Protein AF-0000000079811590 (afdb_homodimer)

InterPro domains:
  IPR021548 Protein of unknown function DUF2895 [PF11444] (10-210)
  IPR021548 Protein of unknown function DUF2895 [TIGR03746] (8-211)

Nearest PDB structures (foldseek):
  7urz-assembly1_B  TM=5.899E-01  e=1.014E+00  Homo sapiens
  5ig4-assembly1_F  TM=5.865E-01  e=1.149E+00  Nematostella vectensis
  6of8-assembly1_B-2  TM=5.276E-01  e=1.149E+00  Homo sapiens
  5ig4-assembly1_E  TM=6.063E-01  e=2.150E+00  Nematostella vectensis
  5ig5-assembly1_E  TM=5.240E-01  e=5.856E+00  Nematostella vectensis

Solvent-accessible surface area (backbone atoms only — not comparable to full-atom values): 28990 Å² total; per-residue (Å²): 136,65,75,64,60,57,50,50,53,50,49,51,49,49,48,49,49,49,51,49,49,49,49,50,50,48,49,48,48,51,48,49,50,50,48,48,50,60,62,62,37,72,82,59,49,55,41,35,25,23,37,55,51,37,94,84,36,47,63,55,68,57,91,82,43,38,42,68,11,59,61,53,53,47,39,49,53,52,52,53,54,38,52,40,53,37,11,83,71,27,24,65,55,30,36,59,51,26,48,60,72,47,44,72,42,32,35,71,70,30,47,50,52,51,51,49,49,51,50,53,32,51,76,71,62,70,16,68,51,18,28,30,42,56,43,70,36,66,68,50,60,96,50,77,88,33,51,36,79,50,70,92,59,27,30,36,31,57,43,37,26,37,40,36,30,22,50,80,84,40,76,75,43,78,44,42,33,35,38,41,36,21,37,32,69,38,81,83,48,45,87,78,24,44,78,33,41,20,35,42,46,38,70,92,54,67,70,40,78,52,56,67,71,61,48,53,36,22,53,70,66,76,40,72,75,71,66,77,71,79,76,65,70,72,73,67,77,74,69,79,67,71,73,68,57,79,77,61,65,76,73,73,68,73,76,74,73,73,71,72,68,84,115,137,64,76,64,59,58,53,50,53,51,49,51,50,48,49,49,49,48,51,49,49,49,48,51,50,49,49,49,47,50,49,49,50,51,50,47,49,61,65,62,37,70,79,50,53,64,40,34,29,33,25,74,55,44,96,90,35,47,59,55,66,56,93,84,40,40,38,65,8,57,62,53,52,47,41,49,53,53,52,52,54,38,51,39,52,36,10,85,70,26,25,64,56,30,36,60,50,26,47,62,72,48,44,73,42,32,36,72,69,28,49,51,53,52,50,49,50,52,51,55,34,52,76,69,62,70,15,67,52,17,27,30,42,55,44,71,38,64,69,50,63,96,49,75,86,35,51,36,80,51,71,94,58,27,32,35,30,58,43,36,28,35,40,38,30,21,50,79,83,40,76,76,43,77,45,43,34,35,38,43,37,21,36,32,70,38,82,82,49,37,86,78,24,32,71,33,41,21,35,42,44,38,69,92,54,67,70,41,78,50,56,65,70,62,50,53,36,19,54,69,65,74,40,73,71,72,69,75,70,77,75,65,69,73,73,66,76,74,69,79,69,72,73,67,61,78,76,62,64,74,72,74,70,72,76,73,72,76,72,74,70,84,118

Secondary structure (DSSP, 8-state):
--HHHHHHHHHHHHHHHHHHHHHHHHHHHHHHHHHHHHHSS-SS------S---TT-----BTTB----HHHHHHHHHHHHHHHT-BSS-HHHHHHHHHHHTGGGB-HHHHHHHHHHHHHHHHHT-STTEEEEEEEPTT----GGGEEE-SSSEEEEEEEEEEEEEETTEEEEEEEEEEEEEEEE--S-TTT-TT-EEE-TTTT---EEPPHHHHHHHHTTSS-----S----------------TT----------------/--HHHHHHHHHHHHHHHHHHHHHHHHHHHHHHHHHHHHHHS-SS------S---TT-----BTTB----HHHHHHHHHHHHHHHT-BSS-HHHHHHHHHHHTGGGB-HHHHHHHHHHHHHHHHHT-STTEEEEEEEPTT----GGGEEE-SSSEEEEEEEEEEEEEETTEEEEEEEEEEEEEEEE--S-TTT-TT-EEE-TTTT---EEPPHHHHHHHHTTSS-----S----------------TT----------------

Organism: NCBI:txid164759

pLDDT: mean 73.1, std 25.93, range [23.17, 98.5]

Foldseek 3Di:
DDPVVVVVVVVVVVVVVVVVVVVVVVVVVVVVVVVVVVVVPPPDQQALAAPVQPDPRPLPCDPRHHDHHLVLVQVLCQVLVQQLFFFPFWQLPRNVVSLVLCVLQADPQQSVVSVVVSVVCVVVVNTGQKGKGKDAQALPGDDPVQWADDPDFKTWGWTFMWIWMAHNNHTDDTFTKIFGWMKGQAPPDCVSDVSSMHTHGRVPDDMDTDDPVLSVCSNVVNDNPPPPDPPPPPPPPPPPPPVPVVPPPPPPPPPPPPPPPPD/DDPVVVVVVVVVVVVVVVVVVVVVVVVVVVVVVVVVVVVVPPPDQPALAAPVQPDPRPQDCDPSHHHHHLVLVQVLCQVLVQQLFFFPFWQLPRNVVSLVLCVLQADPQQSVVSVVVSVVCVVVVNTGQKGKGKDAQALPGDDPVQWADDPDFKTWGWTFMWMWMAHNNHTDDTFTKIFGWMKGQAPPDCVSDVSSMHTHGRVLDDMDTDDPVLSVCSNVVNDNNPPPDPPPPPPPPPPPPPVPVVPPPPPPPPPPPPPPPPD

Radius of gyration: 35.58 Å; Cα contacts (8 Å, |Δi|>4): 774; chains: 2; bounding box: 165×113×70 Å

Sequence (526 aa):
MSSKQQLDALAAERSHNATLRKMILLVALLGGVGMYFAHSLPKSIDLHVATDMKAGDTVHFQDGQAVVPDVNVYGFAYYIWQQINRWQADGATDYGAQIFRFQAYVTPSCRAQLEADMDSRYQAGELRARTRQMTEIPGLGYAANRVLPDGQAAWTVLLDMQLMEAFRGQPVKDAFIRYPIRVVRYDVDRERNPWRLAIDCYGSHRPERLDVRDVQDASSGKTEASLPSIVTPPALPRTTGDAVDPHATPTATPLQHSAASAQMSSKQQLDALAAERSHNATLRKMILLVALLGGVGMYFAHSLPKSIDLHVATDMKAGDTVHFQDGQAVVPDVNVYGFAYYIWQQINRWQADGATDYGAQIFRFQAYVTPSCRAQLEADMDSRYQAGELRARTRQMTEIPGLGYAANRVLPDGQAAWTVLLDMQLMEAFRGQPVKDAFIRYPIRVVRYDVDRERNPWRLAIDCYGSHRPERLDVRDVQDASSGKTEASLPSIVTPPALPRTTGDAVDPHATPTATPLQHSAASAQ

Structure (mmCIF, N/CA/C/O backbone):
data_AF-0000000079811590-model_v1
#
loop_
_entity.id
_entity.type
_entity.pdbx_description
1 polymer 'Integrating conjugative element protein (TIGR03746 family)'
#
loop_
_atom_site.group_PDB
_atom_site.id
_atom_site.type_symbol
_atom_site.label_atom_id
_atom_site.label_alt_id
_atom_site.label_comp_id
_atom_site.label_asym_id
_atom_site.label_entity_id
_atom_site.label_seq_id
_atom_site.pdbx_PDB_ins_code
_atom_site.Cartn_x
_atom_site.Cartn_y
_atom_site.Cartn_z
_atom_site.occupancy
_atom_site.B_iso_or_equiv
_atom_site.auth_seq_id
_atom_site.auth_comp_id
_atom_site.auth_asym_id
_atom_site.auth_atom_id
_atom_site.pdbx_PDB_model_num
ATOM 1 N N . MET A 1 1 ? -1.76 81.812 45.375 1 42.66 1 MET A N 1
ATOM 2 C CA . MET A 1 1 ? -1.753 80.75 44.375 1 42.66 1 MET A CA 1
ATOM 3 C C . MET A 1 1 ? -3.164 80.25 44.125 1 42.66 1 MET A C 1
ATOM 5 O O . MET A 1 1 ? -3.795 79.688 45 1 42.66 1 MET A O 1
ATOM 9 N N . SER A 1 2 ? -3.984 80.812 43.125 1 56.47 2 SER A N 1
ATOM 10 C CA . SER A 1 2 ? -5.438 80.938 43.125 1 56.47 2 SER A CA 1
ATOM 11 C C . SER A 1 2 ? -6.133 79.625 42.844 1 56.47 2 SER A C 1
ATOM 13 O O . SER A 1 2 ? -5.547 78.75 42.219 1 56.47 2 SER A O 1
ATOM 15 N N . SER A 1 3 ? -7.281 79.375 43.469 1 66.81 3 SER A N 1
ATOM 16 C CA . SER A 1 3 ? -8.242 78.25 43.438 1 66.81 3 SER A CA 1
ATOM 17 C C . SER A 1 3 ? -8.57 77.812 42 1 66.81 3 SER A C 1
ATOM 19 O O . SER A 1 3 ? -8.75 76.625 41.75 1 66.81 3 SER A O 1
ATOM 21 N N . LYS A 1 4 ? -8.398 78.625 41.031 1 66.62 4 LYS A N 1
ATOM 22 C CA . LYS A 1 4 ? -8.766 78.375 39.656 1 66.62 4 LYS A CA 1
ATOM 23 C C . LYS A 1 4 ? -7.68 77.562 38.938 1 66.62 4 LYS A C 1
ATOM 25 O O . LYS A 1 4 ? -7.984 76.75 38.094 1 66.62 4 LYS A O 1
ATOM 30 N N . GLN A 1 5 ? -6.492 77.75 39.344 1 61.31 5 GLN A N 1
ATOM 31 C CA . GLN A 1 5 ? -5.371 77.062 38.719 1 61.31 5 GLN A CA 1
ATOM 32 C C . GLN A 1 5 ? -5.359 75.625 39.094 1 61.31 5 GLN A C 1
ATOM 34 O O . GLN A 1 5 ? -5.031 74.75 38.281 1 61.31 5 GLN A O 1
ATOM 39 N N . GLN A 1 6 ? -5.879 75.375 40.344 1 62.72 6 GLN A N 1
ATOM 40 C CA . GLN A 1 6 ? -5.953 74 40.844 1 62.72 6 GLN A CA 1
ATOM 41 C C . GLN A 1 6 ? -7.062 73.25 40.125 1 62.72 6 GLN A C 1
ATOM 43 O O . GLN A 1 6 ? -6.91 72.062 39.844 1 62.72 6 GLN A O 1
ATOM 48 N N . LEU A 1 7 ? -8.07 74 39.75 1 64.88 7 LEU A N 1
ATOM 49 C CA . LEU A 1 7 ? -9.211 73.438 39.094 1 64.88 7 LEU A CA 1
ATOM 50 C C . LEU A 1 7 ? -8.875 73.062 37.656 1 64.88 7 LEU A C 1
ATOM 52 O O . LEU A 1 7 ? -9.281 72 37.156 1 64.88 7 LEU A O 1
ATOM 56 N N . ASP A 1 8 ? -8.086 73.812 37.031 1 63.12 8 ASP A N 1
ATOM 57 C CA . ASP A 1 8 ? -7.707 73.562 35.656 1 63.12 8 ASP A CA 1
ATOM 58 C C . ASP A 1 8 ? -6.711 72.375 35.562 1 63.12 8 ASP A C 1
ATOM 60 O O . ASP A 1 8 ? -6.781 71.562 34.625 1 63.12 8 ASP A O 1
ATOM 64 N N . ALA A 1 9 ? -5.852 72.375 36.562 1 62.03 9 ALA A N 1
ATOM 65 C CA . ALA A 1 9 ? -4.875 71.312 36.625 1 62.03 9 ALA A CA 1
ATOM 66 C C . ALA A 1 9 ? -5.559 69.938 36.812 1 62.03 9 ALA A C 1
ATOM 68 O O . ALA A 1 9 ? -5.164 68.938 36.219 1 62.03 9 ALA A O 1
ATOM 69 N N . LEU A 1 10 ? -6.613 70.062 37.5 1 66.38 10 LEU A N 1
ATOM 70 C CA . LEU A 1 10 ? -7.391 68.812 37.781 1 66.38 10 LEU A CA 1
ATOM 71 C C . LEU A 1 10 ? -8.172 68.375 36.562 1 66.38 10 LEU A C 1
ATOM 73 O O . LEU A 1 10 ? -8.289 67.188 36.281 1 66.38 10 LEU A O 1
ATOM 77 N N . ALA A 1 11 ? -8.547 69.312 35.781 1 65.56 11 ALA A N 1
ATOM 78 C CA . ALA A 1 11 ? -9.297 69.062 34.594 1 65.56 11 ALA A CA 1
ATOM 79 C C . ALA A 1 11 ? -8.398 68.438 33.5 1 65.56 11 ALA A C 1
ATOM 81 O O . ALA A 1 11 ? -8.812 67.5 32.781 1 65.56 11 ALA A O 1
ATOM 82 N N . ALA A 1 12 ? -7.215 68.938 33.531 1 63.31 12 ALA A N 1
ATOM 83 C CA . ALA A 1 12 ? -6.238 68.375 32.562 1 63.31 12 ALA A CA 1
ATOM 84 C C . ALA A 1 12 ? -5.828 67 32.906 1 63.31 12 ALA A C 1
ATOM 86 O O . ALA A 1 12 ? -5.664 66.125 32.031 1 63.31 12 ALA A O 1
ATOM 87 N N . GLU A 1 13 ? -5.738 66.75 34.156 1 65.19 13 GLU A N 1
ATOM 88 C CA . GLU A 1 13 ? -5.406 65.438 34.625 1 65.19 13 GLU A CA 1
ATOM 89 C C . GLU A 1 13 ? -6.535 64.438 34.344 1 65.19 13 GLU A C 1
ATOM 91 O O . GLU A 1 13 ? -6.285 63.312 33.969 1 65.19 13 GLU A O 1
ATOM 96 N N . ARG A 1 14 ? -7.68 65 34.438 1 67.06 14 ARG A N 1
ATOM 97 C CA . ARG A 1 14 ? -8.852 64.188 34.188 1 67.06 14 ARG A CA 1
ATOM 98 C C . ARG A 1 14 ? -8.977 63.844 32.719 1 67.06 14 ARG A C 1
ATOM 100 O O . ARG A 1 14 ? -9.328 62.719 32.375 1 67.06 14 ARG A O 1
ATOM 107 N N . SER A 1 15 ? -8.555 64.812 31.969 1 68.56 15 SER A N 1
ATOM 108 C CA . SER A 1 15 ? -8.625 64.562 30.531 1 68.56 15 SER A CA 1
ATOM 109 C C . SER A 1 15 ? -7.555 63.562 30.078 1 68.56 15 SER A C 1
ATOM 111 O O . SER A 1 15 ? -7.816 62.719 29.25 1 68.56 15 SER A O 1
ATOM 113 N N . HIS A 1 16 ? -6.461 63.75 30.688 1 63.5 16 HIS A N 1
ATOM 114 C CA . HIS A 1 16 ? -5.375 62.812 30.422 1 63.5 16 HIS A CA 1
ATOM 115 C C . HIS A 1 16 ? -5.75 61.406 30.859 1 63.5 16 HIS A C 1
ATOM 117 O O . HIS A 1 16 ? -5.496 60.438 30.125 1 63.5 16 HIS A O 1
ATOM 123 N N . ASN A 1 17 ? -6.34 61.344 31.953 1 67.94 17 ASN A N 1
ATOM 124 C CA . ASN A 1 17 ? -6.77 60.062 32.469 1 67.94 17 ASN A CA 1
ATOM 125 C C . ASN A 1 17 ? -7.844 59.438 31.578 1 67.94 17 ASN A C 1
ATOM 127 O O . ASN A 1 17 ? -7.852 58.219 31.359 1 67.94 17 ASN A O 1
ATOM 131 N N . ALA A 1 18 ? -8.609 60.312 31.062 1 71.94 18 ALA A N 1
ATOM 132 C CA . ALA A 1 18 ? -9.656 59.844 30.172 1 71.94 18 ALA A CA 1
ATOM 133 C C . ALA A 1 18 ? -9.07 59.312 28.859 1 71.94 18 ALA A C 1
ATOM 135 O O . ALA A 1 18 ? -9.523 58.281 28.344 1 71.94 18 ALA A O 1
ATOM 136 N N . THR A 1 19 ? -8.062 59.969 28.422 1 68.56 19 THR A N 1
ATOM 137 C CA . THR A 1 19 ? -7.398 59.531 27.203 1 68.56 19 THR A CA 1
ATOM 138 C C . THR A 1 19 ? -6.652 58.219 27.438 1 68.56 19 THR A C 1
ATOM 140 O O . THR A 1 19 ? -6.691 57.312 26.609 1 68.56 19 THR A O 1
ATOM 143 N N . LEU A 1 20 ? -6.102 58.156 28.641 1 68.19 20 LEU A N 1
ATOM 144 C CA . LEU A 1 20 ? -5.395 56.938 29.016 1 68.19 20 LEU A CA 1
ATOM 145 C C . LEU A 1 20 ? -6.359 55.75 29.141 1 68.19 20 LEU A C 1
ATOM 147 O O . LEU A 1 20 ? -6.059 54.656 28.688 1 68.19 20 LEU A O 1
ATOM 151 N N . ARG A 1 21 ? -7.496 56.094 29.656 1 71.75 21 ARG A N 1
ATOM 152 C CA . ARG A 1 21 ? -8.516 55.062 29.812 1 71.75 21 ARG A CA 1
ATOM 153 C C . ARG A 1 21 ? -9.039 54.594 28.453 1 71.75 21 ARG A C 1
ATOM 155 O O . ARG A 1 21 ? -9.266 53.406 28.234 1 71.75 21 ARG A O 1
ATOM 162 N N . LYS A 1 22 ? -9.156 55.5 27.594 1 70.88 22 LYS A N 1
ATOM 163 C CA . LYS A 1 22 ? -9.625 55.156 26.266 1 70.88 22 LYS A CA 1
ATOM 164 C C . LYS A 1 22 ? -8.586 54.344 25.5 1 70.88 22 LYS A C 1
ATOM 166 O O . LYS A 1 22 ? -8.938 53.406 24.797 1 70.88 22 LYS A O 1
ATOM 171 N N . MET A 1 23 ? -7.371 54.719 25.719 1 69.06 23 MET A N 1
ATOM 172 C CA . MET A 1 23 ? -6.289 53.969 25.078 1 69.06 23 MET A CA 1
ATOM 173 C C . MET A 1 23 ? -6.191 52.562 25.625 1 69.06 23 MET A C 1
ATOM 175 O O . MET A 1 23 ? -5.984 51.594 24.875 1 69.06 23 MET A O 1
ATOM 179 N N . ILE A 1 24 ? -6.285 52.469 26.906 1 68.06 24 ILE A N 1
ATOM 180 C CA . ILE A 1 24 ? -6.262 51.156 27.547 1 68.06 24 ILE A CA 1
ATOM 181 C C . ILE A 1 24 ? -7.434 5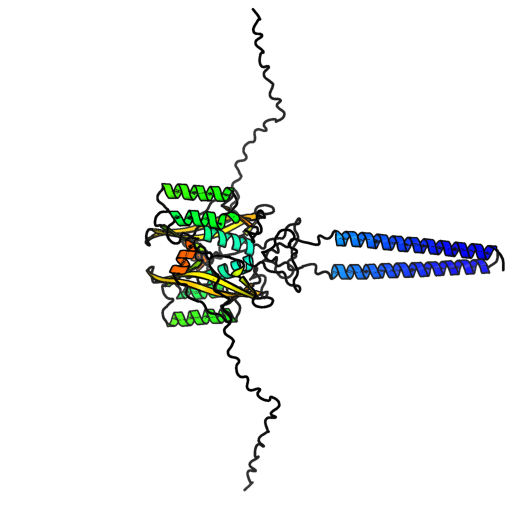0.312 27.047 1 68.06 24 ILE A C 1
ATOM 183 O O . ILE A 1 24 ? -7.277 49.125 26.781 1 68.06 24 ILE A O 1
ATOM 187 N N . LEU A 1 25 ? -8.586 50.938 26.922 1 70.5 25 LEU A N 1
ATOM 188 C CA . LEU A 1 25 ? -9.766 50.25 26.438 1 70.5 25 LEU A CA 1
ATOM 189 C C . LEU A 1 25 ? -9.57 49.781 25 1 70.5 25 LEU A C 1
ATOM 191 O O . LEU A 1 25 ? -9.969 48.688 24.641 1 70.5 25 LEU A O 1
ATOM 195 N N . LEU A 1 26 ? -8.953 50.594 24.234 1 71.31 26 LEU A N 1
ATOM 196 C CA . LEU A 1 26 ? -8.68 50.25 22.844 1 71.31 26 LEU A CA 1
ATOM 197 C C . LEU A 1 26 ? -7.715 49.094 22.75 1 71.31 26 LEU A C 1
ATOM 199 O O . LEU A 1 26 ? -7.918 48.156 21.938 1 71.31 26 LEU A O 1
ATOM 203 N N . VAL A 1 27 ? -6.707 49.156 23.547 1 70.19 27 VAL A N 1
ATOM 204 C CA . VAL A 1 27 ? -5.727 48.062 23.578 1 70.19 27 VAL A CA 1
ATOM 205 C C . VAL A 1 27 ? -6.383 46.781 24.062 1 70.19 27 VAL A C 1
ATOM 207 O O . VAL A 1 27 ? -6.137 45.688 23.516 1 70.19 27 VAL A O 1
ATOM 210 N N . ALA A 1 28 ? -7.191 46.969 25.078 1 69.44 28 ALA A N 1
ATOM 211 C CA . ALA A 1 28 ? -7.941 45.812 25.594 1 69.44 28 ALA A CA 1
ATOM 212 C C . ALA A 1 28 ? -8.867 45.25 24.531 1 69.44 28 ALA A C 1
ATOM 214 O O . ALA A 1 28 ? -8.984 44.031 24.391 1 69.44 28 ALA A O 1
ATOM 215 N N . LEU A 1 29 ? -9.438 46.094 23.781 1 71.5 29 LEU A N 1
ATOM 216 C CA . LEU A 1 29 ? -10.32 45.656 22.703 1 71.5 29 LEU A CA 1
ATOM 217 C C . LEU A 1 29 ? -9.531 44.938 21.609 1 71.5 29 LEU A C 1
ATOM 219 O O . LEU A 1 29 ? -9.961 43.906 21.109 1 71.5 29 LEU A O 1
ATOM 223 N N . LEU A 1 30 ? -8.453 45.531 21.266 1 71.62 30 LEU A N 1
ATOM 224 C CA . LEU A 1 30 ? -7.586 44.906 20.266 1 71.62 30 LEU A CA 1
ATOM 225 C C . LEU A 1 30 ? -7.078 43.531 20.75 1 71.62 30 LEU A C 1
ATOM 227 O O . LEU A 1 30 ? -7.027 42.594 19.984 1 71.62 30 LEU A O 1
ATOM 231 N N . GLY A 1 31 ? -6.652 43.562 21.984 1 67.5 31 GLY A N 1
ATOM 232 C CA . GLY A 1 31 ? -6.262 42.281 22.609 1 67.5 31 GLY A CA 1
ATOM 233 C C . GLY A 1 31 ? -7.379 41.25 22.625 1 67.5 31 GLY A C 1
ATOM 234 O O . GLY A 1 31 ? -7.152 40.094 22.344 1 67.5 31 GLY A O 1
ATOM 235 N N . GLY A 1 32 ? -8.484 41.781 23 1 66.19 32 GLY A N 1
ATOM 236 C CA . GLY A 1 32 ? -9.641 40.906 22.984 1 66.19 32 GLY A CA 1
ATOM 237 C C . GLY A 1 32 ? -9.945 40.344 21.609 1 66.19 32 GLY A C 1
ATOM 238 O O . GLY A 1 32 ? -10.219 39.156 21.453 1 66.19 32 GLY A O 1
ATOM 239 N N . VAL A 1 33 ? -9.875 41.125 20.609 1 67.81 33 VAL A N 1
ATOM 240 C CA . VAL A 1 33 ? -10.102 40.688 19.234 1 67.81 33 VAL A CA 1
ATOM 241 C C . VAL A 1 33 ? -9.023 39.719 18.828 1 67.81 33 VAL A C 1
ATOM 243 O O . VAL A 1 33 ? -9.312 38.688 18.203 1 67.81 33 VAL A O 1
ATOM 246 N N . GLY A 1 34 ? -7.82 39.969 19.078 1 61.34 34 GLY A N 1
ATOM 247 C CA . GLY A 1 34 ? -6.734 39.031 18.828 1 61.34 34 GLY A CA 1
ATOM 248 C C . GLY A 1 34 ? -6.918 37.688 19.5 1 61.34 34 GLY A C 1
ATOM 249 O O . GLY A 1 34 ? -6.695 36.656 18.891 1 61.34 34 GLY A O 1
ATOM 250 N N . MET A 1 35 ? -7.277 37.781 20.734 1 60.03 35 MET A N 1
ATOM 251 C CA . MET A 1 35 ? -7.555 36.562 21.484 1 60.03 35 MET A CA 1
ATOM 252 C C . MET A 1 35 ? -8.727 35.781 20.875 1 60.03 35 MET A C 1
ATOM 254 O O . MET A 1 35 ? -8.719 34.562 20.828 1 60.03 35 MET A O 1
ATOM 258 N N . TYR A 1 36 ? -9.625 36.406 20.469 1 57.47 36 TYR A N 1
ATOM 259 C CA . TYR A 1 36 ? -10.773 35.812 19.812 1 57.47 36 TYR A CA 1
ATOM 260 C C . TYR A 1 36 ? -10.359 35.094 18.516 1 57.47 36 TYR A C 1
ATOM 262 O O . TYR A 1 36 ? -10.773 33.969 18.25 1 57.47 36 TYR A O 1
ATOM 270 N N . PHE A 1 37 ? -9.586 35.719 17.766 1 53.94 37 PHE A N 1
ATOM 271 C CA . PHE A 1 37 ? -9.102 35.156 16.516 1 53.94 37 PHE A CA 1
ATOM 272 C C . PHE A 1 37 ? -8.195 33.938 16.781 1 53.94 37 PHE A C 1
ATOM 274 O O . PHE A 1 37 ? -8.266 32.938 16.094 1 53.94 37 PHE A O 1
ATOM 281 N N . ALA A 1 38 ? -7.352 34.125 17.719 1 52.09 38 ALA A N 1
ATOM 282 C CA . ALA A 1 38 ? -6.48 33.031 18.109 1 52.09 38 ALA A CA 1
ATOM 283 C C . ALA A 1 38 ? -7.293 31.828 18.594 1 52.09 38 ALA A C 1
ATOM 285 O O . ALA A 1 38 ? -6.914 30.672 18.375 1 52.09 38 ALA A O 1
ATOM 286 N N . HIS A 1 39 ? -8.234 32.219 19.375 1 49.81 39 HIS A N 1
ATOM 287 C CA . HIS A 1 39 ? -9.133 31.188 19.859 1 49.81 39 HIS A CA 1
ATOM 288 C C . HIS A 1 39 ? -9.953 30.594 18.719 1 49.81 39 HIS A C 1
ATOM 290 O O . HIS A 1 39 ? -10.32 29.422 18.766 1 49.81 39 HIS A O 1
ATOM 296 N N . SER A 1 40 ? -10.328 31.484 17.859 1 43.34 40 SER A N 1
ATOM 297 C CA . SER A 1 40 ? -11.117 31 16.734 1 43.34 40 SER A CA 1
ATOM 298 C C . SER A 1 40 ? -10.25 30.25 15.734 1 43.34 40 SER A C 1
ATOM 300 O O . SER A 1 40 ? -10.742 29.766 14.711 1 43.34 40 SER A O 1
ATOM 302 N N . LEU A 1 41 ? -9.062 30.406 15.922 1 42.41 41 LEU A N 1
ATOM 303 C CA . LEU A 1 41 ? -8.18 29.562 15.125 1 42.41 41 LEU A CA 1
ATOM 304 C C . LEU A 1 41 ? -8.367 28.094 15.477 1 42.41 41 LEU A C 1
ATOM 306 O O . LEU A 1 41 ? -8.406 27.734 16.656 1 42.41 41 LEU A O 1
ATOM 310 N N . PRO A 1 42 ? -9 27.375 14.656 1 38.66 42 PRO A N 1
ATOM 311 C CA . PRO A 1 42 ? -9.258 25.969 15 1 38.66 42 PRO A CA 1
ATOM 312 C C . PRO A 1 42 ? -8.055 25.297 15.656 1 38.66 42 PRO A C 1
ATOM 314 O O . PRO A 1 42 ? -6.922 25.453 15.188 1 38.66 42 PRO A O 1
ATOM 317 N N . LYS A 1 43 ? -8.125 25.141 16.922 1 39.94 43 LYS A N 1
ATOM 318 C CA . LYS A 1 43 ? -7.098 24.469 17.719 1 39.94 43 LYS A CA 1
ATOM 319 C C . LYS A 1 43 ? -6.797 23.078 17.172 1 39.94 43 LYS A C 1
ATOM 321 O O . LYS A 1 43 ? -5.688 22.562 17.344 1 39.94 43 LYS A O 1
ATOM 326 N N . SER A 1 44 ? -7.859 22.266 16.969 1 34.41 44 SER A N 1
ATOM 327 C CA . SER A 1 44 ? -7.66 20.906 16.469 1 34.41 44 SER A CA 1
ATOM 328 C C . SER A 1 44 ? -7.82 20.859 14.953 1 34.41 44 SER A C 1
ATOM 330 O O . SER A 1 44 ? -8.859 21.266 14.414 1 34.41 44 SER A O 1
ATOM 332 N N . ILE A 1 45 ? -6.832 21.25 14.32 1 36 45 ILE A N 1
ATOM 333 C CA . ILE A 1 45 ? -6.902 21.094 12.867 1 36 45 ILE A CA 1
ATOM 334 C C . ILE A 1 45 ? -6.762 19.609 12.516 1 36 45 ILE A C 1
ATOM 336 O O . ILE A 1 45 ? -5.832 18.938 12.977 1 36 45 ILE A O 1
ATOM 340 N N . ASP A 1 46 ? -7.797 18.922 12.305 1 31.3 46 ASP A N 1
ATOM 341 C CA . ASP A 1 46 ? -7.707 17.578 11.734 1 31.3 46 ASP A CA 1
ATOM 342 C C . ASP A 1 46 ? -6.863 17.578 10.461 1 31.3 46 ASP A C 1
ATOM 344 O O . ASP A 1 46 ? -7.254 18.172 9.453 1 31.3 46 ASP A O 1
ATOM 348 N N . LEU A 1 47 ? -5.539 17.359 10.672 1 34.41 47 LEU A N 1
ATOM 349 C CA . LEU A 1 47 ? -4.508 17.453 9.641 1 34.41 47 LEU A CA 1
ATOM 350 C C . LEU A 1 47 ? -4.469 16.188 8.797 1 34.41 47 LEU A C 1
ATOM 352 O O . LEU A 1 47 ? -4.16 15.109 9.305 1 34.41 47 LEU A O 1
ATOM 356 N N . HIS A 1 48 ? -5.367 15.867 8.047 1 31.64 48 HIS A N 1
ATOM 357 C CA . HIS A 1 48 ? -5.043 14.781 7.125 1 31.64 48 HIS A CA 1
ATOM 358 C C . HIS A 1 48 ? -3.994 15.219 6.109 1 31.64 48 HIS A C 1
ATOM 360 O O . HIS A 1 48 ? -4.234 16.141 5.312 1 31.64 48 HIS A O 1
ATOM 366 N N . VAL A 1 49 ? -2.719 15.234 6.5 1 32.53 49 VAL A N 1
ATOM 367 C CA . VAL A 1 49 ? -1.55 15.664 5.738 1 32.53 49 VAL A CA 1
ATOM 368 C C . VAL A 1 49 ? -1.381 14.773 4.508 1 32.53 49 VAL A C 1
ATOM 370 O O . VAL A 1 49 ? -1.282 13.555 4.625 1 32.53 49 VAL A O 1
ATOM 373 N N . ALA A 1 50 ? -1.854 15.031 3.348 1 31.66 50 ALA A N 1
ATOM 374 C CA . ALA A 1 50 ? -1.479 14.281 2.152 1 31.66 50 ALA A CA 1
ATOM 375 C C . ALA A 1 50 ? 0.031 14.312 1.938 1 31.66 50 ALA A C 1
ATOM 377 O O . ALA A 1 50 ? 0.69 15.305 2.256 1 31.66 50 ALA A O 1
ATOM 378 N N . THR A 1 51 ? 0.759 13.148 1.838 1 29.86 51 THR A N 1
ATOM 379 C CA . THR A 1 51 ? 2.172 12.805 1.72 1 29.86 51 THR A CA 1
ATOM 380 C C . THR A 1 51 ? 2.848 13.664 0.652 1 29.86 51 THR A C 1
ATOM 382 O O . THR A 1 51 ? 4.074 13.781 0.627 1 29.86 51 THR A O 1
ATOM 385 N N . ASP A 1 52 ? 2.393 13.758 -0.536 1 30.7 52 ASP A N 1
ATOM 386 C CA . ASP A 1 52 ? 3.305 14.297 -1.544 1 30.7 52 ASP A CA 1
ATOM 387 C C . ASP A 1 52 ? 3.662 15.75 -1.246 1 30.7 52 ASP A C 1
ATOM 389 O O . ASP A 1 52 ? 3.375 16.641 -2.047 1 30.7 52 ASP A O 1
ATOM 393 N N . MET A 1 53 ? 3.91 16.016 0.044 1 34.53 53 MET A N 1
ATOM 394 C CA . MET A 1 53 ? 4.148 17.422 0.347 1 34.53 53 MET A CA 1
ATOM 395 C C . MET A 1 53 ? 5.609 17.797 0.111 1 34.53 53 MET A C 1
ATOM 397 O O . MET A 1 53 ? 6.512 17.078 0.548 1 34.53 53 MET A O 1
ATOM 401 N N . LYS A 1 54 ? 6.047 18.219 -1.101 1 36.5 54 LYS A N 1
ATOM 402 C CA . LYS A 1 54 ? 7.422 18.656 -1.295 1 36.5 54 LYS A CA 1
ATOM 403 C C . LYS A 1 54 ? 7.762 19.828 -0.37 1 36.5 54 LYS A C 1
ATOM 405 O O . LYS A 1 54 ? 6.871 20.406 0.252 1 36.5 54 LYS A O 1
ATOM 410 N N . ALA A 1 55 ? 9.031 20.312 -0.344 1 33.53 55 ALA A N 1
ATOM 411 C CA . ALA A 1 55 ? 9.586 21.516 0.251 1 33.53 55 ALA A CA 1
ATOM 412 C C . ALA A 1 55 ? 8.789 22.75 -0.162 1 33.53 55 ALA A C 1
ATOM 414 O O . ALA A 1 55 ? 8.609 23.016 -1.354 1 33.53 55 ALA A O 1
ATOM 415 N N . GLY A 1 56 ? 7.965 23.625 0.762 1 32.94 56 GLY A N 1
ATOM 416 C CA . GLY A 1 56 ? 6.988 24.641 0.393 1 32.94 56 GLY A CA 1
ATOM 417 C C . GLY A 1 56 ? 5.566 24.109 0.353 1 32.94 56 GLY A C 1
ATOM 418 O O . GLY A 1 56 ? 4.652 24.812 -0.082 1 32.94 56 GLY A O 1
ATOM 419 N N . ASP A 1 57 ? 5.445 22.797 0.386 1 36.09 57 ASP A N 1
ATOM 420 C CA . ASP A 1 57 ? 4.07 22.344 0.201 1 36.09 57 ASP A CA 1
ATOM 421 C C . ASP A 1 57 ? 3.201 22.719 1.399 1 36.09 57 ASP A C 1
ATOM 423 O O . ASP A 1 57 ? 3.615 22.562 2.549 1 36.09 57 ASP A O 1
ATOM 427 N N . THR A 1 58 ? 2.506 23.766 1.392 1 33.59 58 THR A N 1
ATOM 428 C CA . THR A 1 58 ? 1.45 24.312 2.234 1 33.59 58 THR A CA 1
ATOM 429 C C . THR A 1 58 ? 0.325 23.297 2.424 1 33.59 58 THR A C 1
ATOM 431 O O . THR A 1 58 ? -0.084 22.641 1.47 1 33.59 58 THR A O 1
ATOM 434 N N . VAL A 1 59 ? 0.566 22.5 3.434 1 40.88 59 VAL A N 1
ATOM 435 C CA . VAL A 1 59 ? -0.706 21.828 3.658 1 40.88 59 VAL A CA 1
ATOM 436 C C . VAL A 1 59 ? -1.851 22.828 3.576 1 40.88 59 VAL A C 1
ATOM 438 O O . VAL A 1 59 ? -1.881 23.812 4.324 1 40.88 59 VAL A O 1
ATOM 441 N N . HIS A 1 60 ? -2.168 23.109 2.438 1 37.81 60 HIS A N 1
ATOM 442 C CA . HIS A 1 60 ? -3.299 24 2.203 1 37.81 60 HIS A CA 1
ATOM 443 C C . HIS A 1 60 ? -4.602 23.391 2.703 1 37.81 60 HIS A C 1
ATOM 445 O O . HIS A 1 60 ? -4.852 22.203 2.48 1 37.81 60 HIS A O 1
ATOM 451 N N . PHE A 1 61 ? -4.922 23.625 3.947 1 40.41 61 PHE A N 1
ATOM 452 C CA . PHE A 1 61 ? -6.305 23.453 4.379 1 40.41 61 PHE A CA 1
ATOM 453 C C . PHE A 1 61 ? -7.27 23.844 3.266 1 40.41 61 PHE A C 1
ATOM 455 O O . PHE A 1 61 ? -7.156 24.922 2.688 1 40.41 61 PHE A O 1
ATOM 462 N N . GLN A 1 62 ? -7.5 22.969 2.357 1 34.09 62 GLN A N 1
ATOM 463 C CA . GLN A 1 62 ? -8.547 23.422 1.442 1 34.09 62 GLN A CA 1
ATOM 464 C C . GLN A 1 62 ? -9.93 23.125 2.004 1 34.09 62 GLN A C 1
ATOM 466 O O . GLN A 1 62 ? -10.258 21.969 2.285 1 34.09 62 GLN A O 1
ATOM 471 N N . ASP A 1 63 ? -10.625 23.938 2.314 1 39.06 63 ASP A N 1
ATOM 472 C CA . ASP A 1 63 ? -12.031 23.969 2.713 1 39.06 63 ASP A CA 1
ATOM 473 C C . ASP A 1 63 ? -12.25 23.172 3.994 1 39.06 63 ASP A C 1
ATOM 475 O O . ASP A 1 63 ? -13.211 22.406 4.094 1 39.06 63 ASP A O 1
ATOM 479 N N . GLY A 1 64 ? -11.219 23.062 5.059 1 43.06 64 GLY A N 1
ATOM 480 C CA . GLY A 1 64 ? -11.5 22.438 6.348 1 43.06 64 GLY A CA 1
ATOM 481 C C . GLY A 1 64 ? -11.086 20.984 6.418 1 43.06 64 GLY A C 1
ATOM 482 O O . GLY A 1 64 ? -11.297 20.328 7.438 1 43.06 64 GLY A O 1
ATOM 483 N N . GLN A 1 65 ? -10.727 20.328 5.285 1 48.53 65 GLN A N 1
ATOM 484 C CA . GLN A 1 65 ? -10.43 18.891 5.332 1 48.53 65 GLN A CA 1
ATOM 485 C C . GLN A 1 65 ? -8.953 18.625 5.066 1 48.53 65 GLN A C 1
ATOM 487 O O . GLN A 1 65 ? -8.32 19.344 4.289 1 48.53 65 GLN A O 1
ATOM 492 N N . ALA A 1 66 ? -8.297 17.859 5.98 1 53.59 66 ALA A N 1
ATOM 493 C CA . ALA A 1 66 ? -6.906 17.453 5.789 1 53.59 66 ALA A CA 1
ATOM 494 C C . ALA A 1 66 ? -6.695 16.844 4.41 1 53.59 66 ALA A C 1
ATOM 496 O O . ALA A 1 66 ? -7.52 16.047 3.947 1 53.59 66 ALA A O 1
ATOM 497 N N . VAL A 1 67 ? -5.793 17.422 3.705 1 63.06 67 VAL A N 1
ATOM 498 C CA . VAL A 1 67 ? -5.504 16.906 2.373 1 63.06 67 VAL A CA 1
ATOM 499 C C . VAL A 1 67 ? -4.773 15.562 2.484 1 63.06 67 VAL A C 1
ATOM 501 O O . VAL A 1 67 ? -3.822 15.43 3.26 1 63.06 67 VAL A O 1
ATOM 504 N N . VAL A 1 68 ? -5.375 14.484 2.055 1 75.69 68 VAL A N 1
ATOM 505 C CA . VAL A 1 68 ? -4.715 13.188 1.94 1 75.69 68 VAL A CA 1
ATOM 506 C C . VAL A 1 68 ? -3.76 13.195 0.749 1 75.69 68 VAL A C 1
ATOM 508 O O . VAL A 1 68 ? -4.18 13.43 -0.388 1 75.69 68 VAL A O 1
ATOM 511 N N . PRO A 1 69 ? -2.445 13.016 1.032 1 84.06 69 PRO A N 1
ATOM 512 C CA . PRO A 1 69 ? -1.517 12.953 -0.099 1 84.06 69 PRO A CA 1
ATOM 513 C C . PRO A 1 69 ? -1.895 11.875 -1.113 1 84.06 69 PRO A C 1
ATOM 515 O O . PRO A 1 69 ? -2.361 10.797 -0.731 1 84.06 69 PRO A O 1
ATOM 518 N N . ASP A 1 70 ? -1.588 12.094 -2.385 1 89 70 ASP A N 1
ATOM 519 C CA . ASP A 1 70 ? -1.939 11.18 -3.469 1 89 70 ASP A CA 1
ATOM 520 C C . ASP A 1 70 ? -1.305 9.805 -3.256 1 89 70 ASP A C 1
ATOM 522 O O . ASP A 1 70 ? -1.912 8.781 -3.574 1 89 70 ASP A O 1
ATOM 526 N N . VAL A 1 71 ? -0.091 9.789 -2.678 1 91.5 71 VAL A N 1
ATOM 527 C CA . VAL A 1 71 ? 0.612 8.523 -2.492 1 91.5 71 VAL A CA 1
ATOM 528 C C . VAL A 1 71 ? -0.145 7.652 -1.49 1 91.5 71 VAL A C 1
ATOM 530 O O . VAL A 1 71 ? -0.174 6.426 -1.62 1 91.5 71 VAL A O 1
ATOM 533 N N . ASN A 1 72 ? -0.764 8.305 -0.503 1 91.25 72 ASN A N 1
ATOM 534 C CA . ASN A 1 72 ? -1.504 7.555 0.505 1 91.25 72 ASN A CA 1
ATOM 535 C C . ASN A 1 72 ? -2.83 7.035 -0.044 1 91.25 72 ASN A C 1
ATOM 537 O O . ASN A 1 72 ? -3.256 5.93 0.29 1 91.25 72 ASN A O 1
ATOM 541 N N . VAL A 1 73 ? -3.439 7.867 -0.901 1 93.44 73 VAL A N 1
ATOM 542 C CA . VAL A 1 73 ? -4.66 7.418 -1.562 1 93.44 73 VAL A CA 1
ATOM 543 C C . VAL A 1 73 ? -4.352 6.227 -2.463 1 93.44 73 VAL A C 1
ATOM 545 O O . VAL A 1 73 ? -5.066 5.219 -2.439 1 93.44 73 VAL A O 1
ATOM 548 N N . TYR A 1 74 ? -3.312 6.363 -3.254 1 96.94 74 TYR A N 1
ATOM 549 C CA . TYR A 1 74 ? -2.893 5.297 -4.156 1 96.94 74 TYR A CA 1
ATOM 550 C C . TYR A 1 74 ? -2.561 4.027 -3.383 1 96.94 74 TYR A C 1
ATOM 552 O O . TYR A 1 74 ? -3.021 2.939 -3.736 1 96.94 74 TYR A O 1
ATOM 560 N N . GLY A 1 75 ? -1.748 4.184 -2.305 1 96.44 75 GLY A N 1
ATOM 561 C CA . GLY A 1 75 ? -1.37 3.037 -1.492 1 96.44 75 GLY A CA 1
ATOM 562 C C . GLY A 1 75 ? -2.557 2.34 -0.855 1 96.44 75 GLY A C 1
ATOM 563 O O . GLY A 1 75 ? -2.605 1.108 -0.803 1 96.44 75 GLY A O 1
ATOM 564 N N . PHE A 1 76 ? -3.49 3.143 -0.404 1 96.81 76 PHE A N 1
ATOM 565 C CA . PHE A 1 76 ? -4.715 2.604 0.174 1 96.81 76 PHE A CA 1
ATOM 566 C C . PHE A 1 76 ? -5.484 1.785 -0.855 1 96.81 76 PHE A C 1
ATOM 568 O O . PHE A 1 76 ? -5.879 0.649 -0.584 1 96.81 76 PHE A O 1
ATOM 575 N N . ALA A 1 77 ? -5.719 2.324 -2.033 1 98.5 77 ALA A N 1
ATOM 576 C CA . ALA A 1 77 ? -6.461 1.643 -3.088 1 98.5 77 ALA A CA 1
ATOM 577 C C . ALA A 1 77 ? -5.781 0.333 -3.479 1 98.5 77 ALA A C 1
ATOM 579 O O . ALA A 1 77 ? -6.441 -0.703 -3.602 1 98.5 77 ALA A O 1
ATOM 580 N N . TYR A 1 78 ? -4.516 0.394 -3.697 1 98.31 78 TYR A N 1
ATOM 581 C CA . TYR A 1 78 ? -3.748 -0.78 -4.09 1 98.31 78 TYR A CA 1
ATOM 582 C C . TYR A 1 78 ? -3.838 -1.872 -3.031 1 98.31 78 TYR A C 1
ATOM 584 O O . TYR A 1 78 ? -4.113 -3.031 -3.35 1 98.31 78 TYR A O 1
ATOM 592 N N . TYR A 1 79 ? -3.604 -1.475 -1.76 1 97.75 79 TYR A N 1
ATOM 593 C CA . TYR A 1 79 ? -3.559 -2.428 -0.656 1 97.75 79 TYR A CA 1
ATOM 594 C C . TYR A 1 79 ? -4.902 -3.121 -0.479 1 97.75 79 TYR A C 1
ATOM 596 O O . TYR A 1 79 ? -4.98 -4.352 -0.495 1 97.75 79 TYR A O 1
ATOM 604 N N . ILE A 1 80 ? -5.93 -2.373 -0.375 1 98.12 80 ILE A N 1
ATOM 605 C CA . ILE A 1 80 ? -7.246 -2.924 -0.064 1 98.12 80 ILE A CA 1
ATOM 606 C C . ILE A 1 80 ? -7.754 -3.74 -1.249 1 98.12 80 ILE A C 1
ATOM 608 O O . ILE A 1 80 ? -8.281 -4.844 -1.071 1 98.12 80 ILE A O 1
ATOM 612 N N . TRP A 1 81 ? -7.594 -3.191 -2.455 1 98.44 81 TRP A N 1
ATOM 613 C CA . TRP A 1 81 ? -8.086 -3.898 -3.633 1 98.44 81 TRP A CA 1
ATOM 614 C C . TRP A 1 81 ? -7.363 -5.23 -3.811 1 98.44 81 TRP A C 1
ATOM 616 O O . TRP A 1 81 ? -7.984 -6.238 -4.156 1 98.44 81 TRP A O 1
ATOM 626 N N . GLN A 1 82 ? -6.086 -5.219 -3.648 1 97.75 82 GLN A N 1
ATOM 627 C CA . GLN A 1 82 ? -5.32 -6.457 -3.74 1 97.75 82 GLN A CA 1
ATOM 628 C C . GLN A 1 82 ? -5.801 -7.477 -2.713 1 97.75 82 GLN A C 1
ATOM 630 O O . GLN A 1 82 ? -6 -8.648 -3.043 1 97.75 82 GLN A O 1
ATOM 635 N N . GLN A 1 83 ? -6.043 -7.059 -1.469 1 96.94 83 GLN A N 1
ATOM 636 C CA . GLN A 1 83 ? -6.414 -7.965 -0.387 1 96.94 83 GLN A CA 1
ATOM 637 C C . GLN A 1 83 ? -7.797 -8.57 -0.626 1 96.94 83 GLN A C 1
ATOM 639 O O . GLN A 1 83 ? -7.996 -9.773 -0.438 1 96.94 83 GLN A O 1
ATOM 644 N N . ILE A 1 84 ? -8.672 -7.758 -1.051 1 97.69 84 ILE A N 1
ATOM 645 C CA . ILE A 1 84 ? -10.031 -8.242 -1.273 1 97.69 84 ILE A CA 1
ATOM 646 C C . ILE A 1 84 ? -10.031 -9.305 -2.373 1 97.69 84 ILE A C 1
ATOM 648 O O . ILE A 1 84 ? -10.789 -10.266 -2.312 1 97.69 84 ILE A O 1
ATOM 652 N N . ASN A 1 85 ? -9.156 -9.18 -3.32 1 97.19 85 ASN A N 1
ATOM 653 C CA . ASN A 1 85 ? -9.133 -10.062 -4.484 1 97.19 85 ASN A CA 1
ATOM 654 C C . ASN A 1 85 ? -8.117 -11.195 -4.309 1 97.19 85 ASN A C 1
ATOM 656 O O . ASN A 1 85 ? -7.762 -11.867 -5.277 1 97.19 85 ASN A O 1
ATOM 660 N N . ARG A 1 86 ? -7.668 -11.391 -3.119 1 96.94 86 ARG A N 1
ATOM 661 C CA . ARG A 1 86 ? -6.742 -12.484 -2.85 1 96.94 86 ARG A CA 1
ATOM 662 C C . ARG A 1 86 ? -7.496 -13.734 -2.406 1 96.94 86 ARG A C 1
ATOM 664 O O . ARG A 1 86 ? -8.102 -13.758 -1.334 1 96.94 86 ARG A O 1
ATOM 671 N N . TRP A 1 87 ? -7.508 -14.719 -3.326 1 96.75 87 TRP A N 1
ATOM 672 C CA . TRP A 1 87 ? -7.984 -16.062 -2.986 1 96.75 87 TRP A CA 1
ATOM 673 C C . TRP A 1 87 ? -6.812 -17.016 -2.787 1 96.75 87 TRP A C 1
ATOM 675 O O . TRP A 1 87 ? -6.309 -17.594 -3.752 1 96.75 87 TRP A O 1
ATOM 685 N N . GLN A 1 88 ? -6.473 -17.281 -1.586 1 92.75 88 GLN A N 1
ATOM 686 C CA . GLN A 1 88 ? -5.25 -18.016 -1.282 1 92.75 88 GLN A CA 1
ATOM 687 C C . GLN A 1 88 ? -5.43 -19.516 -1.529 1 92.75 88 GLN A C 1
ATOM 689 O O . GLN A 1 88 ? -4.555 -20.172 -2.098 1 92.75 88 GLN A O 1
ATOM 694 N N . ALA A 1 89 ? -6.562 -20.094 -1.118 1 92.62 89 ALA A N 1
ATOM 695 C CA . ALA A 1 89 ? -6.742 -21.547 -1.187 1 92.62 89 ALA A CA 1
ATOM 696 C C . ALA A 1 89 ? -7.949 -21.906 -2.045 1 92.62 89 ALA A C 1
ATOM 698 O O . ALA A 1 89 ? -7.871 -22.797 -2.893 1 92.62 89 ALA A O 1
ATOM 699 N N . ASP A 1 90 ? -9.055 -21.219 -1.809 1 95.94 90 ASP A N 1
ATOM 700 C CA . ASP A 1 90 ? -10.312 -21.516 -2.488 1 95.94 90 ASP A CA 1
ATOM 701 C C . ASP A 1 90 ? -11.18 -20.266 -2.617 1 95.94 90 ASP A C 1
ATOM 703 O O . ASP A 1 90 ? -11.656 -19.734 -1.615 1 95.94 90 ASP A O 1
ATOM 707 N N . GLY A 1 91 ? -11.453 -19.891 -3.832 1 97.62 91 GLY A N 1
ATOM 708 C CA . GLY A 1 91 ? -12.25 -18.688 -4.082 1 97.62 91 GLY A CA 1
ATOM 709 C C . GLY A 1 91 ? -13.641 -18.766 -3.477 1 97.62 91 GLY A C 1
ATOM 710 O O . GLY A 1 91 ? -14.195 -17.734 -3.08 1 97.62 91 GLY A O 1
ATOM 711 N N . ALA A 1 92 ? -14.211 -19.906 -3.391 1 97.19 92 ALA A N 1
ATOM 712 C CA . ALA A 1 92 ? -15.57 -20.078 -2.879 1 97.19 92 ALA A CA 1
ATOM 713 C C . ALA A 1 92 ? -15.656 -19.688 -1.407 1 97.19 92 ALA A C 1
ATOM 715 O O . ALA A 1 92 ? -16.688 -19.203 -0.947 1 97.19 92 ALA A O 1
ATOM 716 N N . THR A 1 93 ? -14.578 -19.844 -0.72 1 95.56 93 THR A N 1
ATOM 717 C CA . THR A 1 93 ? -14.57 -19.5 0.699 1 95.56 93 THR A CA 1
ATOM 718 C C . THR A 1 93 ? -13.797 -18.203 0.939 1 95.56 93 THR A C 1
ATOM 720 O O . THR A 1 93 ? -14.25 -17.344 1.7 1 95.56 93 THR A O 1
ATOM 723 N N . ASP A 1 94 ? -12.703 -18.062 0.25 1 96.31 94 ASP A N 1
ATOM 724 C CA . ASP A 1 94 ? -11.789 -16.953 0.517 1 96.31 94 ASP A CA 1
ATOM 725 C C . ASP A 1 94 ? -12.398 -15.625 0.086 1 96.31 94 ASP A C 1
ATOM 727 O O . ASP A 1 94 ? -12.18 -14.602 0.735 1 96.31 94 ASP A O 1
ATOM 731 N N . TYR A 1 95 ? -13.109 -15.633 -1.055 1 97.75 95 TYR A N 1
ATOM 732 C CA . TYR A 1 95 ? -13.648 -14.383 -1.575 1 97.75 95 TYR A CA 1
ATOM 733 C C . TYR A 1 95 ? -14.562 -13.711 -0.557 1 97.75 95 TYR A C 1
ATOM 735 O O . TYR A 1 95 ? -14.375 -12.547 -0.211 1 97.75 95 TYR A O 1
ATOM 743 N N . GLY A 1 96 ? -15.523 -14.461 -0.083 1 97 96 GLY A N 1
ATOM 744 C CA . GLY A 1 96 ? -16.422 -13.938 0.928 1 97 96 GLY A CA 1
ATOM 745 C C . GLY A 1 96 ? -15.719 -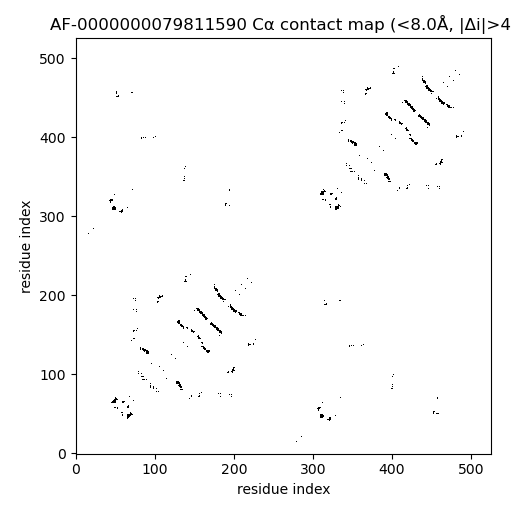13.531 2.209 1 97 96 GLY A C 1
ATOM 746 O O . GLY A 1 96 ? -16.047 -12.5 2.805 1 97 96 GLY A O 1
ATOM 747 N N . ALA A 1 97 ? -14.766 -14.312 2.646 1 95.56 97 ALA A N 1
ATOM 748 C CA . ALA A 1 97 ? -14.008 -14.008 3.859 1 95.56 97 ALA A CA 1
ATOM 749 C C . ALA A 1 97 ? -13.266 -12.688 3.727 1 95.56 97 ALA A C 1
ATOM 751 O O . ALA A 1 97 ? -13.219 -11.891 4.672 1 95.56 97 ALA A O 1
ATOM 752 N N . GLN A 1 98 ? -12.688 -12.484 2.549 1 96.88 98 GLN A N 1
ATOM 753 C CA . GLN A 1 98 ? -11.938 -11.25 2.322 1 96.88 98 GLN A CA 1
ATOM 754 C C . GLN A 1 98 ? -12.875 -10.047 2.27 1 96.88 98 GLN A C 1
ATOM 756 O O . GLN A 1 98 ? -12.555 -8.984 2.809 1 96.88 98 GLN A O 1
ATOM 761 N N . ILE A 1 99 ? -14.047 -10.211 1.571 1 97.19 99 ILE A N 1
ATOM 762 C CA . ILE A 1 99 ? -15.023 -9.125 1.513 1 97.19 99 ILE A CA 1
ATOM 763 C C . ILE A 1 99 ? -15.445 -8.742 2.928 1 97.19 99 ILE A C 1
ATOM 765 O O . ILE A 1 99 ? -15.531 -7.555 3.254 1 97.19 99 ILE A O 1
ATOM 769 N N . PHE A 1 100 ? -15.656 -9.695 3.746 1 95.56 100 PHE A N 1
ATOM 770 C CA . PHE A 1 100 ? -16.078 -9.445 5.121 1 95.56 100 PHE A CA 1
ATOM 771 C C . PHE A 1 100 ? -14.953 -8.797 5.918 1 95.56 100 PHE A C 1
ATOM 773 O O . PHE A 1 100 ? -15.18 -7.828 6.645 1 95.56 100 PHE A O 1
ATOM 780 N N . ARG A 1 101 ? -13.758 -9.32 5.793 1 94 101 ARG A N 1
ATOM 781 C CA . ARG A 1 101 ? -12.602 -8.836 6.547 1 94 101 ARG A CA 1
ATOM 782 C C . ARG A 1 101 ? -12.328 -7.367 6.242 1 94 101 ARG A C 1
ATOM 784 O O . ARG A 1 101 ? -11.93 -6.609 7.129 1 94 101 ARG A O 1
ATOM 791 N N . PHE A 1 102 ? -12.555 -6.973 4.992 1 96.44 102 PHE A N 1
ATOM 792 C CA . PHE A 1 102 ? -12.188 -5.621 4.586 1 96.44 102 PHE A CA 1
ATOM 793 C C . PHE A 1 102 ? -13.438 -4.766 4.379 1 96.44 102 PHE A C 1
ATOM 795 O O . PHE A 1 102 ? -13.383 -3.738 3.697 1 96.44 102 PHE A O 1
ATOM 802 N N . GLN A 1 103 ? -14.516 -5.121 5 1 95.56 103 GLN A N 1
ATOM 803 C CA . GLN A 1 103 ? -15.797 -4.457 4.777 1 95.56 103 GLN A CA 1
ATOM 804 C C . GLN A 1 103 ? -15.766 -3.023 5.301 1 95.56 103 GLN A C 1
ATOM 806 O O . GLN A 1 103 ? -16.5 -2.166 4.809 1 95.56 103 GLN A O 1
ATOM 811 N N . ALA A 1 104 ? -14.961 -2.666 6.297 1 95 104 ALA A N 1
ATOM 812 C CA . ALA A 1 104 ? -14.875 -1.32 6.859 1 95 104 ALA A CA 1
ATOM 813 C C . ALA A 1 104 ? -14.188 -0.363 5.887 1 95 104 ALA A C 1
ATO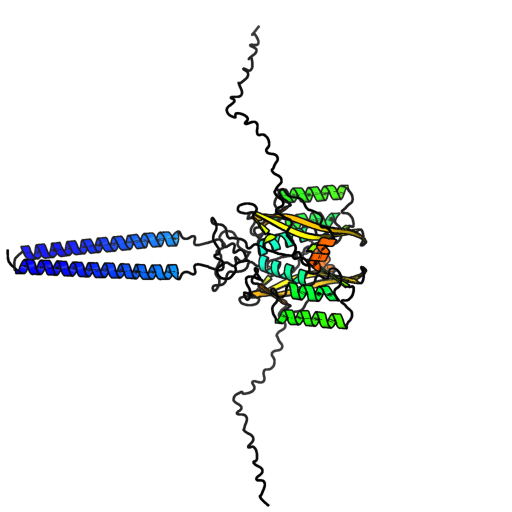M 815 O O . ALA A 1 104 ? -14.25 0.856 6.059 1 95 104 ALA A O 1
ATOM 816 N N . TYR A 1 105 ? -13.5 -0.943 4.836 1 97.31 105 TYR A N 1
ATOM 817 C CA . TYR A 1 105 ? -12.695 -0.141 3.922 1 97.31 105 TYR A CA 1
ATOM 818 C C . TYR A 1 105 ? -13.383 0.001 2.568 1 97.31 105 TYR A C 1
ATOM 820 O O . TYR A 1 105 ? -12.766 0.453 1.598 1 97.31 105 TYR A O 1
ATOM 828 N N . VAL A 1 106 ? -14.648 -0.484 2.463 1 97.75 106 VAL A N 1
ATOM 829 C CA . VAL A 1 106 ? -15.43 -0.337 1.239 1 97.75 106 VAL A CA 1
ATOM 830 C C . VAL A 1 106 ? -16.781 0.281 1.562 1 97.75 106 VAL A C 1
ATOM 832 O O . VAL A 1 106 ? -17.312 0.093 2.66 1 97.75 106 VAL A O 1
ATOM 835 N N . THR A 1 107 ? -17.344 1.077 0.659 1 97 107 THR A N 1
ATOM 836 C CA . THR A 1 107 ? -18.672 1.63 0.842 1 97 107 THR A CA 1
ATOM 837 C C . THR A 1 107 ? -19.734 0.532 0.756 1 97 107 THR A C 1
ATOM 839 O O . THR A 1 107 ? -19.484 -0.535 0.192 1 97 107 THR A O 1
ATOM 842 N N . PRO A 1 108 ? -20.875 0.796 1.279 1 96.94 108 PRO A N 1
ATOM 843 C CA . PRO A 1 108 ? -21.953 -0.187 1.16 1 96.94 108 PRO A CA 1
ATOM 844 C C . PRO A 1 108 ? -22.281 -0.533 -0.291 1 96.94 108 PRO A C 1
ATOM 846 O O . PRO A 1 108 ? -22.562 -1.691 -0.604 1 96.94 108 PRO A O 1
ATOM 849 N N . SER A 1 109 ? -22.266 0.432 -1.134 1 96.75 109 SER A N 1
ATOM 850 C CA . SER A 1 109 ? -22.516 0.184 -2.549 1 96.75 109 SER A CA 1
ATOM 851 C C . SER A 1 109 ? -21.469 -0.738 -3.145 1 96.75 109 SER A C 1
ATOM 853 O O . SER A 1 109 ? -21.781 -1.652 -3.906 1 96.75 109 SER A O 1
ATOM 855 N N . CYS A 1 110 ? -20.266 -0.522 -2.807 1 98.12 110 CYS A N 1
ATOM 856 C CA . CYS A 1 110 ? -19.188 -1.362 -3.305 1 98.12 110 CYS A CA 1
ATOM 857 C C . CYS A 1 110 ? -19.281 -2.773 -2.738 1 98.12 110 CYS A C 1
ATOM 859 O O . CYS A 1 110 ? -19.047 -3.752 -3.451 1 98.12 110 CYS A O 1
ATOM 861 N N . ARG A 1 111 ? -19.562 -2.85 -1.476 1 97.88 111 ARG A N 1
ATOM 862 C CA . ARG A 1 111 ? -19.75 -4.164 -0.865 1 97.88 111 ARG A CA 1
ATOM 863 C C . ARG A 1 111 ? -20.812 -4.969 -1.595 1 97.88 111 ARG A C 1
ATOM 865 O O . ARG A 1 111 ? -20.625 -6.156 -1.863 1 97.88 111 ARG A O 1
ATOM 872 N N . ALA A 1 112 ? -21.875 -4.297 -1.9 1 97.5 112 ALA A N 1
ATOM 873 C CA . ALA A 1 112 ? -22.953 -4.957 -2.627 1 97.5 112 ALA A CA 1
ATOM 874 C C . ALA A 1 112 ? -22.484 -5.426 -4 1 97.5 112 ALA A C 1
ATOM 876 O O . ALA A 1 112 ? -22.859 -6.512 -4.453 1 97.5 112 ALA A O 1
ATOM 877 N N . GLN A 1 113 ? -21.734 -4.621 -4.688 1 97.44 113 GLN A N 1
ATOM 878 C CA . GLN A 1 113 ? -21.203 -4.992 -5.992 1 97.44 113 GLN A CA 1
ATOM 879 C C . GLN A 1 113 ? -20.281 -6.207 -5.887 1 97.44 113 GLN A C 1
ATOM 881 O O . GLN A 1 113 ? -20.328 -7.102 -6.734 1 97.44 113 GLN A O 1
ATOM 886 N N . LEU A 1 114 ? -19.438 -6.223 -4.863 1 98.25 114 LEU A N 1
ATOM 887 C CA . LEU A 1 114 ? -18.516 -7.328 -4.652 1 98.25 114 LEU A CA 1
ATOM 888 C C . LEU A 1 114 ? -19.266 -8.617 -4.336 1 98.25 114 LEU A C 1
ATOM 890 O O . LEU A 1 114 ? -18.922 -9.688 -4.84 1 98.25 114 LEU A O 1
ATOM 894 N N . GLU A 1 115 ? -20.281 -8.453 -3.518 1 98 115 GLU A N 1
ATOM 895 C CA . GLU A 1 115 ? -21.094 -9.617 -3.18 1 98 115 GLU A CA 1
ATOM 896 C C . GLU A 1 115 ? -21.844 -10.141 -4.398 1 98 115 GLU A C 1
ATOM 898 O O . GLU A 1 115 ? -21.984 -11.352 -4.582 1 98 115 GLU A O 1
ATOM 903 N N . ALA A 1 116 ? -22.328 -9.281 -5.16 1 97.56 116 ALA A N 1
ATOM 904 C CA . ALA A 1 116 ? -22.984 -9.68 -6.398 1 97.56 116 ALA A CA 1
ATOM 905 C C . ALA A 1 116 ? -22.016 -10.398 -7.328 1 97.56 116 ALA A C 1
ATOM 907 O O . ALA A 1 116 ? -22.391 -11.375 -7.984 1 97.56 116 ALA A O 1
ATOM 908 N N . ASP A 1 117 ? -20.875 -9.867 -7.453 1 97.19 117 ASP A N 1
ATOM 909 C CA . ASP A 1 117 ? -19.844 -10.523 -8.258 1 97.19 117 ASP A CA 1
ATOM 910 C C . ASP A 1 117 ? -19.547 -11.922 -7.723 1 97.19 117 ASP A C 1
ATOM 912 O O . ASP A 1 117 ? -19.422 -12.875 -8.492 1 97.19 117 ASP A O 1
ATOM 916 N N . MET A 1 118 ? -19.359 -12.047 -6.418 1 97.75 118 MET A N 1
ATOM 917 C CA . MET A 1 118 ? -19.094 -13.328 -5.766 1 97.75 118 MET A CA 1
ATOM 918 C C . MET A 1 118 ? -20.188 -14.336 -6.102 1 97.75 118 MET A C 1
ATOM 920 O O . MET A 1 118 ? -19.906 -15.477 -6.461 1 97.75 118 MET A O 1
ATOM 924 N N . ASP A 1 119 ? -21.438 -13.859 -6.016 1 97.31 119 ASP A N 1
ATOM 925 C CA . ASP A 1 119 ? -22.578 -14.734 -6.289 1 97.31 119 ASP A CA 1
ATOM 926 C C . ASP A 1 119 ? -22.594 -15.172 -7.754 1 97.31 119 ASP A C 1
ATOM 928 O O . ASP A 1 119 ? -22.828 -16.344 -8.055 1 97.31 119 ASP A O 1
ATOM 932 N N . SER A 1 120 ? -22.422 -14.297 -8.602 1 97.44 120 SER A N 1
ATOM 933 C CA . SER A 1 120 ? -22.406 -14.602 -10.023 1 97.44 120 SER A CA 1
ATOM 934 C C . SER A 1 120 ? -21.312 -15.609 -10.367 1 97.44 120 SER A C 1
ATOM 936 O O . SER A 1 120 ? -21.562 -16.562 -11.109 1 97.44 120 SER A O 1
ATOM 938 N N . ARG A 1 121 ? -20.156 -15.453 -9.82 1 97.38 121 ARG A N 1
ATOM 939 C CA . ARG A 1 121 ? -19.031 -16.344 -10.078 1 97.38 121 ARG A CA 1
ATOM 940 C C . ARG A 1 121 ? -19.266 -17.719 -9.461 1 97.38 121 ARG A C 1
ATOM 942 O O . ARG A 1 121 ? -18.875 -18.734 -10.031 1 97.38 121 ARG A O 1
ATOM 949 N N . TYR A 1 122 ? -19.828 -17.672 -8.289 1 96.5 122 TYR A N 1
ATOM 950 C CA . TYR A 1 122 ? -20.156 -18.938 -7.645 1 96.5 122 TYR A CA 1
ATOM 951 C C . TYR A 1 122 ? -21.094 -19.766 -8.508 1 96.5 122 TYR A C 1
ATOM 953 O O . TYR A 1 122 ? -20.859 -20.953 -8.719 1 96.5 122 TYR A O 1
ATOM 961 N N . GLN A 1 123 ? -22.125 -19.156 -9.078 1 96.75 123 GLN A N 1
ATOM 962 C CA . GLN A 1 123 ? -23.109 -19.828 -9.914 1 96.75 123 GLN A CA 1
ATOM 963 C C . GLN A 1 123 ? -22.469 -20.312 -11.219 1 96.75 123 GLN A C 1
ATOM 965 O O . GLN A 1 123 ? -22.859 -21.359 -11.742 1 96.75 123 GLN A O 1
ATOM 970 N N . ALA A 1 124 ? -21.516 -19.609 -11.688 1 96.38 124 ALA A N 1
ATOM 971 C CA . ALA A 1 124 ? -20.844 -19.953 -12.938 1 96.38 124 ALA A CA 1
ATOM 972 C C . ALA A 1 124 ? -19.75 -21 -12.695 1 96.38 124 ALA A C 1
ATOM 974 O O . ALA A 1 124 ? -19.125 -21.469 -13.641 1 96.38 124 ALA A O 1
ATOM 975 N N . GLY A 1 125 ? -19.438 -21.328 -11.453 1 94.94 125 GLY A N 1
ATOM 976 C CA . GLY A 1 125 ? -18.422 -22.312 -11.125 1 94.94 125 GLY A CA 1
ATOM 977 C C . GLY A 1 125 ? -17.016 -21.766 -11.266 1 94.94 125 GLY A C 1
ATOM 978 O O . GLY A 1 125 ? -16.078 -22.531 -11.523 1 94.94 125 GLY A O 1
ATOM 979 N N . GLU A 1 126 ? -16.875 -20.438 -11.039 1 96.25 126 GLU A N 1
ATOM 980 C CA . GLU A 1 126 ? -15.586 -19.797 -11.281 1 96.25 126 GLU A CA 1
ATOM 981 C C . GLU A 1 126 ? -14.859 -19.484 -9.977 1 96.25 126 GLU A C 1
ATOM 983 O O . GLU A 1 126 ? -13.938 -18.672 -9.945 1 96.25 126 GLU A O 1
ATOM 988 N N . LEU A 1 127 ? -15.273 -20.125 -8.812 1 97.75 127 LEU A N 1
ATOM 989 C CA . LEU A 1 127 ? -14.641 -19.828 -7.535 1 97.75 127 LEU A CA 1
ATOM 990 C C . LEU A 1 127 ? -14.047 -21.078 -6.918 1 97.75 127 LEU A C 1
ATOM 992 O O . LEU A 1 127 ? -12.906 -21.062 -6.438 1 97.75 127 LEU A O 1
ATOM 996 N N . ARG A 1 128 ? -14.75 -22.219 -7.031 1 96.56 128 ARG A N 1
ATOM 997 C CA . ARG A 1 128 ? -14.359 -23.438 -6.332 1 96.56 128 ARG A CA 1
ATOM 998 C C . ARG A 1 128 ? -12.992 -23.922 -6.809 1 96.56 128 ARG A C 1
ATOM 1000 O O . ARG A 1 128 ? -12.75 -24.031 -8.016 1 96.56 128 ARG A O 1
ATOM 1007 N N . ALA A 1 129 ? -12.141 -24.188 -5.867 1 96.5 129 ALA A N 1
ATOM 1008 C CA . ALA A 1 129 ? -10.805 -24.734 -6.086 1 96.5 129 ALA A CA 1
ATOM 1009 C C . ALA A 1 129 ? -9.945 -23.781 -6.914 1 96.5 129 ALA A C 1
ATOM 1011 O O . ALA A 1 129 ? -8.969 -24.203 -7.539 1 96.5 129 ALA A O 1
ATOM 1012 N N . ARG A 1 130 ? -10.367 -22.531 -6.906 1 97.25 130 ARG A N 1
ATOM 1013 C CA . ARG A 1 130 ? -9.617 -21.531 -7.652 1 97.25 130 ARG A CA 1
ATOM 1014 C C . ARG A 1 130 ? -8.844 -20.609 -6.711 1 97.25 130 ARG A C 1
ATOM 1016 O O . ARG A 1 130 ? -9.328 -20.281 -5.621 1 97.25 130 ARG A O 1
ATOM 1023 N N . THR A 1 131 ? -7.672 -20.297 -7.062 1 96.06 131 THR A N 1
ATOM 1024 C CA . THR A 1 131 ? -6.867 -19.312 -6.348 1 96.06 131 THR A CA 1
ATOM 1025 C C . THR A 1 131 ? -6.656 -18.062 -7.199 1 96.06 131 THR A C 1
ATOM 1027 O O . THR A 1 131 ? -6.699 -18.141 -8.43 1 96.06 131 THR A O 1
ATOM 1030 N N . ARG A 1 132 ? -6.523 -16.953 -6.582 1 97.06 132 ARG A N 1
ATOM 1031 C CA . ARG A 1 132 ? -6.375 -15.688 -7.293 1 97.06 132 ARG A CA 1
ATOM 1032 C C . ARG A 1 132 ? -5.34 -14.797 -6.621 1 97.06 132 ARG A C 1
ATOM 1034 O O . ARG A 1 132 ? -5.266 -14.742 -5.391 1 97.06 132 ARG A O 1
ATOM 1041 N N . GLN A 1 133 ? -4.594 -14.164 -7.375 1 94.94 133 GLN A N 1
ATOM 1042 C CA . GLN A 1 133 ? -3.666 -13.141 -6.902 1 94.94 133 GLN A CA 1
ATOM 1043 C C . GLN A 1 133 ? -3.549 -12 -7.91 1 94.94 133 GLN A C 1
ATOM 1045 O O . GLN A 1 133 ? -3.766 -12.195 -9.109 1 94.94 133 GLN A O 1
ATOM 1050 N N . MET A 1 134 ? -3.332 -10.812 -7.418 1 96 134 MET A N 1
ATOM 1051 C CA . MET A 1 134 ? -3.098 -9.664 -8.289 1 96 134 MET A CA 1
ATOM 1052 C C . MET A 1 134 ? -1.888 -8.859 -7.816 1 96 134 MET A C 1
ATOM 1054 O O . MET A 1 134 ? -1.625 -8.773 -6.617 1 96 134 MET A O 1
ATOM 1058 N N . THR A 1 135 ? -1.164 -8.344 -8.68 1 94.25 135 THR A N 1
ATOM 1059 C CA . THR A 1 135 ? -0.008 -7.508 -8.375 1 94.25 135 THR A CA 1
ATOM 1060 C C . THR A 1 135 ? 0.158 -6.41 -9.422 1 94.25 135 THR A C 1
ATOM 1062 O O . THR A 1 135 ? -0.348 -6.531 -10.539 1 94.25 135 THR A O 1
ATOM 1065 N N . GLU A 1 136 ? 0.713 -5.355 -9.008 1 95.75 136 GLU A N 1
ATOM 1066 C CA . GLU A 1 136 ? 0.956 -4.246 -9.914 1 95.75 136 GLU A CA 1
ATOM 1067 C C . GLU A 1 136 ? 1.971 -4.625 -10.992 1 95.75 136 GLU A C 1
ATOM 1069 O O . GLU A 1 136 ? 2.914 -5.371 -10.727 1 95.75 136 GLU A O 1
ATOM 1074 N N . ILE A 1 137 ? 1.761 -4.184 -12.211 1 94.56 137 ILE A N 1
ATOM 1075 C CA . ILE A 1 137 ? 2.693 -4.395 -13.312 1 94.56 137 ILE A CA 1
ATOM 1076 C C . ILE A 1 137 ? 3.941 -3.539 -13.109 1 94.56 137 ILE A C 1
ATOM 1078 O O . ILE A 1 137 ? 3.844 -2.32 -12.938 1 94.56 137 ILE A O 1
ATOM 1082 N N . PRO A 1 138 ? 5.102 -4.168 -13.094 1 92.12 138 PRO A N 1
ATOM 1083 C CA . PRO A 1 138 ? 6.32 -3.373 -12.914 1 92.12 138 PRO A CA 1
ATOM 1084 C C . PRO A 1 138 ? 6.441 -2.252 -13.945 1 92.12 138 PRO A C 1
ATOM 1086 O O . PRO A 1 138 ? 6.191 -2.469 -15.133 1 92.12 138 PRO A O 1
ATOM 1089 N N . GLY A 1 139 ? 6.781 -1.059 -13.516 1 90.12 139 GLY A N 1
ATOM 1090 C CA . GLY A 1 139 ? 6.918 0.098 -14.391 1 90.12 139 GLY A CA 1
ATOM 1091 C C . GLY A 1 139 ? 5.637 0.906 -14.508 1 90.12 139 GLY A C 1
ATOM 1092 O O . GLY A 1 139 ? 5.66 2.045 -14.984 1 90.12 139 GLY A O 1
ATOM 1093 N N . LEU A 1 140 ? 4.582 0.307 -14.102 1 93.94 140 LEU A N 1
ATOM 1094 C CA . LEU A 1 140 ? 3.297 0.992 -14.172 1 93.94 140 LEU A CA 1
ATOM 1095 C C . LEU A 1 140 ? 2.719 1.219 -12.781 1 93.94 140 LEU A C 1
ATOM 1097 O O . LEU A 1 140 ? 1.515 1.05 -12.57 1 93.94 140 LEU A O 1
ATOM 1101 N N . GLY A 1 141 ? 3.641 1.517 -11.867 1 93.25 141 GLY A N 1
ATOM 1102 C CA . GLY A 1 141 ? 3.252 1.802 -10.5 1 93.25 141 GLY A CA 1
ATOM 1103 C C . GLY A 1 141 ? 2.818 3.24 -10.289 1 93.25 141 GLY A C 1
ATOM 1104 O O . GLY A 1 141 ? 2.295 3.877 -11.203 1 93.25 141 GLY A O 1
ATOM 1105 N N . TYR A 1 142 ? 2.955 3.715 -9.102 1 94.38 142 TYR A N 1
ATOM 1106 C CA . TYR A 1 142 ? 2.467 5.039 -8.727 1 94.38 142 TYR A CA 1
ATOM 1107 C C . TYR A 1 142 ? 3.086 6.113 -9.609 1 94.38 142 TYR A C 1
ATOM 1109 O O . TYR A 1 142 ? 4.293 6.105 -9.859 1 94.38 142 TYR A O 1
ATOM 1117 N N . ALA A 1 143 ? 2.297 7.016 -10 1 90.94 143 ALA A N 1
ATOM 1118 C CA . ALA A 1 143 ? 2.584 8.328 -10.57 1 90.94 143 ALA A CA 1
ATOM 1119 C C . ALA A 1 143 ? 1.479 9.328 -10.227 1 90.94 143 ALA A C 1
ATOM 1121 O O . ALA A 1 143 ? 0.321 8.945 -10.047 1 90.94 143 ALA A O 1
ATOM 1122 N N . ALA A 1 144 ? 1.855 10.492 -10.062 1 83.75 144 ALA A N 1
ATOM 1123 C CA . ALA A 1 144 ? 0.896 11.508 -9.641 1 83.75 144 ALA A CA 1
ATOM 1124 C C . ALA A 1 144 ? -0.315 11.539 -10.57 1 83.75 144 ALA A C 1
ATOM 1126 O O . ALA A 1 144 ? -1.438 11.789 -10.125 1 83.75 144 ALA A O 1
ATOM 1127 N N . ASN A 1 145 ? -0.11 11.25 -11.797 1 89.5 145 ASN A N 1
ATOM 1128 C CA . ASN A 1 145 ? -1.197 11.336 -12.766 1 89.5 145 ASN A CA 1
ATOM 1129 C C . ASN A 1 145 ? -2.098 10.102 -12.703 1 89.5 145 ASN A C 1
ATOM 1131 O O . ASN A 1 145 ? -3.047 9.984 -13.484 1 89.5 145 ASN A O 1
ATOM 1135 N N . ARG A 1 146 ? -1.784 9.227 -11.805 1 95.31 146 ARG A N 1
ATOM 1136 C CA . ARG A 1 146 ? -2.609 8.031 -11.664 1 95.31 146 ARG A CA 1
ATOM 1137 C C . ARG A 1 146 ? -3.635 8.211 -10.547 1 95.31 146 ARG A C 1
ATOM 1139 O O . ARG A 1 146 ? -4.434 7.309 -10.281 1 95.31 146 ARG A O 1
ATOM 1146 N N . VAL A 1 147 ? -3.564 9.281 -9.867 1 94.75 147 VAL A N 1
ATOM 1147 C CA . VAL A 1 147 ? -4.559 9.672 -8.875 1 94.75 147 VAL A CA 1
ATOM 1148 C C . VAL A 1 147 ? -5.316 10.906 -9.359 1 94.75 147 VAL A C 1
ATOM 1150 O O . VAL A 1 147 ? -4.797 12.023 -9.297 1 94.75 147 VAL A O 1
ATOM 1153 N N . LEU A 1 148 ? -6.539 10.703 -9.82 1 91.75 148 LEU A N 1
ATOM 1154 C CA . LEU A 1 148 ? -7.332 11.766 -10.43 1 91.75 148 LEU A CA 1
ATOM 1155 C C . LEU A 1 148 ? -8.383 12.281 -9.453 1 91.75 148 LEU A C 1
ATOM 1157 O O . LEU A 1 148 ? -9.148 11.5 -8.883 1 91.75 148 LEU A O 1
ATOM 1161 N N . PRO A 1 149 ? -8.367 13.539 -9.258 1 87.06 149 PRO A N 1
ATOM 1162 C CA . PRO A 1 149 ? -9.43 14.078 -8.406 1 87.06 149 PRO A CA 1
ATOM 1163 C C . PRO A 1 149 ? -10.828 13.812 -8.969 1 87.06 149 PRO A C 1
ATOM 1165 O O . PRO A 1 149 ? -11.023 13.859 -10.188 1 87.06 149 PRO A O 1
ATOM 1168 N N . ASP A 1 150 ? -11.688 13.312 -8.18 1 86.25 150 ASP A N 1
ATOM 1169 C CA . ASP A 1 150 ? -13.07 13 -8.539 1 86.25 150 ASP A CA 1
ATOM 1170 C C . ASP A 1 150 ? -14.055 13.75 -7.637 1 86.25 150 ASP A C 1
ATOM 1172 O O . ASP A 1 150 ? -14.758 13.133 -6.84 1 86.25 150 ASP A O 1
ATOM 1176 N N . GLY A 1 151 ? -14.117 15 -7.652 1 75.88 151 GLY A N 1
ATOM 1177 C CA . GLY A 1 151 ? -14.914 15.828 -6.766 1 75.88 151 GLY A CA 1
ATOM 1178 C C . GLY A 1 151 ? -14.141 16.328 -5.562 1 75.88 151 GLY A C 1
ATOM 1179 O O . GLY A 1 151 ? -12.914 16.391 -5.59 1 75.88 151 GLY A O 1
ATOM 1180 N N . GLN A 1 152 ? -14.766 16.734 -4.504 1 69.06 152 GLN A N 1
ATOM 1181 C CA . GLN A 1 152 ? -14.125 17.422 -3.381 1 69.06 152 GLN A CA 1
ATOM 1182 C C . GLN A 1 152 ? -13.445 16.422 -2.449 1 69.06 152 GLN A C 1
ATOM 1184 O O . GLN A 1 152 ? -12.406 16.719 -1.856 1 69.06 152 GLN A O 1
ATOM 1189 N N . ALA A 1 153 ? -13.93 15.266 -2.381 1 78.31 153 ALA A N 1
ATOM 1190 C CA . ALA A 1 153 ? -13.344 14.352 -1.404 1 78.31 153 ALA A CA 1
ATOM 1191 C C . ALA A 1 153 ? -13.258 12.93 -1.96 1 78.31 153 ALA A C 1
ATOM 1193 O O . ALA A 1 153 ? -13.516 11.961 -1.243 1 78.31 153 ALA A O 1
ATOM 1194 N N . ALA A 1 154 ? -13.031 12.938 -3.248 1 89.88 154 ALA A N 1
ATOM 1195 C CA . ALA A 1 154 ? -12.945 11.625 -3.869 1 89.88 154 ALA A CA 1
ATOM 1196 C C . ALA A 1 154 ? -11.867 11.594 -4.953 1 89.88 154 ALA A C 1
ATOM 1198 O O . ALA A 1 154 ? -11.453 12.648 -5.449 1 89.88 154 ALA A O 1
ATOM 1199 N N . TRP A 1 155 ? -11.383 10.469 -5.211 1 94.88 155 TRP A N 1
ATOM 1200 C CA . TRP A 1 155 ? -10.344 10.242 -6.207 1 94.88 155 TRP A CA 1
ATOM 1201 C C . TRP A 1 155 ? -10.672 9.031 -7.074 1 94.88 155 TRP A C 1
ATOM 1203 O O . TRP A 1 155 ? -11.391 8.125 -6.641 1 94.88 155 TRP A O 1
ATOM 1213 N N . THR A 1 156 ? -10.258 9.039 -8.25 1 96 156 THR A N 1
ATOM 1214 C CA . THR A 1 156 ? -10.156 7.832 -9.062 1 96 156 THR A CA 1
ATOM 1215 C C . THR A 1 156 ? -8.703 7.422 -9.242 1 96 156 THR A C 1
ATOM 1217 O O . THR A 1 156 ? -7.898 8.188 -9.781 1 96 156 THR A O 1
ATOM 1220 N N . VAL A 1 157 ? -8.344 6.289 -8.711 1 97.75 157 VAL A N 1
ATOM 1221 C CA . VAL A 1 157 ? -6.984 5.762 -8.781 1 97.75 157 VAL A CA 1
ATOM 1222 C C . VAL A 1 157 ? -6.887 4.734 -9.906 1 97.75 157 VAL A C 1
ATOM 1224 O O . VAL A 1 157 ? -7.684 3.795 -9.969 1 97.75 157 VAL A O 1
ATOM 1227 N N . LEU A 1 158 ? -5.98 4.891 -10.805 1 97.19 158 LEU A N 1
ATOM 1228 C CA . LEU A 1 158 ? -5.746 3.93 -11.875 1 97.19 158 LEU A CA 1
ATOM 1229 C C . LEU A 1 158 ? -4.688 2.912 -11.469 1 97.19 158 LEU A C 1
ATOM 1231 O O . LEU A 1 158 ? -3.51 3.254 -11.344 1 97.19 158 LEU A O 1
ATOM 1235 N N . LEU A 1 159 ? -5.117 1.69 -11.258 1 97.94 159 LEU A N 1
ATOM 1236 C CA . LEU A 1 159 ? -4.215 0.596 -10.914 1 97.94 159 LEU A CA 1
ATOM 1237 C C . LEU A 1 159 ? -4.008 -0.332 -12.109 1 97.94 159 LEU A C 1
ATOM 1239 O O . LEU A 1 159 ? -4.957 -0.958 -12.586 1 97.94 159 LEU A O 1
ATOM 1243 N N . ASP A 1 160 ? -2.855 -0.4 -12.625 1 97.25 160 ASP A N 1
ATOM 1244 C CA . ASP A 1 160 ? -2.512 -1.365 -13.664 1 97.25 160 ASP A CA 1
ATOM 1245 C C . ASP A 1 160 ? -1.947 -2.648 -13.062 1 97.25 160 ASP A C 1
ATOM 1247 O O . ASP A 1 160 ? -0.808 -2.67 -12.594 1 97.25 160 ASP A O 1
ATOM 1251 N N . MET A 1 161 ? -2.764 -3.697 -13.148 1 97.12 161 MET A N 1
ATOM 1252 C CA . MET A 1 161 ? -2.459 -4.891 -12.367 1 97.12 161 MET A CA 1
ATOM 1253 C C . MET A 1 161 ? -2.416 -6.129 -13.258 1 97.12 161 MET A C 1
ATOM 1255 O O . MET A 1 161 ? -3.09 -6.18 -14.289 1 97.12 161 MET A O 1
ATOM 1259 N N . GLN A 1 162 ? -1.605 -7.055 -12.898 1 95.62 162 GLN A N 1
ATOM 1260 C CA . GLN A 1 162 ? -1.658 -8.414 -13.43 1 95.62 162 GLN A CA 1
ATOM 1261 C C . GLN A 1 162 ? -2.533 -9.312 -12.562 1 95.62 162 GLN A C 1
ATOM 1263 O O . GLN A 1 162 ? -2.301 -9.43 -11.359 1 95.62 162 GLN A O 1
ATOM 1268 N N . LEU A 1 163 ? -3.553 -9.836 -13.117 1 96.75 163 LEU A N 1
ATOM 1269 C CA . LEU A 1 163 ? -4.473 -10.734 -12.438 1 96.75 163 LEU A CA 1
ATOM 1270 C C . LEU A 1 163 ? -4.199 -12.188 -12.82 1 96.75 163 LEU A C 1
ATOM 1272 O O . LEU A 1 163 ? -4.25 -12.547 -14 1 96.75 163 LEU A O 1
ATOM 1276 N N . MET A 1 164 ? -3.904 -12.992 -11.828 1 95.12 164 MET A N 1
ATOM 1277 C CA . MET A 1 164 ? -3.613 -14.406 -12.055 1 95.12 164 MET A CA 1
ATOM 1278 C C . MET A 1 164 ? -4.57 -15.289 -11.266 1 95.12 164 MET A C 1
ATOM 1280 O O . MET A 1 164 ? -4.75 -15.102 -10.062 1 95.12 164 MET A O 1
ATOM 1284 N N . GLU A 1 165 ? -5.148 -16.25 -11.938 1 96.56 165 GLU A N 1
ATOM 1285 C CA . GLU A 1 165 ? -6.023 -17.25 -11.32 1 96.56 165 GLU A CA 1
ATOM 1286 C C . GLU A 1 165 ? -5.59 -18.672 -11.695 1 96.56 165 GLU A C 1
ATOM 1288 O O . GLU A 1 165 ? -5.145 -18.906 -12.812 1 96.56 165 GLU A O 1
ATOM 1293 N N . ALA A 1 166 ? -5.711 -19.594 -10.797 1 95.19 166 ALA A N 1
ATOM 1294 C CA . ALA A 1 166 ? -5.383 -21 -11.031 1 95.19 166 ALA A CA 1
ATOM 1295 C C . ALA A 1 166 ? -6.484 -21.906 -10.5 1 95.19 166 ALA A C 1
ATOM 1297 O O . ALA A 1 166 ? -7.098 -21.625 -9.469 1 95.19 166 ALA A O 1
ATOM 1298 N N . PHE A 1 167 ? -6.746 -22.938 -11.195 1 96 167 PHE A N 1
ATOM 1299 C CA . PHE A 1 167 ? -7.648 -24.016 -10.789 1 96 167 PHE A CA 1
ATOM 1300 C C . PHE A 1 167 ? -6.863 -25.266 -10.414 1 96 167 PHE A C 1
ATOM 1302 O O . PHE A 1 167 ? -6.207 -25.875 -11.266 1 96 167 PHE A O 1
ATOM 1309 N N . ARG A 1 168 ? -6.883 -25.594 -9.211 1 92.75 168 ARG A N 1
ATOM 1310 C CA . ARG A 1 168 ? -6.137 -26.75 -8.711 1 92.75 168 ARG A CA 1
ATOM 1311 C C . ARG A 1 168 ? -4.668 -26.656 -9.117 1 92.75 168 ARG A C 1
ATOM 1313 O O . ARG A 1 168 ? -4.102 -27.625 -9.625 1 92.75 168 ARG A O 1
ATOM 1320 N N . GLY A 1 169 ? -4.168 -25.406 -9 1 87.69 169 GLY A N 1
ATOM 1321 C CA . GLY A 1 169 ? -2.748 -25.203 -9.242 1 87.69 169 GLY A CA 1
ATOM 1322 C C . GLY A 1 169 ? -2.418 -24.922 -10.695 1 87.69 169 GLY A C 1
ATOM 1323 O O . GLY A 1 169 ? -1.305 -24.5 -11.008 1 87.69 169 GLY A O 1
ATOM 1324 N N . GLN A 1 170 ? -3.402 -25.141 -11.609 1 91.56 170 GLN A N 1
ATOM 1325 C CA . GLN A 1 170 ? -3.18 -24.859 -13.031 1 91.56 170 GLN A CA 1
ATOM 1326 C C . GLN A 1 170 ? -3.668 -23.469 -13.406 1 91.56 170 GLN A C 1
ATOM 1328 O O . GLN A 1 170 ? -4.809 -23.109 -13.117 1 91.56 170 GLN A O 1
ATOM 1333 N N . PRO A 1 171 ? -2.82 -22.734 -13.992 1 91.62 171 PRO A N 1
ATOM 1334 C CA . PRO A 1 171 ? -3.221 -21.375 -14.375 1 91.62 171 PRO A CA 1
ATOM 1335 C C . PRO A 1 171 ? -4.406 -21.359 -15.336 1 91.62 171 PRO A C 1
ATOM 1337 O O . PRO A 1 171 ? -4.402 -22.078 -16.344 1 91.62 171 PRO A O 1
ATOM 1340 N N . VAL A 1 172 ? -5.367 -20.625 -15.078 1 95.56 172 VAL A N 1
ATOM 1341 C CA . VAL A 1 172 ? -6.543 -20.547 -15.945 1 95.56 172 VAL A CA 1
ATOM 1342 C C . VAL A 1 172 ? -6.734 -19.109 -16.422 1 95.56 172 VAL A C 1
ATOM 1344 O O . VAL A 1 172 ? -7.445 -18.875 -17.406 1 95.56 172 VAL A O 1
ATOM 1347 N N . LYS A 1 173 ? -6.164 -18.125 -15.758 1 94.94 173 LYS A N 1
ATOM 1348 C CA . LYS A 1 173 ? -6.258 -16.719 -16.141 1 94.94 173 LYS A CA 1
ATOM 1349 C C . LYS A 1 173 ? -4.953 -15.984 -15.859 1 94.94 173 LYS A C 1
ATOM 1351 O O . LYS A 1 173 ? -4.32 -16.203 -14.828 1 94.94 173 LYS A O 1
ATOM 1356 N N . ASP A 1 174 ? -4.484 -15.227 -16.672 1 93.75 174 ASP A N 1
ATOM 1357 C CA . ASP A 1 174 ? -3.342 -14.328 -16.594 1 93.75 174 ASP A CA 1
ATOM 1358 C C . ASP A 1 174 ? -3.549 -13.102 -17.484 1 93.75 174 ASP A C 1
ATOM 1360 O O . ASP A 1 174 ? -3.299 -13.156 -18.688 1 93.75 174 ASP A O 1
ATOM 1364 N N . ALA A 1 175 ? -4.012 -12.023 -16.859 1 95.88 175 ALA A N 1
ATOM 1365 C CA . ALA A 1 175 ? -4.43 -10.867 -17.641 1 95.88 175 ALA A CA 1
ATOM 1366 C C . ALA A 1 175 ? -3.896 -9.57 -17.047 1 95.88 175 ALA A C 1
ATOM 1368 O O . ALA A 1 175 ? -3.689 -9.477 -15.828 1 95.88 175 ALA A O 1
ATOM 1369 N N . PHE A 1 176 ? -3.605 -8.672 -17.891 1 95.75 176 PHE A N 1
ATOM 1370 C CA . PHE A 1 176 ? -3.236 -7.32 -17.5 1 95.75 176 PHE A CA 1
ATOM 1371 C C . PHE A 1 176 ? -4.434 -6.383 -17.594 1 95.75 176 PHE A C 1
ATOM 1373 O O . PHE A 1 176 ? -5.035 -6.246 -18.672 1 95.75 176 PHE A O 1
ATOM 1380 N N . ILE A 1 177 ? -4.805 -5.797 -16.484 1 96.94 177 ILE A N 1
ATOM 1381 C CA . ILE A 1 177 ? -6.043 -5.027 -16.438 1 96.94 177 ILE A CA 1
ATOM 1382 C C . ILE A 1 177 ? -5.781 -3.684 -15.75 1 96.94 177 ILE A C 1
ATOM 1384 O O . ILE A 1 177 ? -5.062 -3.615 -14.75 1 96.94 177 ILE A O 1
ATOM 1388 N N . ARG A 1 178 ? -6.293 -2.643 -16.281 1 96.81 178 ARG A N 1
ATOM 1389 C CA . ARG A 1 178 ? -6.348 -1.353 -15.602 1 96.81 178 ARG A CA 1
ATOM 1390 C C . ARG A 1 178 ? -7.637 -1.207 -14.797 1 96.81 178 ARG A C 1
ATOM 1392 O O . ARG A 1 178 ? -8.734 -1.245 -15.367 1 96.81 178 ARG A O 1
ATOM 1399 N N . TYR A 1 179 ? -7.562 -1.102 -13.57 1 97.75 179 TYR A N 1
ATOM 1400 C CA . TYR A 1 179 ? -8.695 -0.902 -12.672 1 97.75 179 TYR A CA 1
ATOM 1401 C C . TYR A 1 179 ? -8.836 0.567 -12.289 1 97.75 179 TYR A C 1
ATOM 1403 O O . TYR A 1 179 ? -7.98 1.119 -11.594 1 97.75 179 TYR A O 1
ATOM 1411 N N . PRO A 1 180 ? -9.859 1.28 -12.688 1 97.94 180 PRO A N 1
ATOM 1412 C CA . PRO A 1 180 ? -10.156 2.623 -12.18 1 97.94 180 PRO A CA 1
ATOM 1413 C C . PRO A 1 180 ? -10.898 2.605 -10.844 1 97.94 180 PRO A C 1
ATOM 1415 O O . PRO A 1 180 ? -12.133 2.602 -10.82 1 97.94 180 PRO A O 1
ATOM 1418 N N . ILE A 1 181 ? -10.211 2.611 -9.773 1 98.25 181 ILE A N 1
ATOM 1419 C CA . ILE A 1 181 ? -10.789 2.441 -8.445 1 98.25 181 ILE A CA 1
ATOM 1420 C C . ILE A 1 181 ? -11.172 3.801 -7.871 1 98.25 181 ILE A C 1
ATOM 1422 O O . ILE A 1 181 ? -10.328 4.684 -7.727 1 98.25 181 ILE A O 1
ATOM 1426 N N . ARG A 1 182 ? -12.383 3.961 -7.555 1 97.62 182 ARG A N 1
ATOM 1427 C CA . ARG A 1 182 ? -12.828 5.188 -6.898 1 97.62 182 ARG A CA 1
ATOM 1428 C C . ARG A 1 182 ? -12.625 5.105 -5.391 1 97.62 182 ARG A C 1
ATOM 1430 O O . ARG A 1 182 ? -13 4.117 -4.758 1 97.62 182 ARG A O 1
ATOM 1437 N N . VAL A 1 183 ? -12 6.102 -4.836 1 97.12 183 VAL A N 1
ATOM 1438 C CA . VAL A 1 183 ? -11.727 6.191 -3.404 1 97.12 183 VAL A CA 1
ATOM 1439 C C . VAL A 1 183 ? -12.398 7.434 -2.824 1 97.12 183 VAL A C 1
ATOM 1441 O O . VAL A 1 183 ? -12.367 8.508 -3.432 1 97.12 183 VAL A O 1
ATOM 1444 N N . VAL A 1 184 ? -13.023 7.301 -1.644 1 94.38 184 VAL A N 1
ATOM 1445 C CA . VAL A 1 184 ? -13.711 8.414 -0.996 1 94.38 184 VAL A CA 1
ATOM 1446 C C . VAL A 1 184 ? -13.25 8.531 0.453 1 94.38 184 VAL A C 1
ATOM 1448 O O . VAL A 1 184 ? -12.789 7.559 1.049 1 94.38 184 VAL A O 1
ATOM 1451 N N . ARG A 1 185 ? -13.352 9.727 0.964 1 88.75 185 ARG A N 1
ATOM 1452 C CA . ARG A 1 185 ? -13.188 9.891 2.406 1 88.75 185 ARG A CA 1
ATOM 1453 C C . ARG A 1 185 ? -14.297 9.164 3.162 1 88.75 185 ARG A C 1
ATOM 1455 O O . ARG A 1 185 ? -15.461 9.188 2.746 1 88.75 185 ARG A O 1
ATOM 1462 N N . TYR A 1 186 ? -13.984 8.453 4.141 1 87.94 186 TYR A N 1
ATOM 1463 C CA . TYR A 1 186 ? -14.914 7.547 4.812 1 87.94 186 TYR A CA 1
ATOM 1464 C C . TYR A 1 186 ? -14.648 7.508 6.312 1 87.94 186 TYR A C 1
ATOM 1466 O O . TYR A 1 186 ? -13.914 6.641 6.797 1 87.94 186 TYR A O 1
ATOM 1474 N N . ASP A 1 187 ? -15.219 8.422 7.016 1 78.38 187 ASP A N 1
ATOM 1475 C CA . ASP A 1 187 ? -14.977 8.555 8.445 1 78.38 187 ASP A CA 1
ATOM 1476 C C . ASP A 1 187 ? -16.188 8.07 9.258 1 78.38 187 ASP A C 1
ATOM 1478 O O . ASP A 1 187 ? -16.734 8.82 10.062 1 78.38 187 ASP A O 1
ATOM 1482 N N . VAL A 1 188 ? -16.594 6.844 9.008 1 79.56 188 VAL A N 1
ATOM 1483 C CA . VAL A 1 188 ? -17.766 6.266 9.68 1 79.56 188 VAL A CA 1
ATOM 1484 C C . VAL A 1 188 ? -17.328 5.598 10.984 1 79.56 188 VAL A C 1
ATOM 1486 O O . VAL A 1 188 ? -17.953 5.797 12.031 1 79.56 188 VAL A O 1
ATOM 1489 N N . ASP A 1 189 ? -16.281 4.711 10.891 1 79.38 189 ASP A N 1
ATOM 1490 C CA . ASP A 1 189 ? -15.719 4.004 12.039 1 79.38 189 ASP A CA 1
ATOM 1491 C C . ASP A 1 189 ? -14.203 4.172 12.094 1 79.38 189 ASP A C 1
ATOM 1493 O O . ASP A 1 189 ? -13.461 3.375 11.516 1 79.38 189 ASP A O 1
ATOM 1497 N N . ARG A 1 190 ? -13.805 5.023 12.898 1 76.12 190 ARG A N 1
ATOM 1498 C CA . ARG A 1 190 ? -12.391 5.391 12.961 1 76.12 190 ARG A CA 1
ATOM 1499 C C . ARG A 1 190 ? -11.57 4.289 13.617 1 76.12 190 ARG A C 1
ATOM 1501 O O . ARG A 1 190 ? -10.383 4.129 13.32 1 76.12 190 ARG A O 1
ATOM 1508 N N . GLU A 1 191 ?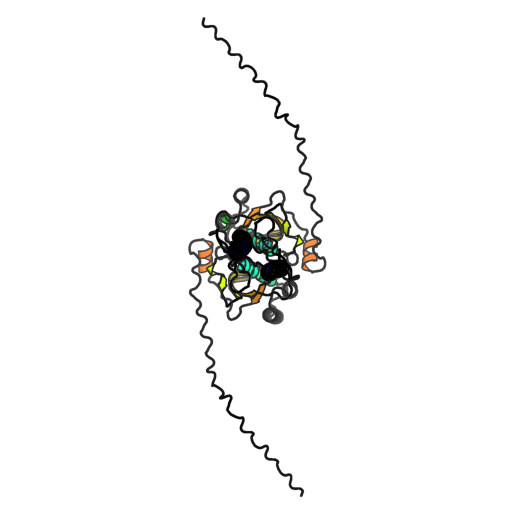 -12.203 3.609 14.438 1 79.69 191 GLU A N 1
ATOM 1509 C CA . GLU A 1 191 ? -11.469 2.553 15.133 1 79.69 191 GLU A CA 1
ATOM 1510 C C . GLU A 1 191 ? -11.156 1.392 14.195 1 79.69 191 GLU A C 1
ATOM 1512 O O . GLU A 1 191 ? -10.062 0.826 14.242 1 79.69 191 GLU A O 1
ATOM 1517 N N . ARG A 1 192 ? -12.102 1.145 13.367 1 86.38 192 ARG A N 1
ATOM 1518 C CA . ARG A 1 192 ? -11.93 -0 12.477 1 86.38 192 ARG A CA 1
ATOM 1519 C C . ARG A 1 192 ? -11.258 0.415 11.172 1 86.38 192 ARG A C 1
ATOM 1521 O O . ARG A 1 192 ? -10.719 -0.427 10.445 1 86.38 192 ARG A O 1
ATOM 1528 N N . ASN A 1 193 ? -11.32 1.609 10.852 1 90.44 193 ASN A N 1
ATOM 1529 C CA . ASN A 1 193 ? -10.742 2.111 9.609 1 90.44 193 ASN A CA 1
ATOM 1530 C C . ASN A 1 193 ? -9.812 3.293 9.867 1 90.44 193 ASN A C 1
ATOM 1532 O O . ASN A 1 193 ? -10.211 4.449 9.727 1 90.44 193 ASN A O 1
ATOM 1536 N N . PRO A 1 194 ? -8.633 2.992 10.18 1 87.31 194 PRO A N 1
ATOM 1537 C CA . PRO A 1 194 ? -7.684 4.066 10.5 1 87.31 194 PRO A CA 1
ATOM 1538 C C . PRO A 1 194 ? -7.27 4.867 9.266 1 87.31 194 PRO A C 1
ATOM 1540 O O . PRO A 1 194 ? -6.703 5.957 9.398 1 87.31 194 PRO A O 1
ATOM 1543 N N . TRP A 1 195 ? -7.523 4.391 8.031 1 90.69 195 TRP A N 1
ATOM 1544 C CA . TRP A 1 195 ? -7.211 5.137 6.812 1 90.69 195 TRP A CA 1
ATOM 1545 C C . TRP A 1 195 ? -8.219 6.258 6.586 1 90.69 195 TRP A C 1
ATOM 1547 O O . TRP A 1 195 ? -7.938 7.215 5.859 1 90.69 195 TRP A O 1
ATOM 1557 N N . ARG A 1 196 ? -9.406 6.031 7.137 1 87.88 196 ARG A N 1
ATOM 1558 C CA . ARG A 1 196 ? -10.516 6.957 6.938 1 87.88 196 ARG A CA 1
ATOM 1559 C C . ARG A 1 196 ? -10.82 7.141 5.453 1 87.88 196 ARG A C 1
ATOM 1561 O O . ARG A 1 196 ? -11.148 8.242 5.016 1 87.88 196 ARG A O 1
ATOM 1568 N N . LEU A 1 197 ? -10.523 6.18 4.656 1 94 197 LEU A N 1
ATOM 1569 C CA . LEU A 1 197 ? -10.812 6.074 3.232 1 94 197 LEU A CA 1
ATOM 1570 C C . LEU A 1 197 ? -11.594 4.797 2.932 1 94 197 LEU A C 1
ATOM 1572 O O . LEU A 1 197 ? -11.523 3.83 3.691 1 94 197 LEU A O 1
ATOM 1576 N N . ALA A 1 198 ? -12.383 4.844 1.908 1 97 198 ALA A N 1
ATOM 1577 C CA . ALA A 1 198 ? -13.094 3.646 1.471 1 97 198 ALA A CA 1
ATOM 1578 C C . ALA A 1 198 ? -13.094 3.533 -0.051 1 97 198 ALA A C 1
ATOM 1580 O O . ALA A 1 198 ? -13.109 4.543 -0.755 1 97 198 ALA A O 1
ATOM 1581 N N . ILE A 1 199 ? -13.016 2.322 -0.494 1 98.12 199 ILE A N 1
ATOM 1582 C CA . ILE A 1 199 ? -13.148 2.041 -1.92 1 98.12 199 ILE A CA 1
ATOM 1583 C C . ILE A 1 199 ? -14.625 2.014 -2.309 1 98.12 199 ILE A C 1
ATOM 1585 O O . ILE A 1 199 ? -15.43 1.354 -1.651 1 98.12 199 ILE A O 1
ATOM 1589 N N . ASP A 1 200 ? -14.906 2.752 -3.303 1 97.31 200 ASP A N 1
ATOM 1590 C CA . ASP A 1 200 ? -16.25 2.738 -3.881 1 97.31 200 ASP A CA 1
ATOM 1591 C C . ASP A 1 200 ? -16.25 2.076 -5.258 1 97.31 200 ASP A C 1
ATOM 1593 O O . ASP A 1 200 ? -16.875 2.578 -6.195 1 97.31 200 ASP A O 1
ATOM 1597 N N . CYS A 1 201 ? -15.453 1.044 -5.367 1 97.38 201 CYS A N 1
ATOM 1598 C CA . CYS A 1 201 ? -15.297 0.23 -6.566 1 97.38 201 CYS A CA 1
ATOM 1599 C C . CYS A 1 201 ? -14.961 1.098 -7.773 1 97.38 201 CYS A C 1
ATOM 1601 O O . CYS A 1 201 ? -13.953 1.809 -7.773 1 97.38 201 CYS A O 1
ATOM 1603 N N . TYR A 1 202 ? -15.75 1.094 -8.859 1 94.38 202 TYR A N 1
ATOM 1604 C CA . TYR A 1 202 ? -15.305 1.729 -10.102 1 94.38 202 TYR A CA 1
ATOM 1605 C C . TYR A 1 202 ? -16.047 3.039 -10.336 1 94.38 202 TYR A C 1
ATOM 1607 O O . TYR A 1 202 ? -15.719 3.791 -11.258 1 94.38 202 TYR A O 1
ATOM 1615 N N . GLY A 1 203 ? -16.938 3.377 -9.492 1 84.56 203 GLY A N 1
ATOM 1616 C CA . GLY A 1 203 ? -17.781 4.527 -9.797 1 84.56 203 GLY A CA 1
ATOM 1617 C C . GLY A 1 203 ? -18.5 4.406 -11.125 1 84.56 203 GLY A C 1
ATOM 1618 O O . GLY A 1 203 ? -19.266 3.461 -11.336 1 84.56 203 GLY A O 1
ATOM 1619 N N . SER A 1 204 ? -18.156 5.297 -11.977 1 81.38 204 SER A N 1
ATOM 1620 C CA . SER A 1 204 ? -18.781 5.285 -13.289 1 81.38 204 SER A CA 1
ATOM 1621 C C . SER A 1 204 ? -17.875 4.664 -14.344 1 81.38 204 SER A C 1
ATOM 1623 O O . SER A 1 204 ? -18.234 4.59 -15.516 1 81.38 204 SER A O 1
ATOM 1625 N N . HIS A 1 205 ? -16.812 4.168 -14 1 87.25 205 HIS A N 1
ATOM 1626 C CA . HIS A 1 205 ? -15.812 3.623 -14.922 1 87.25 205 HIS A CA 1
ATOM 1627 C C . HIS A 1 205 ? -15.867 2.1 -14.945 1 87.25 205 HIS A C 1
ATOM 1629 O O . HIS A 1 205 ? -16.75 1.493 -14.352 1 87.25 205 HIS A O 1
ATOM 1635 N N . ARG A 1 206 ? -15.047 1.543 -15.789 1 91.44 206 ARG A N 1
ATOM 1636 C CA . ARG A 1 206 ? -14.938 0.092 -15.891 1 91.44 206 ARG A CA 1
ATOM 1637 C C . ARG A 1 206 ? -13.492 -0.332 -16.125 1 91.44 206 ARG A C 1
ATOM 1639 O O . ARG A 1 206 ? -12.727 0.385 -16.766 1 91.44 206 ARG A O 1
ATOM 1646 N N . PRO A 1 207 ? -13.219 -1.52 -15.578 1 94.56 207 PRO A N 1
ATOM 1647 C CA . PRO A 1 207 ? -11.875 -2.033 -15.852 1 94.56 207 PRO A CA 1
ATOM 1648 C C . PRO A 1 207 ? -11.625 -2.258 -17.344 1 94.56 207 PRO A C 1
ATOM 1650 O O . PRO A 1 207 ? -12.555 -2.539 -18.094 1 94.56 207 PRO A O 1
ATOM 1653 N N . GLU A 1 208 ? -10.328 -2.072 -17.734 1 94.56 208 GLU A N 1
ATOM 1654 C CA . GLU A 1 208 ? -9.938 -2.232 -19.125 1 94.56 208 GLU A CA 1
ATOM 1655 C C . GLU A 1 208 ? -8.75 -3.178 -19.266 1 94.56 208 GLU A C 1
ATOM 1657 O O . GLU A 1 208 ? -7.785 -3.09 -18.5 1 94.56 208 GLU A O 1
ATOM 1662 N N . ARG A 1 209 ? -8.82 -4.012 -20.219 1 94.12 209 ARG A N 1
ATOM 1663 C CA . ARG A 1 209 ? -7.699 -4.898 -20.5 1 94.12 209 ARG A CA 1
ATOM 1664 C C . ARG A 1 209 ? -6.566 -4.145 -21.188 1 94.12 209 ARG A C 1
ATOM 1666 O O . ARG A 1 209 ? -6.812 -3.322 -22.078 1 94.12 209 ARG A O 1
ATOM 1673 N N . LEU A 1 210 ? -5.406 -4.406 -20.688 1 93.19 210 LEU A N 1
ATOM 1674 C CA . LEU A 1 210 ? -4.227 -3.789 -21.281 1 93.19 210 LEU A CA 1
ATOM 1675 C C . LEU A 1 210 ? -3.576 -4.727 -22.297 1 93.19 210 LEU A C 1
ATOM 1677 O O . LEU A 1 210 ? -3.555 -5.945 -22.094 1 93.19 210 LEU A O 1
ATOM 1681 N N . ASP A 1 211 ? -3.049 -4.168 -23.25 1 89.62 211 ASP A N 1
ATOM 1682 C CA . ASP A 1 211 ? -2.344 -4.957 -24.25 1 89.62 211 ASP A CA 1
ATOM 1683 C C . ASP A 1 211 ? -0.969 -5.391 -23.75 1 89.62 211 ASP A C 1
ATOM 1685 O O . ASP A 1 211 ? -0.23 -4.586 -23.172 1 89.62 211 ASP A O 1
ATOM 1689 N N . VAL A 1 212 ? -0.625 -6.594 -24.016 1 83.81 212 VAL A N 1
ATOM 1690 C CA . VAL A 1 212 ? 0.623 -7.188 -23.547 1 83.81 212 VAL A CA 1
ATOM 1691 C C . VAL A 1 212 ? 1.81 -6.398 -24.094 1 83.81 212 VAL A C 1
ATOM 1693 O O . VAL A 1 212 ? 2.816 -6.215 -23.406 1 83.81 212 VAL A O 1
ATOM 1696 N N . ARG A 1 213 ? 1.755 -5.918 -25.344 1 84.56 213 ARG A N 1
ATOM 1697 C CA . ARG A 1 213 ? 2.846 -5.172 -25.953 1 84.56 213 ARG A CA 1
ATOM 1698 C C . ARG A 1 213 ? 3.119 -3.875 -25.203 1 84.56 213 ARG A C 1
ATOM 1700 O O . ARG A 1 213 ? 4.277 -3.502 -25 1 84.56 213 ARG A O 1
ATOM 1707 N N . ASP A 1 214 ? 1.982 -3.221 -24.75 1 83.62 214 ASP A N 1
ATOM 1708 C CA . ASP A 1 214 ? 2.129 -1.979 -24 1 83.62 214 ASP A CA 1
ATOM 1709 C C . ASP A 1 214 ? 2.758 -2.24 -22.625 1 83.62 214 ASP A C 1
ATOM 1711 O O . ASP A 1 214 ? 3.564 -1.441 -22.141 1 83.62 214 ASP A O 1
ATOM 1715 N N . VAL A 1 215 ? 2.408 -3.355 -22.125 1 85.75 215 VAL A N 1
ATOM 1716 C CA . VAL A 1 215 ? 2.9 -3.734 -20.797 1 85.75 215 VAL A CA 1
ATOM 1717 C C . VAL A 1 215 ? 4.391 -4.055 -20.875 1 85.75 215 VAL A C 1
ATOM 1719 O O . VAL A 1 215 ? 5.16 -3.662 -20 1 85.75 215 VAL A O 1
ATOM 1722 N N . GLN A 1 216 ? 4.781 -4.734 -21.891 1 81.81 216 GLN A N 1
ATOM 1723 C CA . GLN A 1 216 ? 6.188 -5.094 -22.047 1 81.81 216 GLN A CA 1
ATOM 1724 C C . GLN A 1 216 ? 7.051 -3.854 -22.266 1 81.81 216 GLN A C 1
ATOM 1726 O O . GLN A 1 216 ? 8.172 -3.777 -21.734 1 81.81 216 GLN A O 1
ATOM 1731 N N . ASP A 1 217 ? 6.531 -2.926 -22.969 1 80.69 217 ASP A N 1
ATOM 1732 C CA . ASP A 1 217 ? 7.262 -1.683 -23.203 1 80.69 217 ASP A CA 1
ATOM 1733 C C . ASP A 1 217 ? 7.438 -0.903 -21.891 1 80.69 217 ASP A C 1
ATOM 1735 O O . ASP A 1 217 ? 8.492 -0.31 -21.656 1 80.69 217 ASP A O 1
ATOM 1739 N N . ALA A 1 218 ? 6.477 -0.937 -21.141 1 76.94 218 ALA A N 1
ATOM 1740 C CA . ALA A 1 218 ? 6.516 -0.206 -19.875 1 76.94 218 ALA A CA 1
ATOM 1741 C C . ALA A 1 218 ? 7.48 -0.864 -18.891 1 76.94 218 ALA A C 1
ATOM 1743 O O . ALA A 1 218 ? 8.219 -0.176 -18.188 1 76.94 218 ALA A O 1
ATOM 1744 N N . SER A 1 219 ? 7.512 -2.137 -18.875 1 77.56 219 SER A N 1
ATOM 1745 C CA . SER A 1 219 ? 8.336 -2.879 -17.922 1 77.56 219 SER A CA 1
ATOM 1746 C C . SER A 1 219 ? 9.812 -2.77 -18.266 1 77.56 219 SER A C 1
ATOM 1748 O O . SER A 1 219 ? 10.672 -2.863 -17.391 1 77.56 219 SER A O 1
ATOM 1750 N N . SER A 1 220 ? 10.039 -2.568 -19.609 1 71 220 SER A N 1
ATOM 1751 C CA . SER A 1 220 ? 11.43 -2.49 -20.047 1 71 220 SER A CA 1
ATOM 1752 C C . SER A 1 220 ? 11.953 -1.062 -19.953 1 71 220 SER A C 1
ATOM 1754 O O . SER A 1 220 ? 13.141 -0.819 -20.188 1 71 220 SER A O 1
ATOM 1756 N N . GLY A 1 221 ? 11.148 -0.143 -19.422 1 62.12 221 GLY A N 1
ATOM 1757 C CA . GLY A 1 221 ? 11.578 1.231 -19.219 1 62.12 221 GLY A CA 1
ATOM 1758 C C . GLY A 1 221 ? 11.562 2.049 -20.5 1 62.12 221 GLY A C 1
ATOM 1759 O O . GLY A 1 221 ? 12.086 3.164 -20.531 1 62.12 221 GLY A O 1
ATOM 1760 N N . LYS A 1 222 ? 11.258 1.523 -21.734 1 50.66 222 LYS A N 1
ATOM 1761 C CA . LYS A 1 222 ? 11.328 2.234 -23 1 50.66 222 LYS A CA 1
ATOM 1762 C C . LYS A 1 222 ? 10.266 3.324 -23.094 1 50.66 222 LYS A C 1
ATOM 1764 O O . LYS A 1 222 ? 10.469 4.348 -23.75 1 50.66 222 LYS A O 1
ATOM 1769 N N . THR A 1 223 ? 9.023 3.115 -22.766 1 46.69 223 THR A N 1
ATOM 1770 C CA . THR A 1 223 ? 7.93 4.066 -22.922 1 46.69 223 THR A CA 1
ATOM 1771 C C . THR A 1 223 ? 7.457 4.566 -21.562 1 46.69 223 THR A C 1
ATOM 1773 O O . THR A 1 223 ? 7.125 3.77 -20.688 1 46.69 223 THR A O 1
ATOM 1776 N N . GLU A 1 224 ? 7.824 5.645 -21.25 1 43.25 224 GLU A N 1
ATOM 1777 C CA . GLU A 1 224 ? 7.133 6.254 -20.109 1 43.25 224 GLU A CA 1
ATOM 1778 C C . GLU A 1 224 ? 5.621 6.078 -20.234 1 43.25 224 GLU A C 1
ATOM 1780 O O . GLU A 1 224 ? 5.059 6.215 -21.328 1 43.25 224 GLU A O 1
ATOM 1785 N N . ALA A 1 225 ? 5.023 5.273 -19.531 1 42.62 225 ALA A N 1
ATOM 1786 C CA . ALA A 1 225 ? 3.586 5.012 -19.594 1 42.62 225 ALA A CA 1
ATOM 1787 C C . ALA A 1 225 ? 2.822 6.266 -20.016 1 42.62 225 ALA A C 1
ATOM 1789 O O . ALA A 1 225 ? 2.842 7.277 -19.312 1 42.62 225 ALA A O 1
ATOM 1790 N N . SER A 1 226 ? 2.691 6.621 -21.297 1 39.28 226 SER A N 1
ATOM 1791 C CA . SER A 1 226 ? 1.708 7.609 -21.719 1 39.28 226 SER A CA 1
ATOM 1792 C C . SER A 1 226 ? 0.337 7.324 -21.109 1 39.28 226 SER A C 1
ATOM 1794 O O . SER A 1 226 ? -0.185 6.215 -21.234 1 39.28 226 SER A O 1
ATOM 1796 N N . LEU A 1 227 ? 0.033 7.855 -20.016 1 38.81 227 LEU A N 1
ATOM 1797 C CA . LEU A 1 227 ? -1.319 7.742 -19.484 1 38.81 227 LEU A CA 1
ATOM 1798 C C . LEU A 1 227 ? -2.354 7.766 -20.609 1 38.81 227 LEU A C 1
ATOM 1800 O O . LEU A 1 227 ? -2.182 8.477 -21.594 1 38.81 227 LEU A O 1
ATOM 1804 N N . PRO A 1 228 ? -3.109 6.812 -20.859 1 34 228 PRO A N 1
ATOM 1805 C CA . PRO A 1 228 ? -4.152 7.023 -21.875 1 34 228 PRO A CA 1
ATOM 1806 C C . PRO A 1 228 ? -4.707 8.445 -21.859 1 34 228 PRO A C 1
ATOM 1808 O O . PRO A 1 228 ? -4.648 9.125 -20.828 1 34 228 PRO A O 1
ATOM 1811 N N . SER A 1 229 ? -4.75 9.156 -23.047 1 31.28 229 SER A N 1
ATOM 1812 C CA . SER A 1 229 ? -5.504 10.398 -23.219 1 31.28 229 SER A CA 1
ATOM 1813 C C . SER A 1 229 ? -6.703 10.445 -22.281 1 31.28 229 SER A C 1
ATOM 1815 O O . SER A 1 229 ? -7.223 9.398 -21.875 1 31.28 229 SER A O 1
ATOM 1817 N N . ILE A 1 230 ? -7.086 11.602 -21.828 1 31.03 230 ILE A N 1
ATOM 1818 C CA . ILE A 1 230 ? -8.234 11.93 -21 1 31.03 230 ILE A CA 1
ATOM 1819 C C . ILE A 1 230 ? -9.43 11.07 -21.406 1 31.03 230 ILE A C 1
ATOM 1821 O O . ILE A 1 230 ? -9.922 11.172 -22.531 1 31.03 230 ILE A O 1
ATOM 1825 N N . VAL A 1 231 ? -9.453 9.891 -21.031 1 31.91 231 VAL A N 1
ATOM 1826 C CA . VAL A 1 231 ? -10.773 9.32 -21.297 1 31.91 231 VAL A CA 1
ATOM 1827 C C . VAL A 1 231 ? -11.852 10.367 -21.016 1 31.91 231 VAL A C 1
ATOM 1829 O O . VAL A 1 231 ? -12 10.828 -19.891 1 31.91 231 VAL A O 1
ATOM 1832 N N . THR A 1 232 ? -12.18 11.203 -21.953 1 30.81 232 THR A N 1
ATOM 1833 C CA . THR A 1 232 ? -13.344 12.086 -21.875 1 30.81 232 THR A CA 1
ATOM 1834 C C . THR A 1 232 ? -14.547 11.328 -21.312 1 30.81 232 THR A C 1
ATOM 1836 O O . THR A 1 232 ? -14.945 10.297 -21.844 1 30.81 232 THR A O 1
ATOM 1839 N N . PRO A 1 233 ? -14.859 11.461 -20.094 1 29.2 233 PRO A N 1
ATOM 1840 C CA . PRO A 1 233 ? -16.109 10.828 -19.656 1 29.2 233 PRO A CA 1
ATOM 1841 C C . PRO A 1 233 ? -17.188 10.844 -20.719 1 29.2 233 PRO A C 1
ATOM 1843 O O . PRO A 1 233 ? -17.375 11.859 -21.391 1 29.2 233 PRO A O 1
ATOM 1846 N N . PRO A 1 234 ? -17.438 9.766 -21.375 1 29.66 234 PRO A N 1
ATOM 1847 C CA . PRO A 1 234 ? -18.531 9.953 -22.312 1 29.66 234 PRO A CA 1
ATOM 1848 C C . PRO A 1 234 ? -19.609 10.898 -21.781 1 29.66 234 PRO A C 1
ATOM 1850 O O . PRO A 1 234 ? -19.812 10.984 -20.562 1 29.66 234 PRO A O 1
ATOM 1853 N N . ALA A 1 235 ? -19.891 11.969 -22.453 1 28.58 235 ALA A N 1
ATOM 1854 C CA . ALA A 1 235 ? -21.016 12.844 -22.125 1 28.58 235 ALA A CA 1
ATOM 1855 C C . ALA A 1 235 ? -22.219 12.039 -21.656 1 28.58 235 ALA A C 1
ATOM 1857 O O . ALA A 1 235 ? -22.609 11.055 -22.281 1 28.58 235 ALA A O 1
ATOM 1858 N N . LEU A 1 236 ? -22.344 11.891 -20.344 1 28.3 236 LEU A N 1
ATOM 1859 C CA . LEU A 1 236 ? -23.609 11.289 -19.906 1 28.3 236 LEU A CA 1
ATOM 1860 C C . LEU A 1 236 ? -24.719 11.562 -20.906 1 28.3 236 LEU A C 1
ATOM 1862 O O . LEU A 1 236 ? -24.797 12.656 -21.484 1 28.3 236 LEU A O 1
ATOM 1866 N N . PRO A 1 237 ? -25.219 10.641 -21.609 1 27.47 237 PRO A N 1
ATOM 1867 C CA . PRO A 1 237 ? -26.344 11.047 -22.453 1 27.47 237 PRO A CA 1
ATOM 1868 C C . PRO A 1 237 ? -27.25 12.07 -21.781 1 27.47 237 PRO A C 1
ATOM 1870 O O . PRO A 1 237 ? -27.578 11.93 -20.594 1 27.47 237 PRO A O 1
ATOM 1873 N N . ARG A 1 238 ? -27.078 13.359 -22.125 1 29.81 238 ARG A N 1
ATOM 1874 C CA . ARG A 1 238 ? -28.016 14.375 -21.672 1 29.81 238 ARG A CA 1
ATOM 1875 C C . ARG A 1 238 ? -29.453 13.867 -21.719 1 29.81 238 ARG A C 1
ATOM 1877 O O . ARG A 1 238 ? -29.953 13.523 -22.797 1 29.81 238 ARG A O 1
ATOM 1884 N N . THR A 1 239 ? -29.844 13.023 -20.719 1 28.42 239 THR A N 1
ATOM 1885 C CA . THR A 1 239 ? -31.281 12.82 -20.672 1 28.42 239 THR A CA 1
ATOM 1886 C C . THR A 1 239 ? -32.031 14.094 -21.062 1 28.42 239 THR A C 1
ATOM 1888 O O . THR A 1 239 ? -31.797 15.156 -20.484 1 28.42 239 THR A O 1
ATOM 1891 N N . THR A 1 240 ? -32.344 14.281 -22.328 1 31.91 240 THR A N 1
ATOM 1892 C CA . THR A 1 240 ? -33.344 15.273 -22.719 1 31.91 240 THR A CA 1
ATOM 1893 C C . THR A 1 240 ? -34.406 15.438 -21.625 1 31.91 240 THR A C 1
ATOM 1895 O O . THR A 1 240 ? -35.219 14.547 -21.406 1 31.91 240 THR A O 1
ATOM 1898 N N . GLY A 1 241 ? -33.938 15.867 -20.453 1 28.94 241 GLY A N 1
ATOM 1899 C CA . GLY A 1 241 ? -34.875 16.25 -19.391 1 28.94 241 GLY A CA 1
ATOM 1900 C C . GLY A 1 241 ? -36.031 17.062 -19.906 1 28.94 241 GLY A C 1
ATOM 1901 O O . GLY A 1 241 ? -35.875 18.234 -20.266 1 28.94 241 GLY A O 1
ATOM 1902 N N . ASP A 1 242 ? -36.906 16.453 -20.688 1 30.92 242 ASP A N 1
ATOM 1903 C CA . ASP A 1 242 ? -38.219 17.109 -20.797 1 30.92 242 ASP A CA 1
ATOM 1904 C C . ASP A 1 242 ? -38.625 17.719 -19.469 1 30.92 242 ASP A C 1
ATOM 1906 O O . ASP A 1 242 ? -38.688 17.031 -18.453 1 30.92 242 ASP A O 1
ATOM 1910 N N . ALA A 1 243 ? -38.188 18.969 -19.281 1 30.2 243 ALA A N 1
ATOM 1911 C CA . ALA A 1 243 ? -38.562 19.844 -18.172 1 30.2 243 ALA A CA 1
ATOM 1912 C C . ALA A 1 243 ? -40 19.562 -17.719 1 30.2 243 ALA A C 1
ATOM 1914 O O . ALA A 1 243 ? -40.969 19.859 -18.438 1 30.2 243 ALA A O 1
ATOM 1915 N N . VAL A 1 244 ? -40.125 18.406 -17.125 1 33.5 244 VAL A N 1
ATOM 1916 C CA . VAL A 1 244 ? -41.469 18.234 -16.562 1 33.5 244 VAL A CA 1
ATOM 1917 C C . VAL A 1 244 ? -41.844 19.469 -15.75 1 33.5 244 VAL A C 1
ATOM 1919 O O . VAL A 1 244 ? -41.094 19.938 -14.898 1 33.5 244 VAL A O 1
ATOM 1922 N N . ASP A 1 245 ? -42.438 20.453 -16.391 1 32.62 245 ASP A N 1
ATOM 1923 C CA . ASP A 1 245 ? -43 21.656 -15.805 1 32.62 245 ASP A CA 1
ATOM 1924 C C . ASP A 1 245 ? -43.531 21.391 -14.406 1 32.62 245 ASP A C 1
ATOM 1926 O O . ASP A 1 245 ? -44.469 20.609 -14.242 1 32.62 245 ASP A O 1
ATOM 1930 N N . PRO A 1 246 ? -42.562 21.297 -13.5 1 32.91 246 PRO A N 1
ATOM 1931 C CA . PRO A 1 246 ? -43 20.891 -12.164 1 32.91 246 PRO A CA 1
ATOM 1932 C C . PRO A 1 246 ? -44.344 21.547 -11.75 1 32.91 246 PRO A C 1
ATOM 1934 O O . PRO A 1 246 ? -44.906 21.203 -10.711 1 32.91 246 PRO A O 1
ATOM 1937 N N . HIS A 1 247 ? -44.438 22.797 -12.266 1 34.56 247 HIS A N 1
ATOM 1938 C CA . HIS A 1 247 ? -45.625 23.516 -11.859 1 34.56 247 HIS A CA 1
ATOM 1939 C C . HIS A 1 247 ? -46.875 22.938 -12.508 1 34.56 247 HIS A C 1
ATOM 1941 O O . HIS A 1 247 ? -47.938 23.562 -12.484 1 34.56 247 HIS A O 1
ATOM 1947 N N . ALA A 1 248 ? -46.625 21.938 -13.508 1 32.62 248 ALA A N 1
ATOM 1948 C CA . ALA A 1 248 ? -47.906 21.531 -14.086 1 32.62 248 ALA A CA 1
ATOM 1949 C C . ALA A 1 248 ? -48.781 20.844 -13.047 1 32.62 248 ALA A C 1
ATOM 1951 O O . ALA A 1 248 ? -48.406 19.797 -12.516 1 32.62 248 ALA A O 1
ATOM 1952 N N . THR A 1 249 ? -49.5 21.703 -12.328 1 34.22 249 THR A N 1
ATOM 1953 C CA . THR A 1 249 ? -50.5 21.406 -11.305 1 34.22 249 THR A CA 1
ATOM 1954 C C . THR A 1 249 ? -51.344 20.188 -11.695 1 34.22 249 THR A C 1
ATOM 1956 O O . THR A 1 249 ? -51.938 20.156 -12.773 1 34.22 249 THR A O 1
ATOM 1959 N N . PRO A 1 250 ? -50.812 18.938 -11.391 1 34.06 250 PRO A N 1
ATOM 1960 C CA . PRO A 1 250 ? -51.625 17.797 -11.805 1 34.06 250 PRO A CA 1
ATOM 1961 C C . PRO A 1 250 ? -53.125 18.094 -11.68 1 34.06 250 PRO A C 1
ATOM 1963 O O . PRO A 1 250 ? -53.562 18.609 -10.656 1 34.06 250 PRO A O 1
ATOM 1966 N N . THR A 1 251 ? -53.688 18.531 -12.773 1 32.09 251 THR A N 1
ATOM 1967 C CA . THR A 1 251 ? -55.094 18.812 -12.734 1 32.09 251 THR A CA 1
ATOM 1968 C C . THR A 1 251 ? -55.875 17.656 -12.07 1 32.09 251 THR A C 1
ATOM 1970 O O . THR A 1 251 ? -55.75 16.516 -12.492 1 32.09 251 THR A O 1
ATOM 1973 N N . ALA A 1 252 ? -56.062 17.828 -10.742 1 31.97 252 ALA A N 1
ATOM 1974 C CA . ALA A 1 252 ? -56.844 16.953 -9.875 1 31.97 252 ALA A CA 1
ATOM 1975 C C . ALA A 1 252 ? -58.094 16.453 -10.594 1 31.97 252 ALA A C 1
ATOM 1977 O O . ALA A 1 252 ? -58.938 17.266 -11.031 1 31.97 252 ALA A O 1
ATOM 1978 N N . THR A 1 253 ? -57.906 15.469 -11.531 1 33.66 253 THR A N 1
ATOM 1979 C CA . THR A 1 253 ? -59.125 14.969 -12.117 1 33.66 253 THR A CA 1
ATOM 1980 C C . THR A 1 253 ? -60.188 14.758 -11.039 1 33.66 253 THR A C 1
ATOM 1982 O O . THR A 1 253 ? -59.938 14.109 -10.023 1 33.66 253 THR A O 1
ATOM 1985 N N . PRO A 1 254 ? -61.125 15.664 -10.977 1 31.67 254 PRO A N 1
ATOM 1986 C CA . PRO A 1 254 ? -62.219 15.633 -10 1 31.67 254 PRO A CA 1
ATOM 1987 C C . PRO A 1 254 ? -62.844 14.25 -9.859 1 31.67 254 PRO A C 1
ATOM 1989 O O . PRO A 1 254 ? -63.125 13.578 -10.859 1 31.67 254 PRO A O 1
ATOM 1992 N N . LEU A 1 255 ? -62.156 13.406 -8.938 1 30.14 255 LEU A N 1
ATOM 1993 C CA . LEU A 1 255 ? -62.875 12.164 -8.609 1 30.14 255 LEU A CA 1
ATOM 1994 C C . LEU A 1 255 ? -64.375 12.375 -8.609 1 30.14 255 LEU A C 1
ATOM 1996 O O . LEU A 1 255 ? -64.875 13.305 -7.98 1 30.14 255 LEU A O 1
ATOM 2000 N N . GLN A 1 256 ? -65 12.203 -9.773 1 29.52 256 GLN A N 1
ATOM 2001 C CA . GLN A 1 256 ? -66.438 12.234 -9.906 1 29.52 256 GLN A CA 1
ATOM 2002 C C . GLN A 1 256 ? -67.125 11.445 -8.789 1 29.52 256 GLN A C 1
ATOM 2004 O O . GLN A 1 256 ? -66.812 10.266 -8.578 1 29.52 256 GLN A O 1
ATOM 2009 N N . HIS A 1 257 ? -67.188 12.125 -7.602 1 27.58 257 HIS A N 1
ATOM 2010 C CA . HIS A 1 257 ? -68.062 11.625 -6.527 1 27.58 257 HIS A CA 1
ATOM 2011 C C . HIS A 1 257 ? -69.375 11.109 -7.07 1 27.58 257 HIS A C 1
ATOM 2013 O O . HIS A 1 257 ? -70.188 11.875 -7.652 1 27.58 257 HIS A O 1
ATOM 2019 N N . SER A 1 258 ? -69.312 9.93 -7.836 1 27.77 258 SER A N 1
ATOM 2020 C CA . SER A 1 258 ? -70.562 9.359 -8.156 1 27.77 258 SER A CA 1
ATOM 2021 C C . SER A 1 258 ? -71.5 9.391 -6.949 1 27.77 258 SER A C 1
ATOM 2023 O O . SER A 1 258 ? -71.125 8.914 -5.867 1 27.77 258 SER A O 1
ATOM 2025 N N . ALA A 1 259 ? -72.25 10.453 -6.891 1 26.7 259 ALA A N 1
ATOM 2026 C CA . ALA A 1 259 ? -73.438 10.609 -5.996 1 26.7 259 ALA A CA 1
ATOM 2027 C C . ALA A 1 259 ? -74.312 9.375 -6.035 1 26.7 259 ALA A C 1
ATOM 2029 O O . ALA A 1 259 ? -74.875 9.055 -7.074 1 26.7 259 ALA A O 1
ATOM 2030 N N . ALA A 1 260 ? -73.75 8.234 -5.508 1 27.53 260 ALA A N 1
ATOM 2031 C CA . ALA A 1 260 ? -74.75 7.191 -5.293 1 27.53 260 ALA A CA 1
ATOM 2032 C C . ALA A 1 260 ? -76.062 7.781 -4.812 1 27.53 260 ALA A C 1
ATOM 2034 O O . ALA A 1 260 ? -76.062 8.555 -3.854 1 27.53 260 ALA A O 1
ATOM 2035 N N . SER A 1 261 ? -76.875 8.156 -5.75 1 24.64 261 SER A N 1
ATOM 2036 C CA . SER A 1 261 ? -78.25 8.445 -5.469 1 24.64 261 SER A CA 1
ATOM 2037 C C . SER A 1 261 ? -78.812 7.496 -4.41 1 24.64 261 SER A C 1
ATOM 2039 O O . SER A 1 261 ? -78.625 6.285 -4.492 1 24.64 261 SER A O 1
ATOM 2041 N N . ALA A 1 262 ? -78.875 8.016 -3.236 1 26.42 262 ALA A N 1
ATOM 2042 C CA . ALA A 1 262 ? -79.688 7.5 -2.137 1 26.42 262 ALA A CA 1
ATOM 2043 C C . ALA A 1 262 ? -81.062 7.031 -2.633 1 26.42 262 ALA A C 1
ATOM 2045 O O . ALA A 1 262 ? -81.938 6.598 -1.842 1 26.42 262 ALA A O 1
ATOM 2046 N N . GLN A 1 263 ? -81.062 6.359 -3.859 1 23.17 263 GLN A N 1
ATOM 2047 C CA . GLN A 1 263 ? -82.375 5.695 -3.736 1 23.17 263 GLN A CA 1
ATOM 2048 C C . GLN A 1 263 ? -82.312 4.504 -2.785 1 23.17 263 GLN A C 1
ATOM 2050 O O . GLN A 1 263 ? -81.312 3.758 -2.799 1 23.17 263 GLN A O 1
ATOM 2055 N N . MET B 1 1 ? -4.832 88.188 31.766 1 42 1 MET B N 1
ATOM 2056 C CA . MET B 1 1 ? -4.773 86.688 31.609 1 42 1 MET B CA 1
ATOM 2057 C C . MET B 1 1 ? -3.352 86.25 31.297 1 42 1 MET B C 1
ATOM 2059 O O . MET B 1 1 ? -2.799 86.625 30.25 1 42 1 MET B O 1
ATOM 2063 N N . SER B 1 2 ? -2.469 85.938 32.344 1 54.84 2 SER B N 1
ATOM 2064 C CA . SER B 1 2 ? -1.024 86.125 32.344 1 54.84 2 SER B CA 1
ATOM 2065 C C . SER B 1 2 ? -0.315 85.125 31.484 1 54.84 2 SER B C 1
ATOM 2067 O O . SER B 1 2 ? -0.849 84 31.25 1 54.84 2 SER B O 1
ATOM 2069 N N . SER B 1 3 ? 0.749 85.5 30.75 1 66.12 3 SER B N 1
ATOM 2070 C CA . SER B 1 3 ? 1.705 84.812 29.891 1 66.12 3 SER B CA 1
ATOM 2071 C C . SER B 1 3 ? 2.162 83.5 30.484 1 66.12 3 SER B C 1
ATOM 2073 O O . SER B 1 3 ? 2.369 82.5 29.766 1 66.12 3 SER B O 1
ATOM 2075 N N . LYS B 1 4 ? 2.088 83.25 31.75 1 66.75 4 LYS B N 1
ATOM 2076 C CA . LYS B 1 4 ? 2.58 82.062 32.438 1 66.75 4 LYS B CA 1
ATOM 2077 C C . LYS B 1 4 ? 1.57 80.938 32.375 1 66.75 4 LYS B C 1
ATOM 2079 O O . LYS B 1 4 ? 1.953 79.75 32.281 1 66.75 4 LYS B O 1
ATOM 2084 N N . GLN B 1 5 ? 0.354 81.312 32.281 1 61.16 5 GLN B N 1
ATOM 2085 C CA . GLN B 1 5 ? -0.706 80.312 32.25 1 61.16 5 GLN B CA 1
ATOM 2086 C C . GLN B 1 5 ? -0.749 79.562 30.891 1 61.16 5 GLN B C 1
ATOM 2088 O O . GLN B 1 5 ? -0.997 78.375 30.812 1 61.16 5 GLN B O 1
ATOM 2093 N N . GLN B 1 6 ? -0.365 80.438 29.875 1 62.03 6 GLN B N 1
ATOM 2094 C CA . GLN B 1 6 ? -0.334 79.875 28.531 1 62.03 6 GLN B CA 1
ATOM 2095 C C . GLN B 1 6 ? 0.841 78.938 28.344 1 62.03 6 GLN B C 1
ATOM 2097 O O . GLN B 1 6 ? 0.722 77.875 27.656 1 62.03 6 GLN B O 1
ATOM 2102 N N . LEU B 1 7 ? 1.882 79.25 29.094 1 64.56 7 LEU B N 1
ATOM 2103 C CA . LEU B 1 7 ? 3.084 78.438 29 1 64.56 7 LEU B CA 1
ATOM 2104 C C . LEU B 1 7 ? 2.887 77.062 29.703 1 64.56 7 LEU B C 1
ATOM 2106 O O . LEU B 1 7 ? 3.34 76.062 29.203 1 64.56 7 LEU B O 1
ATOM 2110 N N . ASP B 1 8 ? 2.135 77.062 30.703 1 63.09 8 ASP B N 1
ATOM 2111 C CA . ASP B 1 8 ? 1.89 75.875 31.469 1 63.09 8 ASP B CA 1
ATOM 2112 C C . ASP B 1 8 ? 0.918 74.938 30.734 1 63.09 8 ASP B C 1
ATOM 2114 O O . ASP B 1 8 ? 1.08 73.75 30.75 1 63.09 8 ASP B O 1
ATOM 2118 N N . ALA B 1 9 ? -0.044 75.562 30.125 1 62.16 9 ALA B N 1
ATOM 2119 C CA . ALA B 1 9 ? -1.017 74.812 29.328 1 62.16 9 ALA B CA 1
ATOM 2120 C C . ALA B 1 9 ? -0.347 74.125 28.141 1 62.16 9 ALA B C 1
ATOM 2122 O O . ALA B 1 9 ? -0.672 73 27.812 1 62.16 9 ALA B O 1
ATOM 2123 N N . LEU B 1 10 ? 0.616 74.812 27.672 1 65.38 10 LEU B N 1
ATOM 2124 C CA . LEU B 1 10 ? 1.364 74.25 26.547 1 65.38 10 LEU B CA 1
ATOM 2125 C C . LEU B 1 10 ? 2.27 73.125 26.984 1 65.38 10 LEU B C 1
ATOM 2127 O O . LEU B 1 10 ? 2.416 72.125 26.266 1 65.38 10 LEU B O 1
ATOM 2131 N N . ALA B 1 11 ? 2.715 73.25 28.172 1 65.94 11 ALA B N 1
ATOM 2132 C CA . ALA B 1 11 ? 3.584 72.188 28.719 1 65.94 11 ALA B CA 1
ATOM 2133 C C . ALA B 1 11 ? 2.797 70.938 29.031 1 65.94 11 ALA B C 1
ATOM 2135 O O . ALA B 1 11 ? 3.277 69.812 28.797 1 65.94 11 ALA B O 1
ATOM 2136 N N . ALA B 1 12 ? 1.61 71.188 29.438 1 63 12 ALA B N 1
ATOM 2137 C CA . ALA B 1 12 ? 0.732 70.062 29.766 1 63 12 ALA B CA 1
ATOM 2138 C C . ALA B 1 12 ? 0.295 69.312 28.5 1 63 12 ALA B C 1
ATOM 2140 O O . ALA B 1 12 ? 0.219 68.062 28.484 1 63 12 ALA B O 1
ATOM 2141 N N . GLU B 1 13 ? 0.067 70.125 27.531 1 64.5 13 GLU B N 1
ATOM 2142 C CA . GLU B 1 13 ? -0.304 69.562 26.234 1 64.5 13 GLU B CA 1
ATOM 2143 C C . GLU B 1 13 ? 0.852 68.75 25.625 1 64.5 13 GLU B C 1
ATOM 2145 O O . GLU B 1 13 ? 0.646 67.688 25.031 1 64.5 13 GLU B O 1
ATOM 2150 N N . ARG B 1 14 ? 1.977 69.312 25.906 1 67.06 14 ARG B N 1
ATOM 2151 C CA . ARG B 1 14 ? 3.166 68.625 25.375 1 67.06 14 ARG B CA 1
ATOM 2152 C C . ARG B 1 14 ? 3.445 67.312 26.094 1 67.06 14 ARG B C 1
ATOM 2154 O O . ARG B 1 14 ? 3.832 66.312 25.469 1 67.06 14 ARG B O 1
ATOM 2161 N N . SER B 1 15 ? 3.107 67.375 27.344 1 69.25 15 SER B N 1
ATOM 2162 C CA . SER B 1 15 ? 3.318 66.188 28.109 1 69.25 15 SER B CA 1
ATOM 2163 C C . SER B 1 15 ? 2.301 65.062 27.75 1 69.25 15 SER B C 1
ATOM 2165 O O . SER B 1 15 ? 2.645 63.906 27.641 1 69.25 15 SER B O 1
ATOM 2167 N N . HIS B 1 16 ? 1.164 65.562 27.547 1 63.44 16 HIS B N 1
ATOM 2168 C CA . HIS B 1 16 ? 0.111 64.688 27.109 1 63.44 16 HIS B CA 1
ATOM 2169 C C . HIS B 1 16 ? 0.437 64.062 25.734 1 63.44 16 HIS B C 1
ATOM 2171 O O . HIS B 1 16 ? 0.262 62.875 25.531 1 63.44 16 HIS B O 1
ATOM 2177 N N . ASN B 1 17 ? 0.882 64.875 24.938 1 67.75 17 ASN B N 1
ATOM 2178 C CA . ASN B 1 17 ? 1.26 64.438 23.594 1 67.75 17 ASN B CA 1
ATOM 2179 C C . ASN B 1 17 ? 2.422 63.469 23.656 1 67.75 17 ASN B C 1
ATOM 2181 O O . ASN B 1 17 ? 2.457 62.5 22.891 1 67.75 17 ASN B O 1
ATOM 2185 N N . ALA B 1 18 ? 3.244 63.719 24.609 1 72.56 18 ALA B N 1
ATOM 2186 C CA . ALA B 1 18 ? 4.383 62.812 24.781 1 72.56 18 ALA B CA 1
ATOM 2187 C C . ALA B 1 18 ? 3.932 61.469 25.281 1 72.56 18 ALA B C 1
ATOM 2189 O O . ALA B 1 18 ? 4.445 60.438 24.844 1 72.56 18 ALA B O 1
ATOM 2190 N N . THR B 1 19 ? 2.98 61.5 26.125 1 68.5 19 THR B N 1
ATOM 2191 C CA . THR B 1 19 ? 2.445 60.25 26.656 1 68.5 19 THR B CA 1
ATOM 2192 C C . THR B 1 19 ? 1.679 59.5 25.578 1 68.5 19 THR B C 1
ATOM 2194 O O . THR B 1 19 ? 1.807 58.281 25.453 1 68.5 19 THR B O 1
ATOM 2197 N N . LEU B 1 20 ? 0.993 60.281 24.781 1 68.06 20 LEU B N 1
ATOM 2198 C CA . LEU B 1 20 ? 0.249 59.688 23.672 1 68.06 20 LEU B CA 1
ATOM 2199 C C . LEU B 1 20 ? 1.195 59.062 22.656 1 68.06 20 LEU B C 1
ATOM 2201 O O . LEU B 1 20 ? 0.941 57.969 22.141 1 68.06 20 LEU B O 1
ATOM 2205 N N . ARG B 1 21 ? 2.258 59.781 22.453 1 71.88 21 ARG B N 1
ATOM 2206 C CA . ARG B 1 21 ? 3.258 59.281 21.516 1 71.88 21 ARG B CA 1
ATOM 2207 C C . ARG B 1 21 ? 3.924 58 22.047 1 71.88 21 ARG B C 1
ATOM 2209 O O . ARG B 1 21 ? 4.172 57.062 21.297 1 71.88 21 ARG B O 1
ATOM 2216 N N . LYS B 1 22 ? 4.125 58 23.281 1 71.5 22 LYS B N 1
ATOM 2217 C CA . LYS B 1 22 ? 4.734 56.812 23.891 1 71.5 22 LYS B CA 1
ATOM 2218 C C . LYS B 1 22 ? 3.781 55.625 23.859 1 71.5 22 LYS B C 1
ATOM 2220 O O . LYS B 1 22 ? 4.203 54.5 23.594 1 71.5 22 LYS B O 1
ATOM 2225 N N . MET B 1 23 ? 2.557 55.906 24.062 1 68.44 23 MET B N 1
ATOM 2226 C CA . MET B 1 23 ? 1.549 54.844 24.016 1 68.44 23 MET B CA 1
ATOM 2227 C C . MET B 1 23 ? 1.392 54.312 22.609 1 68.44 23 MET B C 1
ATOM 2229 O O . MET B 1 23 ? 1.267 53.094 22.406 1 68.44 23 MET B O 1
ATOM 2233 N N . ILE B 1 24 ? 1.332 55.188 21.688 1 67.62 24 ILE B N 1
ATOM 2234 C CA . ILE B 1 24 ? 1.243 54.781 20.281 1 67.62 24 ILE B CA 1
ATOM 2235 C C . ILE B 1 24 ? 2.461 53.969 19.906 1 67.62 24 ILE B C 1
ATOM 2237 O O . ILE B 1 24 ? 2.334 52.938 19.219 1 67.62 24 ILE B O 1
ATOM 2241 N N . LEU B 1 25 ? 3.637 54.375 20.391 1 70.75 25 LEU B N 1
ATOM 2242 C CA . LEU B 1 25 ? 4.867 53.656 20.125 1 70.75 25 LEU B CA 1
ATOM 2243 C C . LEU B 1 25 ? 4.824 52.25 20.75 1 70.75 25 LEU B C 1
ATOM 2245 O O . LEU B 1 25 ? 5.258 51.281 20.156 1 70.75 25 LEU B O 1
ATOM 2249 N N . LEU B 1 26 ? 4.281 52.188 21.891 1 71.31 26 LEU B N 1
ATOM 2250 C CA . LEU B 1 26 ? 4.148 50.906 22.594 1 71.31 26 LEU B CA 1
ATOM 2251 C C . LEU B 1 26 ? 3.195 49.969 21.859 1 71.31 26 LEU B C 1
ATOM 2253 O O . LEU B 1 26 ? 3.482 48.781 21.688 1 71.31 26 LEU B O 1
ATOM 2257 N N . VAL B 1 27 ? 2.115 50.531 21.438 1 70.06 27 VAL B N 1
ATOM 2258 C CA . VAL B 1 27 ? 1.132 49.75 20.688 1 70.06 27 VAL B CA 1
ATOM 2259 C C . VAL B 1 27 ? 1.731 49.281 19.359 1 70.06 27 VAL B C 1
ATOM 2261 O O . VAL B 1 27 ? 1.54 48.125 18.938 1 70.06 27 VAL B O 1
ATOM 2264 N N . ALA B 1 28 ? 2.426 50.219 18.734 1 69.44 28 ALA B N 1
ATOM 2265 C CA . ALA B 1 28 ? 3.113 49.875 17.5 1 69.44 28 ALA B CA 1
ATOM 2266 C C . ALA B 1 28 ? 4.148 48.781 17.719 1 69.44 28 ALA B C 1
ATOM 2268 O O . ALA B 1 28 ? 4.281 47.875 16.891 1 69.44 28 ALA B O 1
ATOM 2269 N N . LEU B 1 29 ? 4.789 48.844 18.797 1 72.44 29 LEU B N 1
ATOM 2270 C CA . LEU B 1 29 ? 5.777 47.812 19.141 1 72.44 29 LEU B CA 1
ATOM 2271 C C . LEU B 1 29 ? 5.102 46.469 19.406 1 72.44 29 LEU B C 1
ATOM 2273 O O . LEU B 1 29 ? 5.582 45.438 18.953 1 72.44 29 LEU B O 1
ATOM 2277 N N . LEU B 1 30 ? 4.074 46.5 20.125 1 71.81 30 LEU B N 1
ATOM 2278 C CA . LEU B 1 30 ? 3.311 45.281 20.391 1 71.81 30 LEU B CA 1
ATOM 2279 C C . LEU B 1 30 ? 2.752 44.688 19.109 1 71.81 30 LEU B C 1
ATOM 2281 O O . LEU B 1 30 ? 2.779 43.5 18.922 1 71.81 30 LEU B O 1
ATOM 2285 N N . GLY B 1 31 ? 2.197 45.594 18.312 1 67.06 31 GLY B N 1
ATOM 2286 C CA . GLY B 1 31 ? 1.743 45.156 17 1 67.06 31 GLY B CA 1
ATOM 2287 C C . GLY B 1 31 ? 2.852 44.562 16.156 1 67.06 31 GLY B C 1
ATOM 2288 O O . GLY B 1 31 ? 2.654 43.531 15.492 1 67.06 31 GLY B O 1
ATOM 2289 N N . GLY B 1 32 ? 3.916 45.25 16.188 1 67.31 32 GLY B N 1
ATOM 2290 C CA . GLY B 1 32 ? 5.062 44.75 15.453 1 67.31 32 GLY B CA 1
ATOM 2291 C C . GLY B 1 32 ? 5.512 43.375 15.945 1 67.31 32 GLY B C 1
ATOM 2292 O O . GLY B 1 32 ? 5.805 42.5 15.141 1 67.31 32 GLY B O 1
ATOM 2293 N N . VAL B 1 33 ? 5.547 43.188 17.188 1 68 33 VAL B N 1
ATOM 2294 C CA . VAL B 1 33 ? 5.922 41.906 17.797 1 68 33 VAL B CA 1
ATOM 2295 C C . VAL B 1 33 ? 4.891 40.844 17.422 1 68 33 VAL B C 1
ATOM 2297 O O . VAL B 1 33 ? 5.246 39.719 17.062 1 68 33 VAL B O 1
ATOM 2300 N N . GLY B 1 34 ? 3.656 41.094 17.531 1 61.94 34 GLY B N 1
ATOM 2301 C CA . GLY B 1 34 ? 2.604 40.188 17.109 1 61.94 34 GLY B CA 1
ATOM 2302 C C . GLY B 1 34 ? 2.713 39.781 15.648 1 61.94 34 GLY B C 1
ATOM 2303 O O . GLY B 1 34 ? 2.561 38.594 15.312 1 61.94 34 GLY B O 1
ATOM 2304 N N . MET B 1 35 ? 2.941 40.75 14.828 1 60.25 35 MET B N 1
ATOM 2305 C CA . MET B 1 35 ? 3.135 40.469 13.406 1 60.25 35 MET B CA 1
ATOM 2306 C C . MET B 1 35 ? 4.363 39.594 13.172 1 60.25 35 MET B C 1
ATOM 2308 O O . MET B 1 35 ? 4.359 38.719 12.305 1 60.25 35 MET B O 1
ATOM 2312 N N . TYR B 1 36 ? 5.289 39.781 13.844 1 58.22 36 TYR B N 1
ATOM 2313 C CA . TYR B 1 36 ? 6.504 39 13.758 1 58.22 36 TYR B CA 1
ATOM 2314 C C . TYR B 1 36 ? 6.23 37.562 14.156 1 58.22 36 TYR B C 1
ATOM 2316 O O . TYR B 1 36 ? 6.676 36.625 13.477 1 58.22 36 TYR B O 1
ATOM 2324 N N . PHE B 1 37 ? 5.551 37.344 15.172 1 55.19 37 PHE B N 1
ATOM 2325 C CA . PHE B 1 37 ? 5.215 36 15.633 1 55.19 37 PHE B CA 1
ATOM 2326 C C . PHE B 1 37 ? 4.285 35.312 14.648 1 55.19 37 PHE B C 1
ATOM 2328 O O . PHE B 1 37 ? 4.445 34.125 14.367 1 55.19 37 PHE B O 1
ATOM 2335 N N . ALA B 1 38 ? 3.318 36 14.219 1 53.09 38 ALA B N 1
ATOM 2336 C CA . ALA B 1 38 ? 2.41 35.438 13.219 1 53.09 38 ALA B CA 1
ATOM 2337 C C . ALA B 1 38 ? 3.166 35.031 11.953 1 53.09 38 ALA B C 1
ATOM 2339 O O . ALA B 1 38 ? 2.82 34.062 11.305 1 53.09 38 ALA B O 1
ATOM 2340 N N . HIS B 1 39 ? 4.02 35.969 11.656 1 50.56 39 HIS B N 1
ATOM 2341 C CA . HIS B 1 39 ? 4.867 35.656 10.508 1 50.56 39 HIS B CA 1
ATOM 2342 C C . HIS B 1 39 ? 5.809 34.5 10.797 1 50.56 39 HIS B C 1
ATOM 2344 O O . HIS B 1 39 ? 6.18 33.75 9.891 1 50.56 39 HIS B O 1
ATOM 2350 N N . SER B 1 40 ? 6.23 34.531 12 1 44.59 40 SER B N 1
ATOM 2351 C CA . SER B 1 40 ? 7.156 33.469 12.391 1 44.59 40 SER B CA 1
ATOM 2352 C C . SER B 1 40 ? 6.43 32.156 12.602 1 44.59 40 SER B C 1
ATOM 2354 O O . SER B 1 40 ? 7.055 31.125 12.898 1 44.59 40 SER B O 1
ATOM 2356 N N . LEU B 1 41 ? 5.223 32.281 12.688 1 43.31 41 LEU B N 1
ATOM 2357 C CA . LEU B 1 41 ? 4.457 31.031 12.734 1 43.31 41 LEU B CA 1
ATOM 2358 C C . LEU B 1 41 ? 4.648 30.234 11.445 1 43.31 41 LEU B C 1
ATOM 2360 O O . LEU B 1 41 ? 4.574 30.797 10.352 1 43.31 41 LEU B O 1
ATOM 2364 N N . PRO B 1 42 ? 5.316 29.188 11.547 1 38.72 42 PRO B N 1
ATOM 2365 C CA . PRO B 1 42 ? 5.594 28.453 10.312 1 38.72 42 PRO B CA 1
ATOM 2366 C C . PRO B 1 42 ? 4.363 28.297 9.43 1 38.72 42 PRO B C 1
ATOM 2368 O O . PRO B 1 42 ? 3.281 27.953 9.914 1 38.72 42 PRO B O 1
ATOM 2371 N N . LYS B 1 43 ? 4.277 29.109 8.398 1 41.25 43 LYS B N 1
ATOM 2372 C CA . LYS B 1 43 ? 3.205 29.094 7.41 1 41.25 43 LYS B CA 1
ATOM 2373 C C . LYS B 1 43 ? 3 27.703 6.848 1 41.25 43 LYS B C 1
ATOM 2375 O O . LYS B 1 43 ? 1.899 27.359 6.41 1 41.25 43 LYS B O 1
ATOM 2380 N N . SER B 1 44 ? 4.086 27.062 6.48 1 35.31 44 SER B N 1
ATOM 2381 C CA . SER B 1 44 ? 3.963 25.734 5.91 1 35.31 44 SER B CA 1
ATOM 2382 C C . SER B 1 44 ? 4.266 24.656 6.945 1 35.31 44 SER B C 1
ATOM 2384 O O . SER B 1 44 ? 5.312 24.688 7.594 1 35.31 44 SER B O 1
ATOM 2386 N N . ILE B 1 45 ? 3.311 24.375 7.723 1 37.72 45 ILE B N 1
ATOM 2387 C CA . ILE B 1 45 ? 3.551 23.234 8.586 1 37.72 45 ILE B CA 1
ATOM 2388 C C . ILE B 1 45 ? 3.475 21.938 7.758 1 37.72 45 ILE B C 1
ATOM 2390 O O . ILE B 1 45 ? 2.527 21.75 6.996 1 37.72 45 ILE B O 1
ATOM 2394 N N . ASP B 1 46 ? 4.547 21.359 7.391 1 33.16 46 ASP B N 1
ATOM 2395 C CA . ASP B 1 46 ? 4.578 20.016 6.801 1 33.16 46 ASP B CA 1
ATOM 2396 C C . ASP B 1 46 ? 3.816 19.016 7.668 1 33.16 46 ASP B C 1
ATOM 2398 O O . ASP B 1 46 ? 4.219 18.734 8.797 1 33.16 46 ASP B O 1
ATOM 2402 N N . LEU B 1 47 ? 2.488 18.844 7.316 1 35.91 47 LEU B N 1
ATOM 2403 C CA . LEU B 1 47 ? 1.554 18.031 8.094 1 35.91 47 LEU B CA 1
ATOM 2404 C C . LEU B 1 47 ? 1.643 16.562 7.691 1 35.91 47 LEU B C 1
ATOM 2406 O O . LEU B 1 47 ? 1.421 16.219 6.531 1 35.91 47 LEU B O 1
ATOM 2410 N N . HIS B 1 48 ? 2.596 15.898 7.973 1 33.16 48 HIS B N 1
ATOM 2411 C CA . HIS B 1 48 ? 2.443 14.461 7.793 1 33.16 48 HIS B CA 1
ATOM 2412 C C . HIS B 1 48 ? 1.443 13.883 8.789 1 33.16 48 HIS B C 1
ATOM 2414 O O . HIS B 1 48 ? 1.618 14.023 10 1 33.16 48 HIS B O 1
ATOM 2420 N N . VAL B 1 49 ? 0.149 13.883 8.461 1 33.12 49 VAL B N 1
ATOM 2421 C CA . VAL B 1 49 ? -0.991 13.461 9.266 1 33.12 49 VAL B CA 1
ATOM 2422 C C . VAL B 1 49 ? -0.851 11.984 9.617 1 33.12 49 VAL B C 1
ATOM 2424 O O . VAL B 1 49 ? -0.72 11.133 8.734 1 33.12 49 VAL B O 1
ATOM 2427 N N . ALA B 1 50 ? -0.393 11.609 10.711 1 32.91 50 ALA B N 1
ATOM 2428 C CA . ALA B 1 50 ? -0.435 10.234 11.195 1 32.91 50 ALA B CA 1
ATOM 2429 C C . ALA B 1 50 ? -1.869 9.711 11.242 1 32.91 50 ALA B C 1
ATOM 2431 O O . ALA B 1 50 ? -2.805 10.477 11.484 1 32.91 50 ALA B O 1
ATOM 2432 N N . THR B 1 51 ? -2.18 8.531 10.57 1 30.89 51 THR B N 1
ATOM 2433 C CA . THR B 1 51 ? -3.393 7.762 10.305 1 30.89 51 THR B CA 1
ATOM 2434 C C . THR B 1 51 ? -4.219 7.605 11.578 1 30.89 51 THR B C 1
ATOM 2436 O O . THR B 1 51 ? -5.395 7.238 11.523 1 30.89 51 THR B O 1
ATOM 2439 N N . ASP B 1 52 ? -3.699 7.359 12.656 1 30.09 52 ASP B N 1
ATOM 2440 C CA . ASP B 1 52 ? -4.652 6.922 13.672 1 30.09 52 ASP B CA 1
ATOM 2441 C C . ASP B 1 52 ? -5.492 8.094 14.172 1 30.09 52 ASP B C 1
ATOM 2443 O O . ASP B 1 52 ? -5.504 8.391 15.375 1 30.09 52 ASP B O 1
ATOM 2447 N N . MET B 1 53 ? -5.918 8.93 13.195 1 35.44 53 MET B N 1
ATOM 2448 C CA . MET B 1 53 ? -6.52 10.148 13.727 1 35.44 53 MET B CA 1
ATOM 2449 C C . MET B 1 53 ? -7.977 9.906 14.117 1 35.44 53 MET B C 1
ATOM 2451 O O . MET B 1 53 ? -8.758 9.383 13.32 1 35.44 53 MET B O 1
ATOM 2455 N N . LYS B 1 54 ? -8.344 9.469 15.312 1 35.94 54 LYS B N 1
ATOM 2456 C CA . LYS B 1 54 ? -9.742 9.406 15.734 1 35.94 54 LYS B CA 1
ATOM 2457 C C . LYS B 1 54 ? -10.367 10.797 15.758 1 35.94 54 LYS B C 1
ATOM 2459 O O . LYS B 1 54 ? -9.664 11.805 15.695 1 35.94 54 LYS B O 1
ATOM 2464 N N . ALA B 1 55 ? -11.695 10.891 15.906 1 35.03 55 ALA B N 1
ATOM 2465 C CA . ALA B 1 55 ? -12.539 12.047 16.188 1 35.03 55 ALA B CA 1
ATOM 2466 C C . ALA B 1 55 ? -11.984 12.867 17.344 1 35.03 55 ALA B C 1
ATOM 2468 O O . ALA B 1 55 ? -11.75 12.328 18.438 1 35.03 55 ALA B O 1
ATOM 2469 N N . GLY B 1 56 ? -11.609 14.344 17.25 1 33.62 56 GLY B N 1
ATOM 2470 C CA . GLY B 1 56 ? -10.844 15.055 18.25 1 33.62 56 GLY B CA 1
ATOM 2471 C C . GLY B 1 56 ? -9.344 14.898 18.078 1 33.62 56 GLY B C 1
ATOM 2472 O O . GLY B 1 56 ? -8.57 15.242 18.984 1 33.62 56 GLY B O 1
ATOM 2473 N N . ASP B 1 57 ? -8.953 14.031 17.141 1 36.94 57 ASP B N 1
ATOM 2474 C CA . ASP B 1 57 ? -7.52 13.766 17.156 1 36.94 57 ASP B CA 1
ATOM 2475 C C . ASP B 1 57 ? -6.727 14.984 16.688 1 36.94 57 ASP B C 1
ATOM 2477 O O . ASP B 1 57 ? -7.098 15.633 15.719 1 36.94 57 ASP B O 1
ATOM 2481 N N . THR B 1 58 ? -6.195 15.695 17.5 1 35.44 58 THR B N 1
ATOM 2482 C CA . THR B 1 58 ? -5.211 16.766 17.422 1 35.44 58 THR B CA 1
ATOM 2483 C C . THR B 1 58 ? -3.965 16.312 16.672 1 35.44 58 THR B C 1
ATOM 2485 O O . THR B 1 58 ? -3.496 15.18 16.875 1 35.44 58 THR B O 1
ATOM 2488 N N . VAL B 1 59 ? -4.047 16.578 15.406 1 42.75 59 VAL B N 1
ATOM 2489 C CA . VAL B 1 59 ? -2.713 16.359 14.859 1 42.75 59 VAL B CA 1
ATOM 2490 C C . VAL B 1 59 ? -1.662 16.875 15.836 1 42.75 59 VAL B C 1
ATOM 2492 O O . VAL B 1 59 ? -1.683 18.047 16.203 1 42.75 59 VAL B O 1
ATOM 2495 N N . HIS B 1 60 ? -1.299 16.078 16.766 1 39.22 60 HIS B N 1
ATOM 2496 C CA . HIS B 1 60 ? -0.295 16.438 17.75 1 39.22 60 HIS B CA 1
ATOM 2497 C C . HIS B 1 60 ? 1.089 16.562 17.125 1 39.22 60 HIS B C 1
ATOM 2499 O O . HIS B 1 60 ? 1.47 15.727 16.297 1 39.22 60 HIS B O 1
ATOM 2505 N N . PHE B 1 61 ? 1.461 17.719 16.719 1 41.06 61 PHE B N 1
ATOM 2506 C CA . PHE B 1 61 ? 2.869 18.016 16.484 1 41.06 61 PHE B CA 1
ATOM 2507 C C . PHE B 1 61 ? 3.736 17.422 17.594 1 41.06 61 PHE B C 1
ATOM 2509 O O . PHE B 1 61 ? 3.434 17.578 18.766 1 41.06 61 PHE B O 1
ATOM 2516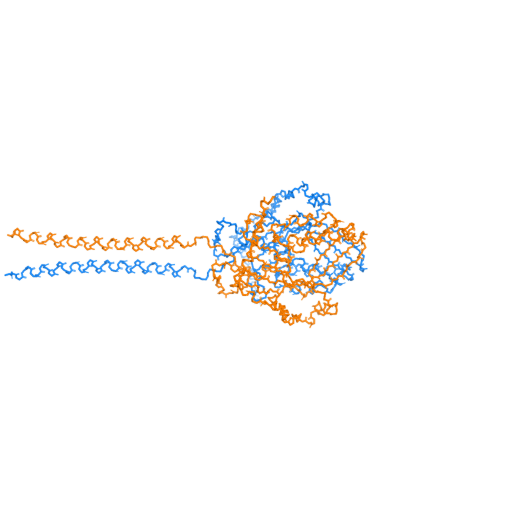 N N . GLN B 1 62 ? 4.16 16.219 17.422 1 35.28 62 GLN B N 1
ATOM 2517 C CA . GLN B 1 62 ? 5.137 15.844 18.438 1 35.28 62 GLN B CA 1
ATOM 2518 C C . GLN B 1 62 ? 6.547 16.25 18.031 1 35.28 62 GLN B C 1
ATOM 2520 O O . GLN B 1 62 ? 7.031 15.852 16.969 1 35.28 62 GLN B O 1
ATOM 2525 N N . ASP B 1 63 ? 7.117 17.016 18.656 1 41.09 63 ASP B N 1
ATOM 2526 C CA . ASP B 1 63 ? 8.484 17.516 18.547 1 41.09 63 ASP B CA 1
ATOM 2527 C C . ASP B 1 63 ? 8.742 18.141 17.188 1 41.09 63 ASP B C 1
ATOM 2529 O O . ASP B 1 63 ? 9.773 17.891 16.562 1 41.09 63 ASP B O 1
ATOM 2533 N N . GLY B 1 64 ? 7.691 18.812 16.484 1 43.97 64 GLY B N 1
ATOM 2534 C CA . GLY B 1 64 ? 7.934 19.562 15.266 1 43.97 64 GLY B CA 1
ATOM 2535 C C . GLY B 1 64 ? 7.727 18.75 14.008 1 43.97 64 GLY B C 1
ATOM 2536 O O . GLY B 1 64 ? 7.891 19.266 12.898 1 43.97 64 GLY B O 1
ATOM 2537 N N . GLN B 1 65 ? 7.551 17.406 14.148 1 48.56 65 GLN B N 1
ATOM 2538 C CA . GLN B 1 65 ? 7.438 16.609 12.93 1 48.56 65 GLN B CA 1
ATOM 2539 C C . GLN B 1 65 ? 6.031 16.031 12.781 1 48.56 65 GLN B C 1
ATOM 2541 O O . GLN B 1 65 ? 5.379 15.703 13.773 1 48.56 65 GLN B O 1
ATOM 2546 N N . ALA B 1 66 ? 5.422 16.188 11.617 1 52.88 66 ALA B N 1
ATOM 2547 C CA . ALA B 1 66 ? 4.117 15.602 11.328 1 52.88 66 ALA B CA 1
ATOM 2548 C C . ALA B 1 66 ? 4.121 14.102 11.609 1 52.88 66 ALA B C 1
ATOM 2550 O O . ALA B 1 66 ? 5.066 13.398 11.242 1 52.88 66 ALA B O 1
ATOM 2551 N N . VAL B 1 67 ? 3.232 13.719 12.445 1 62.28 67 VAL B N 1
ATOM 2552 C CA . VAL B 1 67 ? 3.137 12.297 12.773 1 62.28 67 VAL B CA 1
ATOM 2553 C C . VAL B 1 67 ? 2.572 11.523 11.586 1 62.28 67 VAL B C 1
ATOM 2555 O O . VAL B 1 67 ? 1.562 11.93 11 1 62.28 67 VAL B O 1
ATOM 2558 N N . VAL B 1 68 ? 3.334 10.672 10.969 1 75.62 68 VAL B N 1
ATOM 2559 C CA . VAL B 1 68 ? 2.865 9.758 9.93 1 75.62 68 VAL B CA 1
ATOM 2560 C C . VAL B 1 68 ? 2.004 8.664 10.555 1 75.62 68 VAL B C 1
ATOM 2562 O O . VAL B 1 68 ? 2.461 7.938 11.438 1 75.62 68 VAL B O 1
ATOM 2565 N N . PRO B 1 69 ? 0.711 8.586 10.133 1 84.12 69 PRO B N 1
ATOM 2566 C CA . PRO B 1 69 ? -0.117 7.5 10.664 1 84.12 69 PRO B CA 1
ATOM 2567 C C . PRO B 1 69 ? 0.483 6.121 10.406 1 84.12 69 PRO B C 1
ATOM 2569 O O . PRO B 1 69 ? 1.075 5.887 9.352 1 84.12 69 PRO B O 1
ATOM 2572 N N . ASP B 1 70 ? 0.24 5.168 11.297 1 88.88 70 ASP B N 1
ATOM 2573 C CA . ASP B 1 70 ? 0.793 3.82 11.211 1 88.88 70 ASP B CA 1
ATOM 2574 C C . ASP B 1 70 ? 0.343 3.125 9.922 1 88.88 70 ASP B C 1
ATOM 2576 O O . ASP B 1 70 ? 1.106 2.367 9.32 1 88.88 70 ASP B O 1
ATOM 2580 N N . VAL B 1 71 ? -0.893 3.422 9.484 1 91.25 71 VAL B N 1
ATOM 2581 C CA . VAL B 1 71 ? -1.425 2.758 8.297 1 91.25 71 VAL B CA 1
ATOM 2582 C C . VAL B 1 71 ? -0.632 3.186 7.066 1 91.25 71 VAL B C 1
ATOM 2584 O O . VAL B 1 71 ? -0.427 2.391 6.145 1 91.25 71 VAL B O 1
ATOM 2587 N N . ASN B 1 72 ? -0.175 4.438 7.066 1 91.19 72 ASN B N 1
ATOM 2588 C CA . ASN B 1 72 ? 0.589 4.934 5.926 1 91.19 72 ASN B CA 1
ATOM 2589 C C . ASN B 1 72 ? 2.008 4.375 5.918 1 91.19 72 ASN B C 1
ATOM 2591 O O . ASN B 1 72 ? 2.555 4.074 4.855 1 91.19 72 ASN B O 1
ATOM 2595 N N . VAL B 1 73 ? 2.557 4.238 7.141 1 93.62 73 VAL B N 1
ATOM 2596 C CA . VAL B 1 73 ? 3.871 3.617 7.242 1 93.62 73 VAL B CA 1
ATOM 2597 C C . VAL B 1 73 ? 3.795 2.164 6.777 1 93.62 73 VAL B C 1
ATOM 2599 O O . VAL B 1 73 ? 4.637 1.712 5.996 1 93.62 73 VAL B O 1
ATOM 2602 N N . TYR B 1 74 ? 2.807 1.461 7.277 1 96.88 74 TYR B N 1
ATOM 2603 C CA . TYR B 1 74 ? 2.604 0.065 6.906 1 96.88 74 TYR B CA 1
ATOM 2604 C C . TYR B 1 74 ? 2.395 -0.076 5.402 1 96.88 74 TYR B C 1
ATOM 2606 O O . TYR B 1 74 ? 3.023 -0.918 4.758 1 96.88 74 TYR B O 1
ATOM 2614 N N . GLY B 1 75 ? 1.5 0.775 4.832 1 96.44 75 GLY B N 1
ATOM 2615 C CA . GLY B 1 75 ? 1.225 0.73 3.404 1 96.44 75 GLY B CA 1
ATOM 2616 C C . GLY B 1 75 ? 2.447 1.014 2.553 1 96.44 75 GLY B C 1
ATOM 2617 O O . GLY B 1 75 ? 2.66 0.362 1.528 1 96.44 75 GLY B O 1
ATOM 2618 N N . PHE B 1 76 ? 3.223 1.97 3.012 1 96.94 76 PHE B N 1
ATOM 2619 C CA . PHE B 1 76 ? 4.465 2.303 2.326 1 96.94 76 PHE B CA 1
ATOM 2620 C C . PHE B 1 76 ? 5.414 1.109 2.314 1 96.94 76 PHE B C 1
ATOM 2622 O O . PHE B 1 76 ? 5.941 0.741 1.264 1 96.94 76 PHE B O 1
ATOM 2629 N N . ALA B 1 77 ? 5.656 0.487 3.453 1 98.5 77 ALA B N 1
ATOM 2630 C CA . ALA B 1 77 ? 6.559 -0.656 3.564 1 98.5 77 ALA B CA 1
ATOM 2631 C C . ALA B 1 77 ? 6.094 -1.811 2.682 1 98.5 77 ALA B C 1
ATOM 2633 O O . ALA B 1 77 ? 6.895 -2.408 1.959 1 98.5 77 ALA B O 1
ATOM 2634 N N . TYR B 1 78 ? 4.852 -2.123 2.768 1 98.31 78 TYR B N 1
ATOM 2635 C CA . TYR B 1 78 ? 4.281 -3.215 1.99 1 98.31 78 TYR B CA 1
ATOM 2636 C C . TYR B 1 78 ? 4.441 -2.963 0.495 1 98.31 78 TYR B C 1
ATOM 2638 O O . TYR B 1 78 ? 4.895 -3.84 -0.244 1 98.31 78 TYR B O 1
ATOM 2646 N N . TYR B 1 79 ? 4.062 -1.737 0.058 1 97.75 79 TYR B N 1
ATOM 2647 C CA . TYR B 1 79 ? 4.066 -1.39 -1.358 1 97.75 79 TYR B CA 1
ATOM 2648 C C . TYR B 1 79 ? 5.477 -1.453 -1.932 1 97.75 79 TYR B C 1
ATOM 2650 O O . TYR B 1 79 ? 5.723 -2.152 -2.918 1 97.75 79 TYR B O 1
ATOM 2658 N N . ILE B 1 80 ? 6.379 -0.804 -1.313 1 98.12 80 ILE B N 1
ATOM 2659 C CA . ILE B 1 80 ? 7.73 -0.683 -1.849 1 98.12 80 ILE B CA 1
ATOM 2660 C C . ILE B 1 80 ? 8.43 -2.037 -1.786 1 98.12 80 ILE B C 1
ATOM 2662 O O . ILE B 1 80 ? 9.094 -2.445 -2.744 1 98.12 80 ILE B O 1
ATOM 2666 N N . TRP B 1 81 ? 8.289 -2.73 -0.657 1 98.44 81 TRP B N 1
ATOM 2667 C CA . TRP B 1 81 ? 8.953 -4.02 -0.513 1 98.44 81 TRP B CA 1
ATOM 2668 C C . TRP B 1 81 ? 8.438 -5.02 -1.541 1 98.44 81 TRP B C 1
ATOM 2670 O O . TRP B 1 81 ? 9.211 -5.789 -2.115 1 98.44 81 TRP B O 1
ATOM 2680 N N . GLN B 1 82 ? 7.164 -5.059 -1.713 1 97.75 82 GLN B N 1
ATOM 2681 C CA . GLN B 1 82 ? 6.578 -5.941 -2.719 1 97.75 82 GLN B CA 1
ATOM 2682 C C . GLN B 1 82 ? 7.121 -5.621 -4.109 1 97.75 82 GLN B C 1
ATOM 2684 O O . GLN B 1 82 ? 7.492 -6.523 -4.859 1 97.75 82 GLN B O 1
ATOM 2689 N N . GLN B 1 83 ? 7.215 -4.34 -4.473 1 96.94 83 GLN B N 1
ATOM 2690 C CA . GLN B 1 83 ? 7.629 -3.926 -5.809 1 96.94 83 GLN B CA 1
ATOM 2691 C C . GLN B 1 83 ? 9.094 -4.273 -6.062 1 96.94 83 GLN B C 1
ATOM 2693 O O . GLN B 1 83 ? 9.438 -4.781 -7.133 1 96.94 83 GLN B O 1
ATOM 2698 N N . ILE B 1 84 ? 9.883 -4.039 -5.098 1 97.69 84 ILE B N 1
ATOM 2699 C CA . ILE B 1 84 ? 11.305 -4.309 -5.266 1 97.69 84 ILE B CA 1
ATOM 2700 C C . ILE B 1 84 ? 11.523 -5.801 -5.488 1 97.69 84 ILE B C 1
ATOM 2702 O O . ILE B 1 84 ? 12.4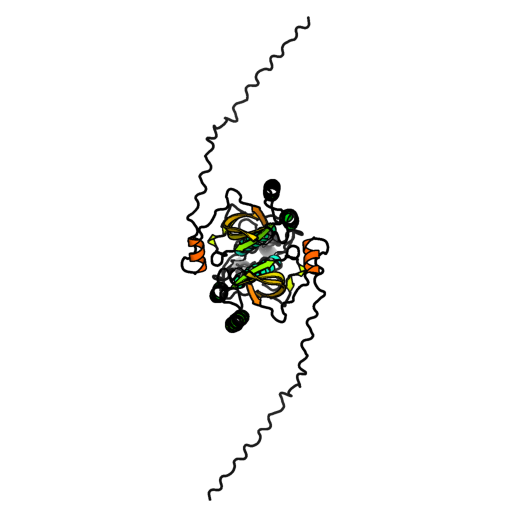06 -6.195 -6.258 1 97.69 84 ILE B O 1
ATOM 2706 N N . ASN B 1 85 ? 10.711 -6.629 -4.906 1 97.25 85 ASN B N 1
ATOM 2707 C CA . ASN B 1 85 ? 10.891 -8.078 -4.953 1 97.25 85 ASN B CA 1
ATOM 2708 C C . ASN B 1 85 ? 10.031 -8.711 -6.039 1 97.25 85 ASN B C 1
ATOM 2710 O O . ASN B 1 85 ? 9.828 -9.93 -6.043 1 97.25 85 ASN B O 1
ATOM 2714 N N . ARG B 1 86 ? 9.523 -7.926 -6.918 1 96.94 86 ARG B N 1
ATOM 2715 C CA . ARG B 1 86 ? 8.742 -8.453 -8.031 1 96.94 86 ARG B CA 1
ATOM 2716 C C . ARG B 1 86 ? 9.625 -8.703 -9.25 1 96.94 86 ARG B C 1
ATOM 2718 O O . ARG B 1 86 ? 10.148 -7.758 -9.844 1 96.94 86 ARG B O 1
ATOM 2725 N N . TRP B 1 87 ? 9.836 -10 -9.516 1 96.75 87 TRP B N 1
ATOM 2726 C CA . TRP B 1 87 ? 10.461 -10.422 -10.766 1 96.75 87 TRP B CA 1
ATOM 2727 C C . TRP B 1 87 ? 9.422 -10.961 -11.742 1 96.75 87 TRP B C 1
ATOM 2729 O O . TRP B 1 87 ? 9.055 -12.141 -11.68 1 96.75 87 TRP B O 1
ATOM 2739 N N . GLN B 1 88 ? 9.039 -10.188 -12.68 1 92.88 88 GLN B N 1
ATOM 2740 C CA . GLN B 1 88 ? 7.91 -10.523 -13.539 1 92.88 88 GLN B CA 1
ATOM 2741 C C . GLN B 1 88 ? 8.305 -11.555 -14.594 1 92.88 88 GLN B C 1
ATOM 2743 O O . GLN B 1 88 ? 7.57 -12.508 -14.852 1 92.88 88 GLN B O 1
ATOM 2748 N N . ALA B 1 89 ? 9.477 -11.391 -15.227 1 92.62 89 ALA B N 1
ATOM 2749 C CA . ALA B 1 89 ? 9.859 -12.25 -16.344 1 92.62 89 ALA B CA 1
ATOM 2750 C C . ALA B 1 89 ? 11.164 -12.984 -16.062 1 92.62 89 ALA B C 1
ATOM 2752 O O . ALA B 1 89 ? 11.266 -14.188 -16.312 1 92.62 89 ALA B O 1
ATOM 2753 N N . ASP B 1 90 ? 12.133 -12.25 -15.562 1 96 90 ASP B N 1
ATOM 2754 C CA . ASP B 1 90 ? 13.469 -12.797 -15.328 1 96 90 ASP B CA 1
ATOM 2755 C C . ASP B 1 90 ? 14.164 -12.07 -14.18 1 96 90 ASP B C 1
ATOM 2757 O O . ASP B 1 90 ? 14.492 -10.891 -14.297 1 96 90 ASP B O 1
ATOM 2761 N N . GLY B 1 91 ? 14.469 -12.805 -13.141 1 97.69 91 GLY B N 1
ATOM 2762 C CA . GLY B 1 91 ? 15.109 -12.219 -11.969 1 97.69 91 GLY B CA 1
ATOM 2763 C C . GLY B 1 91 ? 16.453 -11.578 -12.273 1 97.69 91 GLY B C 1
ATOM 2764 O O . GLY B 1 91 ? 16.828 -10.602 -11.633 1 97.69 91 GLY B O 1
ATOM 2765 N N . ALA B 1 92 ? 17.172 -12.07 -13.211 1 97.25 92 ALA B N 1
ATOM 2766 C CA . ALA B 1 92 ? 18.5 -11.57 -13.555 1 97.25 92 ALA B CA 1
ATOM 2767 C C . ALA B 1 92 ? 18.422 -10.133 -14.078 1 97.25 92 ALA B C 1
ATOM 2769 O O . ALA B 1 92 ? 19.344 -9.344 -13.875 1 97.25 92 ALA B O 1
ATOM 2770 N N . THR B 1 93 ? 17.328 -9.836 -14.695 1 95.56 93 THR B N 1
ATOM 2771 C CA . THR B 1 93 ? 17.188 -8.492 -15.242 1 95.56 93 THR B CA 1
ATOM 2772 C C . THR B 1 93 ? 16.234 -7.66 -14.391 1 95.56 93 THR B C 1
ATOM 2774 O O . THR B 1 93 ? 16.5 -6.492 -14.102 1 95.56 93 THR B O 1
ATOM 2777 N N . ASP B 1 94 ? 15.172 -8.297 -13.945 1 96.38 94 ASP B N 1
ATOM 2778 C CA . ASP B 1 94 ? 14.102 -7.57 -13.266 1 96.38 94 ASP B CA 1
ATOM 2779 C C . ASP B 1 94 ? 14.547 -7.082 -11.898 1 96.38 94 ASP B C 1
ATOM 2781 O O . ASP B 1 94 ? 14.148 -6 -11.453 1 96.38 94 ASP B O 1
ATOM 2785 N N . TYR B 1 95 ? 15.344 -7.91 -11.188 1 97.75 95 TYR B N 1
ATOM 2786 C CA . TYR B 1 95 ? 15.734 -7.547 -9.836 1 97.75 95 TYR B CA 1
ATOM 2787 C C . TYR B 1 95 ? 16.484 -6.219 -9.82 1 97.75 95 TYR B C 1
ATOM 2789 O O . TYR B 1 95 ? 16.109 -5.301 -9.078 1 97.75 95 TYR B O 1
ATOM 2797 N N . GLY B 1 96 ? 17.5 -6.121 -10.617 1 97 96 GLY B N 1
ATOM 2798 C CA . GLY B 1 96 ? 18.25 -4.879 -10.711 1 97 96 GLY B CA 1
ATOM 2799 C C . GLY B 1 96 ? 17.406 -3.707 -11.18 1 97 96 GLY B C 1
ATOM 2800 O O . GLY B 1 96 ? 17.547 -2.594 -10.664 1 97 96 GLY B O 1
ATOM 2801 N N . ALA B 1 97 ? 16.531 -3.93 -12.141 1 95.69 97 ALA B N 1
ATOM 2802 C CA . ALA B 1 97 ? 15.648 -2.877 -12.648 1 95.69 97 ALA B CA 1
ATOM 2803 C C . ALA B 1 97 ? 14.742 -2.334 -11.547 1 95.69 97 ALA B C 1
ATOM 2805 O O . ALA B 1 97 ? 14.531 -1.123 -11.453 1 95.69 97 ALA B O 1
ATOM 2806 N N . GLN B 1 98 ? 14.234 -3.26 -10.742 1 96.88 98 GLN B N 1
ATOM 2807 C CA . GLN B 1 98 ? 13.344 -2.846 -9.664 1 96.88 98 GLN B CA 1
ATOM 2808 C C . GLN B 1 98 ? 14.109 -2.074 -8.586 1 96.88 98 GLN B C 1
ATOM 2810 O O . GLN B 1 98 ? 13.609 -1.077 -8.062 1 96.88 98 GLN B O 1
ATOM 2815 N N . ILE B 1 99 ? 15.328 -2.562 -8.234 1 97.25 99 ILE B N 1
ATOM 2816 C CA . ILE B 1 99 ? 16.156 -1.861 -7.258 1 97.25 99 ILE B CA 1
ATOM 2817 C C . ILE B 1 99 ? 16.422 -0.435 -7.734 1 97.25 99 ILE B C 1
ATOM 2819 O O . ILE B 1 99 ? 16.312 0.515 -6.953 1 97.25 99 ILE B O 1
ATOM 2823 N N . PHE B 1 100 ? 16.703 -0.281 -8.961 1 95.56 100 PHE B N 1
ATOM 2824 C CA . PHE B 1 100 ? 16.984 1.035 -9.523 1 95.56 100 PHE B CA 1
ATOM 2825 C C . PHE B 1 100 ? 15.727 1.895 -9.539 1 95.56 100 PHE B C 1
ATOM 2827 O O . PHE B 1 100 ? 15.766 3.066 -9.164 1 95.56 100 PHE B O 1
ATOM 2834 N N . ARG B 1 101 ? 14.625 1.322 -9.977 1 94 101 ARG B N 1
ATOM 2835 C CA . ARG B 1 101 ? 13.359 2.049 -10.109 1 94 101 ARG B CA 1
ATOM 2836 C C . ARG B 1 101 ? 12.906 2.596 -8.758 1 94 101 ARG B C 1
ATOM 2838 O O . ARG B 1 101 ? 12.344 3.691 -8.688 1 94 101 ARG B O 1
ATOM 2845 N N . PHE B 1 102 ? 13.164 1.839 -7.691 1 96.5 102 PHE B N 1
ATOM 2846 C CA . PHE B 1 102 ? 12.648 2.227 -6.383 1 96.5 102 PHE B CA 1
ATOM 2847 C C . PHE B 1 102 ? 13.781 2.715 -5.48 1 96.5 102 PHE B C 1
ATOM 2849 O O . PHE B 1 102 ? 13.633 2.736 -4.258 1 96.5 102 PHE B O 1
ATOM 2856 N N . GLN B 1 103 ? 14.859 3.174 -6.059 1 95.5 103 GLN B N 1
ATOM 2857 C CA . GLN B 1 103 ? 16.047 3.541 -5.297 1 95.5 103 GLN B CA 1
ATOM 2858 C C . GLN B 1 103 ? 15.789 4.773 -4.438 1 95.5 103 GLN B C 1
ATOM 2860 O O . GLN B 1 103 ? 16.438 4.961 -3.4 1 95.5 103 GLN B O 1
ATOM 2865 N N . ALA B 1 104 ? 14.875 5.676 -4.785 1 95.06 104 ALA B N 1
ATOM 2866 C CA . ALA B 1 104 ? 14.562 6.887 -4.023 1 95.06 104 ALA B CA 1
ATOM 2867 C C . ALA B 1 104 ? 13.828 6.547 -2.732 1 95.06 104 ALA B C 1
ATOM 2869 O O . ALA B 1 104 ? 13.711 7.387 -1.838 1 95.06 104 ALA B O 1
ATOM 2870 N N . TYR B 1 105 ? 13.297 5.273 -2.641 1 97.38 105 TYR B N 1
ATOM 2871 C CA . TYR B 1 105 ? 12.453 4.879 -1.518 1 97.38 105 TYR B CA 1
ATOM 2872 C C . TYR B 1 105 ? 13.203 3.955 -0.568 1 97.38 105 TYR B C 1
ATOM 2874 O O . TYR B 1 105 ? 12.609 3.342 0.318 1 97.38 105 TYR B O 1
ATOM 2882 N N . VAL B 1 106 ? 14.531 3.766 -0.811 1 97.75 106 VAL B N 1
ATOM 2883 C CA . VAL B 1 106 ? 15.367 2.961 0.071 1 97.75 106 VAL B CA 1
ATOM 2884 C C . VAL B 1 106 ? 16.594 3.76 0.484 1 97.75 106 VAL B C 1
ATOM 2886 O O . VAL B 1 106 ? 17.078 4.617 -0.266 1 97.75 106 VAL B O 1
ATOM 2889 N N . THR B 1 107 ? 17.094 3.564 1.693 1 97.06 107 THR B N 1
ATOM 2890 C CA . THR B 1 107 ? 18.328 4.207 2.131 1 97.06 107 THR B CA 1
ATOM 2891 C C . THR B 1 107 ? 19.531 3.662 1.362 1 97.06 107 THR B C 1
ATOM 2893 O O . THR B 1 107 ? 19.469 2.564 0.805 1 97.06 107 THR B O 1
ATOM 2896 N N . PRO B 1 108 ? 20.594 4.391 1.355 1 96.94 108 PRO B N 1
ATOM 2897 C CA . PRO B 1 108 ? 21.812 3.889 0.702 1 96.94 108 PRO B CA 1
ATOM 2898 C C . PRO B 1 108 ? 22.281 2.559 1.282 1 96.94 108 PRO B C 1
ATOM 2900 O O . PRO B 1 108 ? 22.75 1.688 0.542 1 96.94 108 PRO B O 1
ATOM 2903 N N . SER B 1 109 ? 22.203 2.418 2.555 1 96.69 109 SER B N 1
ATOM 2904 C CA . SER B 1 109 ? 22.578 1.162 3.191 1 96.69 109 SER B CA 1
ATOM 2905 C C . SER B 1 109 ? 21.703 0.009 2.713 1 96.69 109 SER B C 1
ATOM 2907 O O . SER B 1 109 ? 22.203 -1.083 2.434 1 96.69 109 SER B O 1
ATOM 2909 N N . CYS B 1 110 ? 20.469 0.235 2.611 1 98.06 110 CYS B N 1
ATOM 2910 C CA . CYS B 1 110 ? 19.562 -0.796 2.143 1 98.06 110 CYS B CA 1
ATOM 2911 C C . CYS B 1 110 ? 19.812 -1.12 0.674 1 98.06 110 CYS B C 1
ATOM 2913 O O . CYS B 1 110 ? 19.766 -2.285 0.275 1 98.06 110 CYS B O 1
ATOM 2915 N N . ARG B 1 111 ? 20 -0.098 -0.1 1 97.94 111 ARG B N 1
ATOM 2916 C CA . ARG B 1 111 ? 20.312 -0.323 -1.508 1 97.94 111 ARG B CA 1
ATOM 2917 C C . ARG B 1 111 ? 21.531 -1.224 -1.663 1 97.94 111 ARG B C 1
ATOM 2919 O O . ARG B 1 111 ? 21.531 -2.143 -2.486 1 97.94 111 ARG B O 1
ATOM 2926 N N . ALA B 1 112 ? 22.5 -0.952 -0.873 1 97.56 112 ALA B N 1
ATOM 2927 C CA . ALA B 1 112 ? 23.719 -1.766 -0.908 1 97.56 112 ALA B CA 1
ATOM 2928 C C . ALA B 1 112 ? 23.422 -3.213 -0.527 1 97.56 112 ALA B C 1
ATOM 2930 O O . ALA B 1 112 ? 23.969 -4.145 -1.12 1 97.56 112 ALA B O 1
ATOM 2931 N N . GLN B 1 113 ? 22.625 -3.414 0.472 1 97.44 113 GLN B N 1
ATOM 2932 C CA . GLN B 1 113 ? 22.234 -4.758 0.89 1 97.44 113 GLN B CA 1
ATOM 2933 C C . GLN B 1 113 ? 21.484 -5.488 -0.222 1 97.44 113 GLN B C 1
ATOM 2935 O O . GLN B 1 113 ? 21.719 -6.676 -0.457 1 97.44 113 GLN B O 1
ATOM 2940 N N . LEU B 1 114 ? 20.578 -4.785 -0.883 1 98.25 114 LEU B N 1
ATOM 2941 C CA . LEU B 1 114 ? 19.797 -5.371 -1.969 1 98.25 114 LEU B CA 1
ATOM 2942 C C . LEU B 1 114 ? 20.703 -5.738 -3.145 1 98.25 114 LEU B C 1
ATOM 2944 O O . LEU B 1 114 ? 20.547 -6.805 -3.744 1 98.25 114 LEU B O 1
ATOM 2948 N N . GLU B 1 115 ? 21.625 -4.84 -3.416 1 98 115 GLU B N 1
ATOM 2949 C CA . GLU B 1 115 ? 22.562 -5.113 -4.496 1 98 115 GLU B CA 1
ATOM 2950 C C . GLU B 1 115 ? 23.469 -6.297 -4.156 1 98 115 GLU B C 1
ATOM 2952 O O . GLU B 1 115 ? 23.781 -7.113 -5.027 1 98 115 GLU B O 1
ATOM 2957 N N . ALA B 1 116 ? 23.875 -6.367 -2.994 1 97.56 116 ALA B N 1
ATOM 2958 C CA . ALA B 1 116 ? 24.672 -7.512 -2.555 1 97.56 116 ALA B CA 1
ATOM 2959 C C . ALA B 1 116 ? 23.875 -8.812 -2.67 1 97.56 116 ALA B C 1
ATOM 2961 O O . ALA B 1 116 ? 24.422 -9.844 -3.057 1 97.56 116 ALA B O 1
ATOM 2962 N N . ASP B 1 117 ? 22.672 -8.766 -2.248 1 97.19 117 ASP B N 1
ATOM 2963 C CA . ASP B 1 117 ? 21.812 -9.93 -2.391 1 97.19 117 ASP B CA 1
ATOM 2964 C C . ASP B 1 117 ? 21.656 -10.328 -3.855 1 97.19 117 ASP B C 1
ATOM 2966 O O . ASP B 1 117 ? 21.719 -11.516 -4.191 1 97.19 117 ASP B O 1
ATOM 2970 N N . MET B 1 118 ? 21.406 -9.367 -4.719 1 97.69 118 MET B N 1
ATOM 2971 C CA . MET B 1 118 ? 21.281 -9.602 -6.152 1 97.69 118 MET B CA 1
ATOM 2972 C C . MET B 1 118 ? 22.531 -10.289 -6.699 1 97.69 118 MET B C 1
ATOM 2974 O O . MET B 1 118 ? 22.422 -11.266 -7.441 1 97.69 118 MET B O 1
ATOM 2978 N N . ASP B 1 119 ? 23.688 -9.781 -6.273 1 97.38 119 ASP B N 1
ATOM 2979 C CA . ASP B 1 119 ? 24.953 -10.344 -6.742 1 97.38 119 ASP B CA 1
ATOM 2980 C C . ASP B 1 119 ? 25.141 -11.773 -6.25 1 97.38 119 ASP B C 1
ATOM 2982 O O . ASP B 1 119 ? 25.547 -12.656 -7.012 1 97.38 119 ASP B O 1
ATOM 2986 N N . SER B 1 120 ? 24.906 -11.992 -5.062 1 97.44 120 SER B N 1
ATOM 2987 C CA . SER B 1 120 ? 25.031 -13.32 -4.488 1 97.44 120 SER B CA 1
ATOM 2988 C C . SER B 1 120 ? 24.109 -14.32 -5.191 1 97.44 120 SER B C 1
ATOM 2990 O O . SER B 1 120 ? 24.531 -15.438 -5.516 1 97.44 120 SER B O 1
ATOM 2992 N N . ARG B 1 121 ? 22.891 -13.953 -5.445 1 97.38 121 ARG B N 1
ATOM 2993 C CA . ARG B 1 121 ? 21.922 -14.82 -6.105 1 97.38 121 ARG B CA 1
ATOM 2994 C C . ARG B 1 121 ? 22.312 -15.07 -7.559 1 97.38 121 ARG B C 1
ATOM 2996 O O . ARG B 1 121 ? 22.094 -16.156 -8.086 1 97.38 121 ARG B O 1
ATOM 3003 N N . TYR B 1 122 ? 22.766 -14.008 -8.164 1 96.5 122 TYR B N 1
ATOM 3004 C CA . TYR B 1 122 ? 23.219 -14.156 -9.539 1 96.5 122 TYR B CA 1
ATOM 3005 C C . TYR B 1 122 ? 24.328 -15.195 -9.648 1 96.5 122 TYR B C 1
ATOM 3007 O O . TYR B 1 122 ? 24.281 -16.078 -10.516 1 96.5 122 TYR B O 1
ATOM 3015 N N . GLN B 1 123 ? 25.297 -15.156 -8.758 1 96.81 123 GLN B N 1
ATOM 3016 C CA . GLN B 1 123 ? 26.422 -16.094 -8.742 1 96.81 123 GLN B CA 1
ATOM 3017 C C . GLN B 1 123 ? 25.953 -17.516 -8.438 1 96.81 123 GLN B C 1
ATOM 3019 O O . GLN B 1 123 ? 26.516 -18.484 -8.945 1 96.81 123 GLN B O 1
ATOM 3024 N N . ALA B 1 124 ? 24.938 -17.625 -7.652 1 96.38 124 ALA B N 1
ATOM 3025 C CA . ALA B 1 124 ? 24.422 -18.938 -7.262 1 96.38 124 ALA B CA 1
ATOM 3026 C C . ALA B 1 124 ? 23.469 -19.484 -8.328 1 96.38 124 ALA B C 1
ATOM 3028 O O . ALA B 1 124 ? 22.984 -20.609 -8.203 1 96.38 124 ALA B O 1
ATOM 3029 N N . GLY B 1 125 ? 23.141 -18.719 -9.336 1 94.94 125 GLY B N 1
ATOM 3030 C CA . GLY B 1 125 ? 22.234 -19.141 -10.391 1 94.94 125 GLY B CA 1
ATOM 3031 C C . GLY B 1 125 ? 20.781 -19.156 -9.969 1 94.94 125 GLY B C 1
ATOM 3032 O O . GLY B 1 125 ? 19.969 -19.922 -10.5 1 94.94 125 GLY B O 1
ATOM 3033 N N . GLU B 1 126 ? 20.438 -18.234 -9.039 1 96.25 126 GLU B N 1
ATOM 3034 C CA . GLU B 1 126 ? 19.094 -18.25 -8.461 1 96.25 126 GLU B CA 1
ATOM 3035 C C . GLU B 1 126 ? 18.234 -17.109 -9.016 1 96.25 126 GLU B C 1
ATOM 3037 O O . GLU B 1 126 ? 17.203 -16.75 -8.438 1 96.25 126 GLU B O 1
ATOM 3042 N N . LEU B 1 127 ? 18.641 -16.469 -10.164 1 97.75 127 LEU B N 1
ATOM 3043 C CA . LEU B 1 127 ? 17.875 -15.344 -10.703 1 97.75 127 LEU B CA 1
ATOM 3044 C C . LEU B 1 127 ? 17.422 -15.641 -12.125 1 97.75 127 LEU B C 1
ATOM 3046 O O . LEU B 1 127 ? 16.266 -15.391 -12.469 1 97.75 127 LEU B O 1
ATOM 3050 N N . ARG B 1 128 ? 18.281 -16.266 -12.93 1 96.62 128 ARG B N 1
ATOM 3051 C CA . ARG B 1 128 ? 18.016 -16.453 -14.352 1 96.62 128 ARG B CA 1
ATOM 3052 C C . ARG B 1 128 ? 16.766 -17.297 -14.562 1 96.62 128 ARG B C 1
ATOM 3054 O O . ARG B 1 128 ? 16.625 -18.375 -13.969 1 96.62 128 ARG B O 1
ATOM 3061 N N . ALA B 1 129 ? 15.898 -16.812 -15.414 1 96.5 129 ALA B N 1
ATOM 3062 C CA . ALA B 1 129 ? 14.672 -17.484 -15.82 1 96.5 129 ALA B CA 1
ATOM 3063 C C . ALA B 1 129 ? 13.758 -17.734 -14.625 1 96.5 129 ALA B C 1
ATOM 3065 O O . ALA B 1 129 ? 12.906 -18.625 -14.664 1 96.5 129 ALA B O 1
ATOM 3066 N N . ARG B 1 130 ? 13.984 -16.953 -13.578 1 97.31 130 ARG B N 1
ATOM 3067 C CA . ARG B 1 130 ? 13.148 -17.094 -12.383 1 97.31 130 ARG B CA 1
ATOM 3068 C C . ARG B 1 130 ? 12.203 -15.914 -12.234 1 97.31 130 ARG B C 1
ATOM 3070 O O . ARG B 1 130 ? 12.562 -14.781 -12.562 1 97.31 130 ARG B O 1
ATOM 3077 N N . THR B 1 131 ? 11.031 -16.188 -11.867 1 96.12 131 THR B N 1
ATOM 3078 C CA . THR B 1 131 ? 10.047 -15.164 -11.539 1 96.12 131 THR B CA 1
ATOM 3079 C C . THR B 1 131 ? 9.734 -15.172 -10.047 1 96.12 131 THR B C 1
ATOM 3081 O O . THR B 1 131 ? 9.875 -16.203 -9.383 1 96.12 131 THR B O 1
ATOM 3084 N N . ARG B 1 132 ? 9.406 -14.047 -9.508 1 97.06 132 ARG B N 1
ATOM 3085 C CA . ARG B 1 132 ? 9.141 -13.93 -8.078 1 97.06 132 ARG B CA 1
ATOM 3086 C C . ARG B 1 132 ? 7.945 -13.016 -7.82 1 97.06 132 ARG B C 1
ATOM 3088 O O . ARG B 1 132 ? 7.777 -12 -8.492 1 97.06 132 ARG B O 1
ATOM 3095 N N . GLN B 1 133 ? 7.18 -13.375 -6.918 1 95 133 GLN B N 1
ATOM 3096 C CA . GLN B 1 133 ? 6.09 -12.531 -6.422 1 95 133 GLN B CA 1
ATOM 3097 C C . GLN B 1 133 ? 5.887 -12.719 -4.922 1 95 133 GLN B C 1
ATOM 3099 O O . GLN B 1 133 ? 6.219 -13.773 -4.375 1 95 133 GLN B O 1
ATOM 3104 N N . MET B 1 134 ? 5.469 -11.688 -4.262 1 96 134 MET B N 1
ATOM 3105 C CA . MET B 1 134 ? 5.137 -11.781 -2.844 1 96 134 MET B CA 1
ATOM 3106 C C . MET B 1 134 ? 3.805 -11.102 -2.551 1 96 134 MET B C 1
ATOM 3108 O O . MET B 1 134 ? 3.449 -10.109 -3.197 1 96 134 MET B O 1
ATOM 3112 N N . THR B 1 135 ? 3.082 -11.594 -1.685 1 94.25 135 THR B N 1
ATOM 3113 C CA . THR B 1 135 ? 1.805 -11.031 -1.263 1 94.25 135 THR B CA 1
ATOM 3114 C C . THR B 1 135 ? 1.568 -11.281 0.224 1 94.25 135 THR B C 1
ATOM 3116 O O . THR B 1 135 ? 2.168 -12.188 0.811 1 94.25 135 THR B O 1
ATOM 3119 N N . GLU B 1 136 ? 0.838 -10.422 0.798 1 95.81 136 GLU B N 1
ATOM 3120 C CA . GLU B 1 136 ? 0.511 -10.562 2.213 1 95.81 136 GLU B CA 1
ATOM 3121 C C . GLU B 1 136 ? -0.361 -11.789 2.457 1 95.81 136 GLU B C 1
ATOM 3123 O O . GLU B 1 136 ? -1.21 -12.133 1.63 1 95.81 136 GLU B O 1
ATOM 3128 N N . ILE B 1 137 ? -0.119 -12.508 3.535 1 94.69 137 ILE B N 1
ATOM 3129 C CA . ILE B 1 137 ? -0.934 -13.648 3.936 1 94.69 137 ILE B CA 1
ATOM 3130 C C . ILE B 1 137 ? -2.299 -13.164 4.418 1 94.69 137 ILE B C 1
ATOM 3132 O O . ILE B 1 137 ? -2.383 -12.32 5.316 1 94.69 137 ILE B O 1
ATOM 3136 N N . PRO B 1 138 ? -3.354 -13.672 3.816 1 92.25 138 PRO B N 1
ATOM 3137 C CA . PRO B 1 138 ? -4.676 -13.242 4.273 1 92.25 138 PRO B CA 1
ATOM 3138 C C . PRO B 1 138 ? -4.883 -13.461 5.77 1 92.25 138 PRO B C 1
ATOM 3140 O O . PRO B 1 138 ? -4.523 -14.508 6.301 1 92.25 138 PRO B O 1
ATOM 3143 N N . GLY B 1 139 ? -5.422 -12.469 6.461 1 90.12 139 GLY B N 1
ATOM 3144 C CA . GLY B 1 139 ? -5.656 -12.539 7.895 1 90.12 139 GLY B CA 1
ATOM 3145 C C . GLY B 1 139 ? -4.496 -12.008 8.719 1 90.12 139 GLY B C 1
ATOM 3146 O O . GLY B 1 139 ? -4.645 -11.75 9.914 1 90.12 139 GLY B O 1
ATOM 3147 N N . LEU B 1 140 ? -3.398 -11.875 8.078 1 94 140 LEU B N 1
ATOM 3148 C CA . LEU B 1 140 ? -2.219 -11.375 8.773 1 94 140 LEU B CA 1
ATOM 3149 C C . LEU B 1 140 ? -1.773 -10.031 8.195 1 94 140 LEU B C 1
ATOM 3151 O O . LEU B 1 140 ? -0.576 -9.789 8.023 1 94 140 LEU B O 1
ATOM 3155 N N . GLY B 1 141 ? -2.789 -9.25 7.836 1 93.19 141 GLY B N 1
ATOM 3156 C CA . GLY B 1 141 ? -2.537 -7.918 7.301 1 93.19 141 GLY B CA 1
ATOM 3157 C C . GLY B 1 141 ? -2.324 -6.871 8.383 1 93.19 141 GLY B C 1
ATOM 3158 O O . GLY B 1 141 ? -1.837 -7.184 9.469 1 93.19 141 GLY B O 1
ATOM 3159 N N . TYR B 1 142 ? -2.604 -5.656 8.062 1 94.31 142 TYR B N 1
ATOM 3160 C CA . TYR B 1 142 ? -2.332 -4.539 8.961 1 94.31 142 TYR B CA 1
ATOM 3161 C C . TYR B 1 142 ? -3.033 -4.727 10.297 1 94.31 142 TYR B C 1
ATOM 3163 O O . TYR B 1 142 ? -4.211 -5.094 10.344 1 94.31 142 TYR B O 1
ATOM 3171 N N . ALA B 1 143 ? -2.352 -4.414 11.312 1 90.69 143 ALA B N 1
ATOM 3172 C CA . ALA B 1 143 ? -2.777 -4.168 12.688 1 90.69 143 ALA B CA 1
ATOM 3173 C C . ALA B 1 143 ? -1.848 -3.176 13.383 1 90.69 143 ALA B C 1
ATOM 3175 O O . ALA B 1 143 ? -0.665 -3.082 13.047 1 90.69 143 ALA B O 1
ATOM 3176 N N . ALA B 1 144 ? -2.385 -2.445 14.219 1 83.62 144 ALA B N 1
ATOM 3177 C CA . ALA B 1 144 ? -1.607 -1.395 14.867 1 83.62 144 ALA B CA 1
ATOM 3178 C C . ALA B 1 144 ? -0.349 -1.964 15.516 1 83.62 144 ALA B C 1
ATOM 3180 O O . ALA B 1 144 ? 0.693 -1.306 15.547 1 83.62 144 ALA B O 1
ATOM 3181 N N . ASN B 1 145 ? -0.423 -3.146 15.969 1 89.75 145 ASN B N 1
ATOM 3182 C CA . ASN B 1 145 ? 0.707 -3.74 16.672 1 89.75 145 ASN B CA 1
ATOM 3183 C C . ASN B 1 145 ? 1.762 -4.266 15.711 1 89.75 145 ASN B C 1
ATOM 3185 O O . ASN B 1 145 ? 2.77 -4.836 16.125 1 89.75 145 ASN B O 1
ATOM 3189 N N . ARG B 1 146 ? 1.506 -4.082 14.453 1 95.25 146 ARG B N 1
ATOM 3190 C CA . ARG B 1 146 ? 2.475 -4.527 13.453 1 95.25 146 ARG B CA 1
ATOM 3191 C C . ARG B 1 146 ? 3.385 -3.381 13.031 1 95.25 146 ARG B C 1
ATOM 3193 O O . ARG B 1 146 ? 4.285 -3.568 12.203 1 95.25 146 ARG B O 1
ATOM 3200 N N . VAL B 1 147 ? 3.117 -2.225 13.5 1 94.62 147 VAL B N 1
ATOM 3201 C CA . VAL B 1 147 ? 3.979 -1.062 13.312 1 94.62 147 VAL B CA 1
ATOM 3202 C C . VAL B 1 147 ? 4.59 -0.647 14.648 1 94.62 147 VAL B C 1
ATOM 3204 O O . VAL B 1 147 ? 3.918 -0.038 15.484 1 94.62 147 VAL B O 1
ATOM 3207 N N . LEU B 1 148 ? 5.863 -0.965 14.844 1 91.88 148 LEU B N 1
ATOM 3208 C CA . LEU B 1 148 ? 6.547 -0.745 16.109 1 91.88 148 LEU B CA 1
ATOM 3209 C C . LEU B 1 148 ? 7.445 0.484 16.031 1 91.88 148 LEU B C 1
ATOM 3211 O O . LEU B 1 148 ? 8.266 0.605 15.125 1 91.88 148 LEU B O 1
ATOM 3215 N N . PRO B 1 149 ? 7.246 1.36 16.938 1 87.06 149 PRO B N 1
ATOM 3216 C CA . PRO B 1 149 ? 8.164 2.498 16.969 1 87.06 149 PRO B CA 1
ATOM 3217 C C . PRO B 1 149 ? 9.617 2.074 17.172 1 87.06 149 PRO B C 1
ATOM 3219 O O . PRO B 1 149 ? 9.898 1.141 17.922 1 87.06 149 PRO B O 1
ATOM 3222 N N . ASP B 1 150 ? 10.484 2.555 16.359 1 86.38 150 ASP B N 1
ATOM 3223 C CA . ASP B 1 150 ? 11.914 2.277 16.422 1 86.38 150 ASP B CA 1
ATOM 3224 C C . ASP B 1 150 ? 12.719 3.564 16.578 1 86.38 150 ASP B C 1
ATOM 3226 O O . ASP B 1 150 ? 13.453 3.959 15.664 1 86.38 150 ASP B O 1
ATOM 3230 N N . GLY B 1 151 ? 12.617 4.273 17.594 1 76.62 151 GLY B N 1
ATOM 3231 C CA . GLY B 1 151 ? 13.227 5.574 17.812 1 76.62 151 GLY B CA 1
ATOM 3232 C C . GLY B 1 151 ? 12.312 6.73 17.469 1 76.62 151 GLY B C 1
ATOM 3233 O O . GLY B 1 151 ? 11.094 6.574 17.438 1 76.62 151 GLY B O 1
ATOM 3234 N N . GLN B 1 152 ? 12.789 7.898 17.234 1 69.62 152 GLN B N 1
ATOM 3235 C CA . GLN B 1 152 ? 11.984 9.109 17.094 1 69.62 152 GLN B CA 1
ATOM 3236 C C . GLN B 1 152 ? 11.391 9.211 15.688 1 69.62 152 GLN B C 1
ATOM 3238 O O . GLN B 1 152 ? 10.289 9.742 15.508 1 69.62 152 GLN B O 1
ATOM 3243 N N . ALA B 1 153 ? 12.023 8.672 14.75 1 78.38 153 ALA B N 1
ATOM 3244 C CA . ALA B 1 153 ? 11.5 8.867 13.398 1 78.38 153 ALA B CA 1
ATOM 3245 C C . ALA B 1 153 ? 11.656 7.602 12.562 1 78.38 153 ALA B C 1
ATOM 3247 O O . ALA B 1 153 ? 11.984 7.668 11.375 1 78.38 153 ALA B O 1
ATOM 3248 N N . ALA B 1 154 ? 11.516 6.531 13.297 1 90 154 ALA B N 1
ATOM 3249 C CA . ALA B 1 154 ? 11.648 5.266 12.586 1 90 154 ALA B CA 1
ATOM 3250 C C . ALA B 1 154 ? 10.672 4.227 13.117 1 90 154 ALA B C 1
ATOM 3252 O O . ALA B 1 154 ? 10.156 4.359 14.227 1 90 154 ALA B O 1
ATOM 3253 N N . TRP B 1 155 ? 10.359 3.314 12.312 1 94.81 155 TRP B N 1
ATOM 3254 C CA . TRP B 1 155 ? 9.43 2.234 12.633 1 94.81 155 TRP B CA 1
ATOM 3255 C C . TRP B 1 155 ? 9.977 0.889 12.172 1 94.81 155 TRP B C 1
ATOM 3257 O O . TRP B 1 155 ? 10.773 0.824 11.234 1 94.81 155 TRP B O 1
ATOM 3267 N N . THR B 1 156 ? 9.656 -0.121 12.836 1 96 156 THR B N 1
ATOM 3268 C CA . THR B 1 156 ? 9.781 -1.479 12.32 1 96 156 THR B CA 1
ATOM 3269 C C . THR B 1 156 ? 8.406 -2.061 11.992 1 96 156 THR B C 1
ATOM 3271 O O . THR B 1 156 ? 7.551 -2.18 12.867 1 96 156 THR B O 1
ATOM 3274 N N . VAL B 1 157 ? 8.172 -2.326 10.734 1 97.75 157 VAL B N 1
ATOM 3275 C CA . VAL B 1 157 ? 6.902 -2.867 10.25 1 97.75 157 VAL B CA 1
ATOM 3276 C C . VAL B 1 157 ? 7.027 -4.379 10.055 1 97.75 157 VAL B C 1
ATOM 3278 O O . VAL B 1 157 ? 7.949 -4.852 9.391 1 97.75 157 VAL B O 1
ATOM 3281 N N . LEU B 1 158 ? 6.18 -5.145 10.641 1 97.25 158 LEU B N 1
ATOM 3282 C CA . LEU B 1 158 ? 6.16 -6.594 10.461 1 97.25 158 LEU B CA 1
ATOM 3283 C C . LEU B 1 158 ? 5.223 -6.988 9.32 1 97.25 158 LEU B C 1
ATOM 3285 O O . LEU B 1 158 ? 4.004 -6.855 9.445 1 97.25 158 LEU B O 1
ATOM 3289 N N . LEU B 1 159 ? 5.797 -7.445 8.234 1 97.94 159 LEU B N 1
ATOM 3290 C CA . LEU B 1 159 ? 5.035 -7.914 7.086 1 97.94 159 LEU B CA 1
ATOM 3291 C C . LEU B 1 159 ? 5.039 -9.438 7.012 1 97.94 159 LEU B C 1
ATOM 3293 O O . LEU B 1 159 ? 6.098 -10.055 6.852 1 97.94 159 LEU B O 1
ATOM 3297 N N . ASP B 1 160 ? 3.955 -10.062 7.172 1 97.25 160 ASP B N 1
ATOM 3298 C CA . ASP B 1 160 ? 3.822 -11.5 6.969 1 97.25 160 ASP B CA 1
ATOM 3299 C C . ASP B 1 160 ? 3.398 -11.812 5.539 1 97.25 160 ASP B C 1
ATOM 3301 O O . ASP B 1 160 ? 2.242 -11.609 5.168 1 97.25 160 ASP B O 1
ATOM 3305 N N . MET B 1 161 ? 4.344 -12.367 4.801 1 97.19 161 MET B N 1
ATOM 3306 C CA . MET B 1 161 ? 4.156 -12.453 3.355 1 97.19 161 MET B CA 1
ATOM 3307 C C . MET B 1 161 ? 4.348 -13.883 2.865 1 97.19 161 MET B C 1
ATOM 3309 O O . MET B 1 161 ? 5.098 -14.656 3.467 1 97.19 161 MET B O 1
ATOM 3313 N N . GLN B 1 162 ? 3.65 -14.234 1.847 1 95.62 162 GLN B N 1
ATOM 3314 C CA . GLN B 1 162 ? 3.926 -15.43 1.058 1 95.62 162 GLN B CA 1
ATOM 3315 C C . GLN B 1 162 ? 4.848 -15.117 -0.115 1 95.62 162 GLN B C 1
ATOM 3317 O O . GLN B 1 162 ? 4.551 -14.234 -0.927 1 95.62 162 GLN B O 1
ATOM 3322 N N . LEU B 1 163 ? 5.961 -15.719 -0.151 1 96.75 163 LEU B N 1
ATOM 3323 C CA . LEU B 1 163 ? 6.945 -15.547 -1.214 1 96.75 163 LEU B CA 1
ATOM 3324 C C . LEU B 1 163 ? 6.898 -16.719 -2.189 1 96.75 163 LEU B C 1
ATOM 3326 O O . LEU B 1 163 ? 7.082 -17.875 -1.79 1 96.75 163 LEU B O 1
ATOM 3330 N N . MET B 1 164 ? 6.656 -16.406 -3.43 1 95.12 164 MET B N 1
ATOM 3331 C CA . MET B 1 164 ? 6.574 -17.438 -4.465 1 95.12 164 MET B CA 1
ATOM 3332 C C . MET B 1 164 ? 7.582 -17.172 -5.578 1 95.12 164 MET B C 1
ATOM 3334 O O . MET B 1 164 ? 7.645 -16.062 -6.109 1 95.12 164 MET B O 1
ATOM 3338 N N . GLU B 1 165 ? 8.336 -18.188 -5.934 1 96.56 165 GLU B N 1
ATOM 3339 C CA . GLU B 1 165 ? 9.297 -18.141 -7.039 1 96.56 165 GLU B CA 1
ATOM 3340 C C . GLU B 1 165 ? 9.086 -19.297 -8 1 96.56 165 GLU B C 1
ATOM 3342 O O . GLU B 1 165 ? 8.758 -20.406 -7.578 1 96.56 165 GLU B O 1
ATOM 3347 N N . ALA B 1 166 ? 9.258 -19.094 -9.266 1 95.19 166 ALA B N 1
ATOM 3348 C CA . ALA B 1 166 ? 9.141 -20.125 -10.297 1 95.19 166 ALA B CA 1
ATOM 3349 C C . ALA B 1 166 ? 10.312 -20.062 -11.266 1 95.19 166 ALA B C 1
ATOM 3351 O O . ALA B 1 166 ? 10.805 -18.984 -11.594 1 95.19 166 ALA B O 1
ATOM 3352 N N . PHE B 1 167 ? 10.773 -21.156 -11.68 1 96.06 167 PHE B N 1
ATOM 3353 C CA . PHE B 1 167 ? 11.773 -21.328 -12.719 1 96.06 167 PHE B CA 1
ATOM 3354 C C . PHE B 1 167 ? 11.141 -21.844 -14.008 1 96.06 167 PHE B C 1
ATOM 3356 O O . PHE B 1 167 ? 10.641 -22.969 -14.055 1 96.06 167 PHE B O 1
ATOM 3363 N N . ARG B 1 168 ? 11.109 -21.047 -14.969 1 92.88 168 ARG B N 1
ATOM 3364 C CA . ARG B 1 168 ? 10.492 -21.391 -16.234 1 92.88 168 ARG B CA 1
ATOM 3365 C C . ARG B 1 168 ? 9.062 -21.875 -16.031 1 92.88 168 ARG B C 1
ATOM 3367 O O . ARG B 1 168 ? 8.672 -22.922 -16.562 1 92.88 168 ARG B O 1
ATOM 3374 N N . GLY B 1 169 ? 8.398 -21.141 -15.117 1 87.81 169 GLY B N 1
ATOM 3375 C CA . GLY B 1 169 ? 6.984 -21.422 -14.922 1 87.81 169 GLY B CA 1
ATOM 3376 C C . GLY B 1 169 ? 6.727 -22.484 -13.875 1 87.81 169 GLY B C 1
ATOM 3377 O O . GLY B 1 169 ? 5.594 -22.656 -13.422 1 87.81 169 GLY B O 1
ATOM 3378 N N . GLN B 1 170 ? 7.801 -23.203 -13.445 1 91.69 170 GLN B N 1
ATOM 3379 C CA . GLN B 1 170 ? 7.648 -24.234 -12.422 1 91.69 170 GLN B CA 1
ATOM 3380 C C . GLN B 1 170 ? 7.965 -23.688 -11.039 1 91.69 170 GLN B C 1
ATOM 3382 O O . GLN B 1 170 ? 9.016 -23.078 -10.828 1 91.69 170 GLN B O 1
ATOM 3387 N N . PRO B 1 171 ? 7.062 -23.859 -10.148 1 91.75 171 PRO B N 1
ATOM 3388 C CA . PRO B 1 171 ? 7.301 -23.344 -8.797 1 91.75 171 PRO B CA 1
ATOM 3389 C C . PRO B 1 171 ? 8.539 -23.953 -8.141 1 91.75 171 PRO B C 1
ATOM 3391 O O . PRO B 1 171 ? 8.703 -25.172 -8.148 1 91.75 171 PRO B O 1
ATOM 3394 N N . VAL B 1 172 ? 9.375 -23.188 -7.645 1 95.56 172 VAL B N 1
ATOM 3395 C CA . VAL B 1 172 ? 10.586 -23.688 -6.996 1 95.56 172 VAL B CA 1
ATOM 3396 C C . VAL B 1 172 ? 10.617 -23.234 -5.539 1 95.56 172 VAL B C 1
ATOM 3398 O O . VAL B 1 172 ? 11.352 -23.797 -4.723 1 95.56 172 VAL B O 1
ATOM 3401 N N . LYS B 1 173 ? 9.859 -22.219 -5.156 1 94.94 173 LYS B N 1
ATOM 3402 C CA . LYS B 1 173 ? 9.789 -21.719 -3.785 1 94.94 173 LYS B CA 1
ATOM 3403 C C . LYS B 1 173 ? 8.375 -21.25 -3.443 1 94.94 173 LYS B C 1
ATOM 3405 O O . LYS B 1 173 ? 7.711 -20.625 -4.27 1 94.94 173 LYS B O 1
ATOM 3410 N N . ASP B 1 174 ? 7.883 -21.547 -2.389 1 93.81 174 ASP B N 1
ATOM 3411 C CA . ASP B 1 174 ? 6.625 -21.125 -1.777 1 93.81 174 ASP B CA 1
ATOM 3412 C C . ASP B 1 174 ? 6.727 -21.109 -0.254 1 93.81 174 ASP B C 1
ATOM 3414 O O . ASP B 1 174 ? 6.574 -22.156 0.386 1 93.81 174 ASP B O 1
ATOM 3418 N N . ALA B 1 175 ? 6.988 -19.938 0.289 1 95.88 175 ALA B N 1
ATOM 3419 C CA . ALA B 1 175 ? 7.305 -19.859 1.713 1 95.88 175 ALA B CA 1
ATOM 3420 C C . ALA B 1 175 ? 6.555 -18.703 2.379 1 95.88 175 ALA B C 1
ATOM 3422 O O . ALA B 1 175 ? 6.254 -17.703 1.735 1 95.88 175 ALA B O 1
ATOM 3423 N N . PHE B 1 176 ? 6.203 -18.938 3.574 1 95.75 176 PHE B N 1
ATOM 3424 C CA . PHE B 1 176 ? 5.625 -17.891 4.418 1 95.75 176 PHE B CA 1
ATOM 3425 C C . PHE B 1 176 ? 6.688 -17.281 5.32 1 95.75 176 PHE B C 1
ATOM 3427 O O . PHE B 1 176 ? 7.34 -17.984 6.094 1 95.75 176 PHE B O 1
ATOM 3434 N N . ILE B 1 177 ? 6.898 -15.984 5.172 1 96.88 177 ILE B N 1
ATOM 3435 C CA . ILE B 1 177 ? 8.008 -15.336 5.852 1 96.88 177 ILE B CA 1
ATOM 3436 C C . ILE B 1 177 ? 7.523 -14.055 6.527 1 96.88 177 ILE B C 1
ATOM 3438 O O . ILE B 1 177 ? 6.727 -13.305 5.957 1 96.88 177 ILE B O 1
ATOM 3442 N N . ARG B 1 178 ? 7.922 -13.82 7.723 1 96.81 178 ARG B N 1
ATOM 3443 C CA . ARG B 1 178 ? 7.746 -12.531 8.383 1 96.81 178 ARG B CA 1
ATOM 3444 C C . ARG B 1 178 ? 8.945 -11.617 8.125 1 96.81 178 ARG B C 1
ATOM 3446 O O . ARG B 1 178 ? 10.07 -11.945 8.5 1 96.81 178 ARG B O 1
ATOM 3453 N N . TYR B 1 179 ? 8.773 -10.578 7.488 1 97.75 179 TYR B N 1
ATOM 3454 C CA . TYR B 1 179 ? 9.805 -9.578 7.211 1 97.75 179 TYR B CA 1
ATOM 3455 C C . TYR B 1 179 ? 9.711 -8.414 8.188 1 97.75 179 TYR B C 1
ATOM 3457 O O . TYR B 1 179 ? 8.742 -7.656 8.172 1 97.75 179 TYR B O 1
ATOM 3465 N N . PRO B 1 180 ? 10.648 -8.188 9.078 1 97.94 180 PRO B N 1
ATOM 3466 C CA . PRO B 1 180 ? 10.719 -6.973 9.891 1 97.94 180 PRO B CA 1
ATOM 3467 C C . PRO B 1 180 ? 11.359 -5.797 9.148 1 97.94 180 PRO B C 1
ATOM 3469 O O . PRO B 1 180 ? 12.578 -5.617 9.211 1 97.94 180 PRO B O 1
ATOM 3472 N N . ILE B 1 181 ? 10.609 -5.023 8.492 1 98.25 181 ILE B N 1
ATOM 3473 C CA . ILE B 1 181 ? 11.102 -3.963 7.625 1 98.25 181 ILE B CA 1
ATOM 3474 C C . ILE B 1 181 ? 11.258 -2.672 8.422 1 98.25 181 ILE B C 1
ATOM 3476 O O . ILE B 1 181 ? 10.289 -2.172 9 1 98.25 181 ILE B O 1
ATOM 3480 N N . ARG B 1 182 ? 12.406 -2.154 8.453 1 97.56 182 ARG B N 1
ATOM 3481 C CA . ARG B 1 182 ? 12.633 -0.865 9.102 1 97.56 182 ARG B CA 1
ATOM 3482 C C . ARG B 1 182 ? 12.328 0.286 8.141 1 97.56 182 ARG B C 1
ATOM 3484 O O . ARG B 1 182 ? 12.797 0.289 7.004 1 97.56 182 ARG B O 1
ATOM 3491 N N . VAL B 1 183 ? 11.531 1.221 8.578 1 97.12 183 VAL B N 1
ATOM 3492 C CA . VAL B 1 183 ? 11.148 2.395 7.801 1 97.12 183 VAL B CA 1
ATOM 3493 C C . VAL B 1 183 ? 11.602 3.662 8.523 1 97.12 183 VAL B C 1
ATOM 3495 O O . VAL B 1 183 ? 11.469 3.775 9.742 1 97.12 183 VAL B O 1
ATOM 3498 N N . VAL B 1 184 ? 12.156 4.629 7.773 1 94.5 184 VAL B N 1
ATOM 3499 C CA . VAL B 1 184 ? 12.641 5.879 8.344 1 94.5 184 VAL B CA 1
ATOM 3500 C C . VAL B 1 184 ? 12.062 7.062 7.574 1 94.5 184 VAL B C 1
ATOM 3502 O O . VAL B 1 184 ? 11.695 6.926 6.402 1 94.5 184 VAL B O 1
ATOM 3505 N N . ARG B 1 185 ? 11.961 8.18 8.25 1 88.69 185 ARG B N 1
ATOM 3506 C CA . ARG B 1 185 ? 11.688 9.422 7.535 1 88.69 185 ARG B CA 1
ATOM 3507 C C . ARG B 1 185 ? 12.828 9.773 6.586 1 88.69 185 ARG B C 1
ATOM 3509 O O . ARG B 1 185 ? 14 9.602 6.926 1 88.69 185 ARG B O 1
ATOM 3516 N N . TYR B 1 186 ? 12.539 10.109 5.422 1 88.06 186 TYR B N 1
ATOM 3517 C CA . TYR B 1 186 ? 13.531 10.273 4.363 1 88.06 186 TYR B CA 1
ATOM 3518 C C . TYR B 1 186 ? 13.164 11.43 3.441 1 88.06 186 TYR B C 1
ATOM 3520 O O . TYR B 1 186 ? 12.523 11.227 2.41 1 88.06 186 TYR B O 1
ATOM 3528 N N . ASP B 1 187 ? 13.547 12.594 3.816 1 78.44 187 ASP B N 1
ATOM 3529 C CA . ASP B 1 187 ? 13.18 13.805 3.08 1 78.44 187 ASP B CA 1
ATOM 3530 C C . ASP B 1 187 ? 14.375 14.352 2.307 1 78.44 187 ASP B C 1
ATOM 3532 O O . ASP B 1 187 ? 14.758 15.516 2.482 1 78.44 187 ASP B O 1
ATOM 3536 N N . VAL B 1 188 ? 14.984 13.523 1.481 1 79.81 188 VAL B N 1
ATOM 3537 C CA . VAL B 1 188 ? 16.156 13.906 0.708 1 79.81 188 VAL B CA 1
ATOM 3538 C C . VAL B 1 188 ? 15.727 14.523 -0.62 1 79.81 188 VAL B C 1
ATOM 3540 O O . VAL B 1 188 ? 16.234 15.57 -1.021 1 79.81 188 VAL B O 1
ATOM 3543 N N . ASP B 1 189 ? 14.828 13.781 -1.365 1 79.31 189 ASP B N 1
ATOM 3544 C CA . ASP B 1 189 ? 14.289 14.234 -2.645 1 79.31 189 ASP B CA 1
ATOM 3545 C C . ASP B 1 189 ? 12.766 14.172 -2.65 1 79.31 189 ASP B C 1
ATOM 3547 O O . ASP B 1 189 ? 12.18 13.148 -3.016 1 79.31 189 ASP B O 1
ATOM 3551 N N . ARG B 1 190 ? 12.195 15.258 -2.461 1 76.5 190 ARG B N 1
ATOM 3552 C CA . ARG B 1 190 ? 10.742 15.32 -2.299 1 76.5 190 ARG B CA 1
ATOM 3553 C C . ARG B 1 190 ? 10.031 15.125 -3.635 1 76.5 190 ARG B C 1
ATOM 3555 O O . ARG B 1 190 ? 8.906 14.633 -3.68 1 76.5 190 ARG B O 1
ATOM 3562 N N . GLU B 1 191 ? 10.688 15.484 -4.617 1 79.81 191 GLU B N 1
ATOM 3563 C CA . GLU B 1 191 ? 10.07 15.352 -5.93 1 79.81 191 GLU B CA 1
ATOM 3564 C C . GLU B 1 191 ? 9.984 13.891 -6.355 1 79.81 191 GLU B C 1
ATOM 3566 O O . GLU B 1 191 ? 8.977 13.461 -6.926 1 79.81 191 GLU B O 1
ATOM 3571 N N . ARG B 1 192 ? 11.008 13.211 -6.016 1 86.75 192 ARG B N 1
ATOM 3572 C CA . ARG B 1 192 ? 11.07 11.82 -6.441 1 86.75 192 ARG B CA 1
ATOM 3573 C C . ARG B 1 192 ? 10.438 10.906 -5.398 1 86.75 192 ARG B C 1
ATOM 3575 O O . ARG B 1 192 ? 10.07 9.766 -5.703 1 86.75 192 ARG B O 1
ATOM 3582 N N . ASN B 1 193 ? 10.352 11.32 -4.227 1 90.75 193 ASN B N 1
ATOM 3583 C CA . ASN B 1 193 ? 9.797 10.516 -3.141 1 90.75 193 ASN B CA 1
ATOM 3584 C C . ASN B 1 193 ? 8.703 11.258 -2.391 1 90.75 193 ASN B C 1
ATOM 3586 O O . ASN B 1 193 ? 8.953 11.844 -1.336 1 90.75 193 ASN B O 1
ATOM 3590 N N . PRO B 1 194 ? 7.559 11.18 -2.896 1 87.94 194 PRO B N 1
ATOM 3591 C CA . PRO B 1 194 ? 6.461 11.922 -2.271 1 87.94 194 PRO B CA 1
ATOM 3592 C C . PRO B 1 194 ? 6.027 11.32 -0.938 1 87.94 194 PRO B C 1
ATOM 3594 O O . PRO B 1 194 ? 5.305 11.961 -0.171 1 87.94 194 PRO B O 1
ATOM 3597 N N . TRP B 1 195 ? 6.43 10.078 -0.583 1 91 195 TRP B N 1
ATOM 3598 C CA . TRP B 1 195 ? 6.105 9.469 0.703 1 91 195 TRP B CA 1
ATOM 3599 C C . TRP B 1 195 ? 6.961 10.062 1.817 1 91 195 TRP B C 1
ATOM 3601 O O . TRP B 1 195 ? 6.602 9.977 2.994 1 91 195 TRP B O 1
ATOM 3611 N N . ARG B 1 196 ? 8.133 10.547 1.402 1 88.38 196 ARG B N 1
ATOM 3612 C CA . ARG B 1 196 ? 9.117 11.062 2.352 1 88.38 196 ARG B CA 1
ATOM 3613 C C . ARG B 1 196 ? 9.492 10 3.381 1 88.38 196 ARG B C 1
ATOM 3615 O O . ARG B 1 196 ? 9.688 10.312 4.559 1 88.38 196 ARG B O 1
ATOM 3622 N N . LEU B 1 197 ? 9.391 8.758 3.043 1 94.06 197 LEU B N 1
ATOM 3623 C CA . LEU B 1 197 ? 9.805 7.582 3.801 1 94.06 197 LEU B CA 1
ATOM 3624 C C . LEU B 1 197 ? 10.766 6.723 2.994 1 94.06 197 LEU B C 1
ATOM 3626 O O . LEU B 1 197 ? 10.773 6.777 1.762 1 94.06 197 LEU B O 1
ATOM 3630 N N . ALA B 1 198 ? 11.602 6.023 3.682 1 97.12 198 ALA B N 1
ATOM 3631 C CA . ALA B 1 198 ? 12.5 5.086 3.014 1 97.12 198 ALA B CA 1
ATOM 3632 C C . ALA B 1 198 ? 12.625 3.787 3.803 1 97.12 198 ALA B C 1
ATOM 3634 O O . ALA B 1 198 ? 12.547 3.791 5.035 1 97.12 198 ALA B O 1
ATOM 3635 N N . ILE B 1 199 ? 12.75 2.732 3.07 1 98.06 199 ILE B N 1
ATOM 3636 C CA . ILE B 1 199 ? 13.016 1.432 3.678 1 98.06 199 ILE B CA 1
ATOM 3637 C C . ILE B 1 199 ? 14.508 1.303 3.988 1 98.06 199 ILE B C 1
ATOM 3639 O O . ILE B 1 199 ? 15.352 1.57 3.129 1 98.06 199 ILE B O 1
ATOM 3643 N N . ASP B 1 200 ? 14.758 0.958 5.184 1 97.31 200 ASP B N 1
ATOM 3644 C CA . ASP B 1 200 ? 16.125 0.666 5.605 1 97.31 200 ASP B CA 1
ATOM 3645 C C . ASP B 1 200 ? 16.312 -0.828 5.863 1 97.31 200 ASP B C 1
ATOM 3647 O O . ASP B 1 200 ? 16.922 -1.218 6.859 1 97.31 200 ASP B O 1
ATOM 3651 N N . CYS B 1 201 ? 15.68 -1.612 5.023 1 97.38 201 CYS B N 1
ATOM 3652 C CA . CYS B 1 201 ? 15.719 -3.07 5.047 1 97.38 201 CYS B CA 1
ATOM 3653 C C . CYS B 1 201 ? 15.352 -3.604 6.426 1 97.38 201 CYS B C 1
ATOM 3655 O O . CYS B 1 201 ? 14.266 -3.338 6.93 1 97.38 201 CYS B O 1
ATOM 3657 N N . TYR B 1 202 ? 16.219 -4.383 7.113 1 94.38 202 TYR B N 1
ATOM 3658 C CA . TYR B 1 202 ? 15.781 -5.09 8.312 1 94.38 202 TYR B CA 1
ATOM 3659 C C . TYR B 1 202 ? 16.344 -4.434 9.57 1 94.38 202 TYR B C 1
ATOM 3661 O O . TYR B 1 202 ? 15.984 -4.805 10.688 1 94.38 202 TYR B O 1
ATOM 3669 N N . GLY B 1 203 ? 17.109 -3.438 9.422 1 84.44 203 GLY B N 1
ATOM 3670 C CA . GLY B 1 203 ? 17.812 -2.91 10.586 1 84.44 203 GLY B CA 1
ATOM 3671 C C . GLY B 1 203 ? 18.641 -3.953 11.312 1 84.44 203 GLY B C 1
ATOM 3672 O O . GLY B 1 203 ? 19.531 -4.559 10.727 1 84.44 203 GLY B O 1
ATOM 3673 N N . SER B 1 204 ? 18.219 -4.184 12.508 1 81.19 204 SER B N 1
ATOM 3674 C CA . SER B 1 204 ? 18.938 -5.164 13.305 1 81.19 204 SER B CA 1
ATOM 3675 C C . SER B 1 204 ? 18.203 -6.5 13.352 1 81.19 204 SER B C 1
ATOM 3677 O O . SER B 1 204 ? 18.656 -7.441 14 1 81.19 204 SER B O 1
ATOM 3679 N N . HIS B 1 205 ? 17.203 -6.66 12.664 1 87.31 205 HIS B N 1
ATOM 3680 C CA . HIS B 1 205 ? 16.359 -7.855 12.688 1 87.31 205 HIS B CA 1
ATOM 3681 C C . HIS B 1 205 ? 16.625 -8.734 11.469 1 87.31 205 HIS B C 1
ATOM 3683 O O . HIS B 1 205 ? 17.547 -8.469 10.695 1 87.31 205 HIS B O 1
ATOM 3689 N N . ARG B 1 206 ? 15.961 -9.852 11.453 1 91.38 206 ARG B N 1
ATOM 3690 C CA . ARG B 1 206 ? 16.047 -10.766 10.32 1 91.38 206 ARG B CA 1
ATOM 3691 C C . ARG B 1 206 ? 14.703 -11.398 10.008 1 91.38 206 ARG B C 1
ATOM 3693 O O . ARG B 1 206 ? 13.891 -11.617 10.914 1 91.38 206 ARG B O 1
ATOM 3700 N N . PRO B 1 207 ? 14.555 -11.664 8.711 1 94.56 207 PRO B N 1
ATOM 3701 C CA . PRO B 1 207 ? 13.32 -12.359 8.359 1 94.56 207 PRO B CA 1
ATOM 3702 C C . PRO B 1 207 ? 13.203 -13.734 9.023 1 94.56 207 PRO B C 1
ATOM 3704 O O . PRO B 1 207 ? 14.219 -14.375 9.289 1 94.56 207 PRO B O 1
ATOM 3707 N N . GLU B 1 208 ? 11.93 -14.125 9.305 1 94.56 208 GLU B N 1
ATOM 3708 C CA . GLU B 1 208 ? 11.672 -15.406 9.953 1 94.56 208 GLU B CA 1
ATOM 3709 C C . GLU B 1 208 ? 10.633 -16.219 9.188 1 94.56 208 GLU B C 1
ATOM 3711 O O . GLU B 1 208 ? 9.617 -15.672 8.742 1 94.56 208 GLU B O 1
ATOM 3716 N N . ARG B 1 209 ? 10.883 -17.453 9.078 1 94.12 209 ARG B N 1
ATOM 3717 C CA . ARG B 1 209 ? 9.914 -18.344 8.445 1 94.12 209 ARG B CA 1
ATOM 3718 C C . ARG B 1 209 ? 8.742 -18.625 9.375 1 94.12 209 ARG B C 1
ATOM 3720 O O . ARG B 1 209 ? 8.938 -18.844 10.57 1 94.12 209 ARG B O 1
ATOM 3727 N N . LEU B 1 210 ? 7.594 -18.516 8.789 1 93.25 210 LEU B N 1
ATOM 3728 C CA . LEU B 1 210 ? 6.387 -18.797 9.547 1 93.25 210 LEU B CA 1
ATOM 3729 C C . LEU B 1 210 ? 5.945 -20.25 9.336 1 93.25 210 LEU B C 1
ATOM 3731 O O . LEU B 1 210 ? 6.082 -20.781 8.234 1 93.25 210 LEU B O 1
ATOM 3735 N N . ASP B 1 211 ? 5.418 -20.781 10.305 1 89.88 211 ASP B N 1
ATOM 3736 C CA . ASP B 1 211 ? 4.902 -22.141 10.203 1 89.88 211 ASP B CA 1
ATOM 3737 C C . ASP B 1 211 ? 3.566 -22.156 9.461 1 89.88 211 ASP B C 1
ATOM 3739 O O . 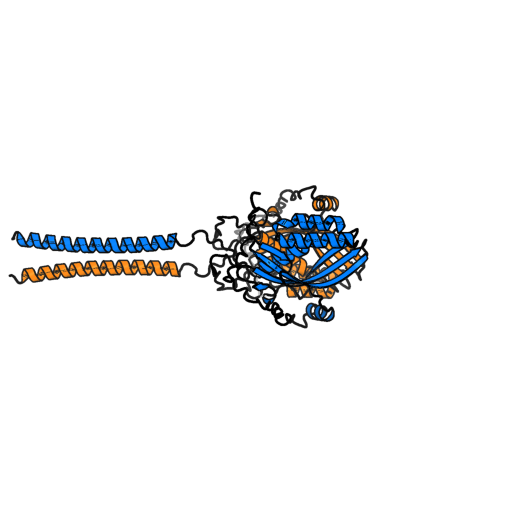ASP B 1 211 ? 2.684 -21.344 9.727 1 89.88 211 ASP B O 1
ATOM 3743 N N . VAL B 1 212 ? 3.416 -23.109 8.602 1 83.56 212 VAL B N 1
ATOM 3744 C CA . VAL B 1 212 ? 2.23 -23.234 7.762 1 83.56 212 VAL B CA 1
ATOM 3745 C C . VAL B 1 212 ? 0.991 -23.391 8.641 1 83.56 212 VAL B C 1
ATOM 3747 O O . VAL B 1 212 ? -0.079 -22.875 8.312 1 83.56 212 VAL B O 1
ATOM 3750 N N . ARG B 1 213 ? 1.065 -24.125 9.758 1 84.5 213 ARG B N 1
ATOM 3751 C CA . ARG B 1 213 ? -0.069 -24.344 10.648 1 84.5 213 ARG B CA 1
ATOM 3752 C C . ARG B 1 213 ? -0.57 -23.031 11.242 1 84.5 213 ARG B C 1
ATOM 3754 O O . ARG B 1 213 ? -1.778 -22.812 11.344 1 84.5 213 ARG B O 1
ATOM 3761 N N . ASP B 1 214 ? 0.428 -22.141 11.586 1 83.56 214 ASP B N 1
ATOM 3762 C CA . ASP B 1 214 ? 0.059 -20.844 12.141 1 83.56 214 ASP B CA 1
ATOM 3763 C C . ASP B 1 214 ? -0.625 -19.969 11.094 1 83.56 214 ASP B C 1
ATOM 3765 O O . ASP B 1 214 ? -1.566 -19.234 11.406 1 83.56 214 ASP B O 1
ATOM 3769 N N . VAL B 1 215 ? -0.163 -20.141 9.914 1 85.75 215 VAL B N 1
ATOM 3770 C CA . VAL B 1 215 ? -0.692 -19.359 8.805 1 85.75 215 VAL B CA 1
ATOM 3771 C C . VAL B 1 215 ? -2.115 -19.812 8.484 1 85.75 215 VAL B C 1
ATOM 3773 O O . VAL B 1 215 ? -2.996 -18.984 8.242 1 85.75 215 VAL B O 1
ATOM 3776 N N . GLN B 1 216 ? -2.334 -21.078 8.492 1 81.75 216 GLN B N 1
ATOM 3777 C CA . GLN B 1 216 ? -3.658 -21.609 8.195 1 81.75 216 GLN B CA 1
ATOM 3778 C C . GLN B 1 216 ? -4.668 -21.188 9.258 1 81.75 216 GLN B C 1
ATOM 3780 O O . GLN B 1 216 ? -5.824 -20.891 8.945 1 81.75 216 GLN B O 1
ATOM 3785 N N . ASP B 1 217 ? -4.246 -21.156 10.461 1 80.75 217 ASP B N 1
ATOM 3786 C CA . ASP B 1 217 ? -5.125 -20.734 11.547 1 80.75 217 ASP B CA 1
ATOM 3787 C C . ASP B 1 217 ? -5.5 -19.266 11.414 1 80.75 217 ASP B C 1
ATOM 3789 O O . ASP B 1 217 ? -6.645 -18.891 11.68 1 80.75 217 ASP B O 1
ATOM 3793 N N . ALA B 1 218 ? -4.602 -18.547 11.016 1 76.81 218 ALA B N 1
ATOM 3794 C CA . ALA B 1 218 ? -4.836 -17.109 10.875 1 76.81 218 ALA B CA 1
ATOM 3795 C C . ALA B 1 218 ? -5.766 -16.812 9.703 1 76.81 218 ALA B C 1
ATOM 3797 O O . ALA B 1 218 ? -6.645 -15.953 9.797 1 76.81 218 ALA B O 1
ATOM 3798 N N . SER B 1 219 ? -5.621 -17.531 8.648 1 77.44 219 SER B N 1
ATOM 3799 C CA . SER B 1 219 ? -6.398 -17.297 7.438 1 77.44 219 SER B CA 1
ATOM 3800 C C . SER B 1 219 ? -7.852 -17.719 7.625 1 77.44 219 SER B C 1
ATOM 3802 O O . SER B 1 219 ? -8.75 -17.172 6.977 1 77.44 219 SER B O 1
ATOM 3804 N N . SER B 1 220 ? -7.992 -18.719 8.539 1 71 220 SER B N 1
ATOM 3805 C CA . SER B 1 220 ? -9.344 -19.219 8.75 1 71 220 SER B CA 1
ATOM 3806 C C . SER B 1 220 ? -10.078 -18.406 9.82 1 71 220 SER B C 1
ATOM 3808 O O . SER B 1 220 ? -11.258 -18.625 10.07 1 71 220 SER B O 1
ATOM 3810 N N . GLY B 1 221 ? -9.453 -17.312 10.273 1 62.31 221 GLY B N 1
ATOM 3811 C CA . GLY B 1 221 ? -10.094 -16.422 11.242 1 62.31 221 GLY B CA 1
ATOM 3812 C C . GLY B 1 221 ? -10.094 -17 12.656 1 62.31 221 GLY B C 1
ATOM 3813 O O . GLY B 1 221 ? -10.758 -16.469 13.547 1 62.31 221 GLY B O 1
ATOM 3814 N N . LYS B 1 222 ? -9.617 -18.266 12.953 1 50.88 222 LYS B N 1
ATOM 3815 C CA . LYS B 1 222 ? -9.703 -18.891 14.266 1 50.88 222 LYS B CA 1
ATOM 3816 C C . LYS B 1 222 ? -8.789 -18.188 15.266 1 50.88 222 LYS B C 1
ATOM 3818 O O . LYS B 1 222 ? -9.086 -18.156 16.469 1 50.88 222 LYS B O 1
ATOM 3823 N N . THR B 1 223 ? -7.57 -17.891 15 1 45.75 223 THR B N 1
ATOM 3824 C CA . THR B 1 223 ? -6.605 -17.328 15.93 1 45.75 223 THR B CA 1
ATOM 3825 C C . THR B 1 223 ? -6.273 -15.883 15.555 1 45.75 223 THR B C 1
ATOM 3827 O O . THR B 1 223 ? -5.898 -15.602 14.422 1 45.75 223 THR B O 1
ATOM 3830 N N . GLU B 1 224 ? -6.82 -15.023 16.203 1 43.53 224 GLU B N 1
ATOM 3831 C CA . GLU B 1 224 ? -6.266 -13.68 16.078 1 43.53 224 GLU B CA 1
ATOM 3832 C C . GLU B 1 224 ? -4.742 -13.703 16.109 1 43.53 224 GLU B C 1
ATOM 3834 O O . GLU B 1 224 ? -4.145 -14.438 16.906 1 43.53 224 GLU B O 1
ATOM 3839 N N . ALA B 1 225 ? -4.078 -13.578 15.109 1 42.25 225 ALA B N 1
ATOM 3840 C CA . ALA B 1 225 ? -2.619 -13.625 15.062 1 42.25 225 ALA B CA 1
ATOM 3841 C C . ALA B 1 225 ? -2.01 -13.125 16.359 1 42.25 225 ALA B C 1
ATOM 3843 O O . ALA B 1 225 ? -2.225 -11.977 16.75 1 42.25 225 ALA B O 1
ATOM 3844 N N . SER B 1 226 ? -1.852 -13.922 17.391 1 38.78 226 SER B N 1
ATOM 3845 C CA . SER B 1 226 ? -1 -13.57 18.516 1 38.78 226 SER B CA 1
ATOM 3846 C C . SER B 1 226 ? 0.334 -13 18.047 1 38.78 226 SER B C 1
ATOM 3848 O O . SER B 1 226 ? 1.038 -13.625 17.25 1 38.78 226 SER B O 1
ATOM 3850 N N . LEU B 1 227 ? 0.443 -11.734 17.906 1 38.75 227 LEU B N 1
ATOM 3851 C CA . LEU B 1 227 ? 1.743 -11.133 17.625 1 38.75 227 LEU B CA 1
ATOM 3852 C C . LEU B 1 227 ? 2.855 -11.891 18.344 1 38.75 227 LEU B C 1
ATOM 3854 O O . LEU B 1 227 ? 2.664 -12.359 19.469 1 38.75 227 LEU B O 1
ATOM 3858 N N . PRO B 1 228 ? 3.768 -12.5 17.75 1 34 228 PRO B N 1
ATOM 3859 C CA . PRO B 1 228 ? 4.844 -13.062 18.562 1 34 228 PRO B CA 1
ATOM 3860 C C . PRO B 1 228 ? 5.191 -12.188 19.766 1 34 228 PRO B C 1
ATOM 3862 O O . PRO B 1 228 ? 4.961 -10.977 19.734 1 34 228 PRO B O 1
ATOM 3865 N N . SER B 1 229 ? 5.211 -12.766 21.016 1 31.42 229 SER B N 1
ATOM 3866 C CA . SER B 1 229 ? 5.797 -12.117 22.188 1 31.42 229 SER B CA 1
ATOM 3867 C C . SER B 1 229 ? 6.922 -11.164 21.781 1 31.42 229 SER B C 1
ATOM 3869 O O . SER B 1 229 ? 7.535 -11.336 20.719 1 31.42 229 SER B O 1
ATOM 3871 N N . ILE B 1 230 ? 7.148 -10.133 22.516 1 31 230 ILE B N 1
ATOM 3872 C CA . ILE B 1 230 ? 8.195 -9.117 22.391 1 31 230 ILE B CA 1
ATOM 3873 C C . ILE B 1 230 ? 9.5 -9.773 21.953 1 31 230 ILE B C 1
ATOM 3875 O O . ILE B 1 230 ? 10.062 -10.602 22.672 1 31 230 ILE B O 1
ATOM 3879 N N . VAL B 1 231 ? 9.633 -10.07 20.734 1 32.09 231 VAL B N 1
ATOM 3880 C CA . VAL B 1 231 ? 11.016 -10.445 20.469 1 32.09 231 VAL B CA 1
ATOM 3881 C C . VAL B 1 231 ? 11.961 -9.531 21.25 1 32.09 231 VAL B C 1
ATOM 3883 O O . VAL B 1 231 ? 11.992 -8.32 21.016 1 32.09 231 VAL B O 1
ATOM 3886 N N . THR B 1 232 ? 12.258 -9.828 22.484 1 30.88 232 THR B N 1
ATOM 3887 C CA . THR B 1 232 ? 13.312 -9.141 23.219 1 30.88 232 THR B CA 1
ATOM 3888 C C . THR B 1 232 ? 14.555 -8.977 22.359 1 30.88 232 THR B C 1
ATOM 3890 O O . THR B 1 232 ? 15.086 -9.953 21.812 1 30.88 232 THR B O 1
ATOM 3893 N N . PRO B 1 233 ? 14.789 -7.848 21.812 1 28.92 233 PRO B N 1
ATOM 3894 C CA . PRO B 1 233 ? 16.062 -7.688 21.109 1 28.92 233 PRO B CA 1
ATOM 3895 C C . PRO B 1 233 ? 17.203 -8.461 21.766 1 28.92 233 PRO B C 1
ATOM 3897 O O . PRO B 1 233 ? 17.344 -8.445 22.984 1 28.92 233 PRO B O 1
ATOM 3900 N N . PRO B 1 234 ? 17.578 -9.562 21.219 1 29.53 234 PRO B N 1
ATOM 3901 C CA . PRO B 1 234 ? 18.719 -10.133 21.953 1 29.53 234 PRO B CA 1
ATOM 3902 C C . PRO B 1 234 ? 19.688 -9.07 22.453 1 29.53 234 PRO B C 1
ATOM 3904 O O . PRO B 1 234 ? 19.797 -8 21.859 1 29.53 234 PRO B O 1
ATOM 3907 N N . ALA B 1 235 ? 19.922 -8.992 23.719 1 28.66 235 ALA B N 1
ATOM 3908 C CA . ALA B 1 235 ? 20.953 -8.125 24.297 1 28.66 235 ALA B CA 1
ATOM 3909 C C . ALA B 1 235 ? 22.188 -8.078 23.391 1 28.66 235 ALA B C 1
ATOM 3911 O O . ALA B 1 235 ? 22.688 -9.117 22.953 1 28.66 235 ALA B O 1
ATOM 3912 N N . LEU B 1 236 ? 22.234 -7.074 22.547 1 28.42 236 LEU B N 1
ATOM 3913 C CA . LEU B 1 236 ? 23.5 -6.914 21.828 1 28.42 236 LEU B CA 1
ATOM 3914 C C . LEU B 1 236 ? 24.672 -7.457 22.656 1 28.42 236 LEU B C 1
ATOM 3916 O O . LEU B 1 236 ? 24.688 -7.309 23.875 1 28.42 236 LEU B O 1
ATOM 3920 N N . PRO B 1 237 ? 25.281 -8.508 22.281 1 27.34 237 PRO B N 1
ATOM 3921 C CA . PRO B 1 237 ? 26.422 -8.852 23.125 1 27.34 237 PRO B CA 1
ATOM 3922 C C . PRO B 1 237 ? 27.203 -7.629 23.594 1 27.34 237 PRO B C 1
ATOM 3924 O O . PRO B 1 237 ? 27.469 -6.727 22.797 1 27.34 237 PRO B O 1
ATOM 3927 N N . ARG B 1 238 ? 26.953 -7.164 24.828 1 29.83 238 ARG B N 1
ATOM 3928 C CA . ARG B 1 238 ? 27.781 -6.117 25.422 1 29.83 238 ARG B CA 1
ATOM 3929 C C . ARG B 1 238 ? 29.25 -6.324 25.062 1 29.83 238 ARG B C 1
ATOM 3931 O O . ARG B 1 238 ? 29.844 -7.348 25.438 1 29.83 238 ARG B O 1
ATOM 3938 N N . THR B 1 239 ? 29.625 -5.926 23.812 1 28.67 239 THR B N 1
ATOM 3939 C CA . THR B 1 239 ? 31.062 -5.883 23.641 1 28.67 239 THR B CA 1
ATOM 3940 C C . THR B 1 239 ? 31.75 -5.457 24.953 1 28.67 239 THR B C 1
ATOM 3942 O O . THR B 1 239 ? 31.422 -4.402 25.5 1 28.67 239 THR B O 1
ATOM 3945 N N . THR B 1 240 ? 32.125 -6.359 25.797 1 32.06 240 THR B N 1
ATOM 3946 C CA . THR B 1 240 ? 33.062 -6.066 26.875 1 32.06 240 THR B CA 1
ATOM 3947 C C . THR B 1 240 ? 34.062 -4.988 26.453 1 32.06 240 THR B C 1
ATOM 3949 O O . THR B 1 240 ? 34.938 -5.246 25.625 1 32.06 240 THR B O 1
ATOM 3952 N N . GLY B 1 241 ? 33.531 -3.803 26.062 1 29.27 241 GLY B N 1
ATOM 3953 C CA . GLY B 1 241 ? 34.375 -2.656 25.828 1 29.27 241 GLY B CA 1
ATOM 3954 C C . GLY B 1 241 ? 35.5 -2.508 26.859 1 29.27 241 GLY B C 1
ATOM 3955 O O . GLY B 1 241 ? 35.219 -2.152 28.016 1 29.27 241 GLY B O 1
ATOM 3956 N N . ASP B 1 242 ? 36.438 -3.424 26.859 1 30.97 242 ASP B N 1
ATOM 3957 C CA . ASP B 1 242 ? 37.688 -3.068 27.547 1 30.97 242 ASP B CA 1
ATOM 3958 C C . ASP B 1 242 ? 38 -1.593 27.344 1 30.97 242 ASP B C 1
ATOM 3960 O O . ASP B 1 242 ? 38.094 -1.122 26.203 1 30.97 242 ASP B O 1
ATOM 3964 N N . ALA B 1 243 ? 37.438 -0.771 28.234 1 30.23 243 ALA B N 1
ATOM 3965 C CA . ALA B 1 243 ? 37.719 0.651 28.375 1 30.23 243 ALA B CA 1
ATOM 3966 C C . ALA B 1 243 ? 39.188 0.938 28.016 1 30.23 243 ALA B C 1
ATOM 3968 O O . ALA B 1 243 ? 40.094 0.536 28.734 1 30.23 243 ALA B O 1
ATOM 3969 N N . VAL B 1 244 ? 39.438 0.796 26.734 1 33.75 244 VAL B N 1
ATOM 3970 C CA . VAL B 1 244 ? 40.781 1.236 26.359 1 33.75 244 VAL B CA 1
ATOM 3971 C C . VAL B 1 244 ? 41.031 2.609 26.969 1 33.75 244 VAL B C 1
ATOM 3973 O O . VAL B 1 244 ? 40.25 3.533 26.828 1 33.75 244 VAL B O 1
ATOM 3976 N N . ASP B 1 245 ? 41.562 2.621 28.203 1 33.31 245 ASP B N 1
ATOM 3977 C CA . ASP B 1 245 ? 42 3.807 28.938 1 33.31 245 ASP B CA 1
ATOM 3978 C C . ASP B 1 245 ? 42.562 4.852 27.969 1 33.31 245 ASP B C 1
ATOM 3980 O O . ASP B 1 245 ? 43.562 4.594 27.297 1 33.31 245 ASP B O 1
ATOM 3984 N N . PRO B 1 246 ? 41.594 5.52 27.344 1 33.53 246 PRO B N 1
ATOM 3985 C CA . PRO B 1 246 ? 42.062 6.441 26.297 1 33.53 246 PRO B CA 1
ATOM 3986 C C . PRO B 1 246 ? 43.312 7.211 26.688 1 33.53 246 PRO B C 1
ATOM 3988 O O . PRO B 1 246 ? 43.875 7.938 25.875 1 33.53 246 PRO B O 1
ATOM 3991 N N . HIS B 1 247 ? 43.281 7.465 28.031 1 35.12 247 HIS B N 1
ATOM 3992 C CA . HIS B 1 247 ? 44.375 8.32 28.469 1 35.12 247 HIS B CA 1
ATOM 3993 C C . HIS B 1 247 ? 45.719 7.582 28.406 1 35.12 247 HIS B C 1
ATOM 3995 O O . HIS B 1 247 ? 46.719 8.039 28.969 1 35.12 247 HIS B O 1
ATOM 4001 N N . ALA B 1 248 ? 45.594 6.168 28.109 1 32.62 248 ALA B N 1
ATOM 4002 C CA . ALA B 1 248 ? 46.938 5.57 28.156 1 32.62 248 ALA B CA 1
ATOM 4003 C C . ALA B 1 248 ? 47.844 6.16 27.078 1 32.62 248 ALA B C 1
ATOM 4005 O O . ALA B 1 248 ? 47.562 6.016 25.875 1 32.62 248 ALA B O 1
ATOM 4006 N N . THR B 1 249 ? 48.406 7.324 27.469 1 34.56 249 THR B N 1
ATOM 4007 C CA . THR B 1 249 ? 49.375 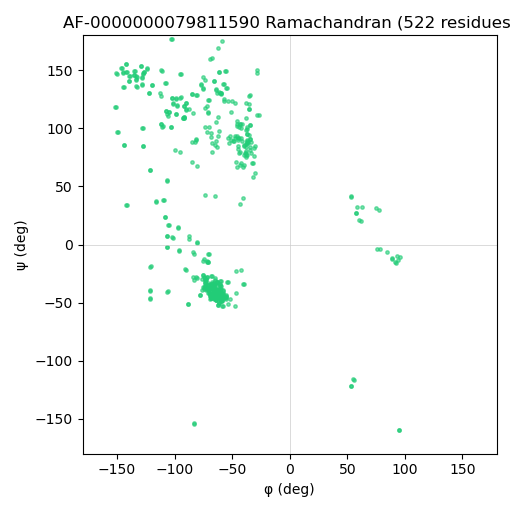8.109 26.719 1 34.56 249 THR B CA 1
ATOM 4008 C C . THR B 1 249 ? 50.344 7.203 25.969 1 34.56 249 THR B C 1
ATOM 4010 O O . THR B 1 249 ? 50.969 6.324 26.562 1 34.56 249 THR B O 1
ATOM 4013 N N . PRO B 1 250 ? 49.969 6.84 24.672 1 34.5 250 PRO B N 1
ATOM 4014 C CA . PRO B 1 250 ? 50.906 5.953 23.984 1 34.5 250 PRO B CA 1
ATOM 4015 C C . PRO B 1 250 ? 52.375 6.285 24.297 1 34.5 250 PRO B C 1
ATOM 4017 O O . PRO B 1 250 ? 52.781 7.441 24.172 1 34.5 250 PRO B O 1
ATOM 4020 N N . THR B 1 251 ? 52.844 5.648 25.375 1 32.97 251 THR B N 1
ATOM 4021 C CA . THR B 1 251 ? 54.25 5.914 25.703 1 32.97 251 THR B CA 1
ATOM 4022 C C . THR B 1 251 ? 55.125 5.832 24.469 1 32.97 251 THR B C 1
ATOM 4024 O O . THR B 1 251 ? 55.125 4.82 23.766 1 32.97 251 THR B O 1
ATOM 4027 N N . ALA B 1 252 ? 55.312 7.051 23.875 1 32.38 252 ALA B N 1
ATOM 4028 C CA . ALA B 1 252 ? 56.188 7.309 22.719 1 32.38 252 ALA B CA 1
ATOM 4029 C C . ALA B 1 252 ? 57.469 6.488 22.797 1 32.38 252 ALA B C 1
ATOM 4031 O O . ALA B 1 252 ? 58.219 6.598 23.75 1 32.38 252 ALA B O 1
ATOM 4032 N N . THR B 1 253 ? 57.312 5.137 22.453 1 33.72 253 THR B N 1
ATOM 4033 C CA . THR B 1 253 ? 58.562 4.391 22.469 1 33.72 253 THR B CA 1
ATOM 4034 C C . THR B 1 253 ? 59.656 5.188 21.766 1 33.72 253 THR B C 1
ATOM 4036 O O . THR B 1 253 ? 59.469 5.656 20.641 1 33.72 253 THR B O 1
ATOM 4039 N N . PRO B 1 254 ? 60.531 5.781 22.562 1 32.31 254 PRO B N 1
ATOM 4040 C CA . PRO B 1 254 ? 61.625 6.613 22.078 1 32.31 254 PRO B CA 1
ATOM 4041 C C . PRO B 1 254 ? 62.375 5.992 20.891 1 32.31 254 PRO B C 1
ATOM 4043 O O . PRO B 1 254 ? 62.656 4.789 20.891 1 32.31 254 PRO B O 1
ATOM 4046 N N . LEU B 1 255 ? 61.844 6.355 19.625 1 30.67 255 LEU B N 1
ATOM 4047 C CA . LEU B 1 255 ? 62.594 5.98 18.422 1 30.67 255 LEU B CA 1
ATOM 4048 C C . LEU B 1 255 ? 64.062 6.047 18.688 1 30.67 255 LEU B C 1
ATOM 4050 O O . LEU B 1 255 ? 64.625 7.07 19.156 1 30.67 255 LEU B O 1
ATOM 4054 N N . GLN B 1 256 ? 64.625 4.941 19.281 1 29.8 256 GLN B N 1
ATOM 4055 C CA . GLN B 1 256 ? 66.062 4.82 19.484 1 29.8 256 GLN B CA 1
ATOM 4056 C C . GLN B 1 256 ? 66.812 5.246 18.234 1 29.8 256 GLN B C 1
ATOM 4058 O O . GLN B 1 256 ? 66.625 4.719 17.141 1 29.8 256 GLN B O 1
ATOM 4063 N N . HIS B 1 257 ? 67 6.605 18.078 1 27.58 257 HIS B N 1
ATOM 4064 C CA . HIS B 1 257 ? 67.938 7.195 17.094 1 27.58 257 HIS B CA 1
ATOM 4065 C C . HIS B 1 257 ? 69.25 6.438 17.047 1 27.58 257 HIS B C 1
ATOM 4067 O O . HIS B 1 257 ? 69.938 6.379 18.047 1 27.58 257 HIS B O 1
ATOM 4073 N N . SER B 1 258 ? 69.188 5.133 16.484 1 26.88 258 SER B N 1
ATOM 4074 C CA . SER B 1 258 ? 70.438 4.508 16.266 1 26.88 258 SER B CA 1
ATOM 4075 C C . SER B 1 258 ? 71.438 5.488 15.641 1 26.88 258 SER B C 1
ATOM 4077 O O . SER B 1 258 ? 71.188 6.094 14.609 1 26.88 258 SER B O 1
ATOM 4079 N N . ALA B 1 259 ? 72.188 6.156 16.484 1 26.62 259 ALA B N 1
ATOM 4080 C CA . ALA B 1 259 ? 73.375 6.969 16.172 1 26.62 259 ALA B CA 1
ATOM 4081 C C . ALA B 1 259 ? 74.312 6.219 15.234 1 26.62 259 ALA B C 1
ATOM 4083 O O . ALA B 1 259 ? 74.875 5.18 15.609 1 26.62 259 ALA B O 1
ATOM 4084 N N . ALA B 1 260 ? 73.875 6.059 13.945 1 27.14 260 ALA B N 1
ATOM 4085 C CA . ALA B 1 260 ? 74.875 5.617 12.992 1 27.14 260 ALA B CA 1
ATOM 4086 C C . ALA B 1 260 ? 76.25 6.273 13.289 1 27.14 260 ALA B C 1
ATOM 4088 O O . ALA B 1 260 ? 76.312 7.504 13.336 1 27.14 260 ALA B O 1
ATOM 4089 N N . SER B 1 261 ? 76.938 5.719 14.234 1 24.27 261 SER B N 1
ATOM 4090 C CA . SER B 1 261 ? 78.375 6.059 14.359 1 24.27 261 SER B CA 1
ATOM 4091 C C . SER B 1 261 ? 79 6.211 12.992 1 24.27 261 SER B C 1
ATOM 4093 O O . SER B 1 261 ? 78.812 5.398 12.094 1 24.27 261 SER B O 1
ATOM 4095 N N . ALA B 1 262 ? 79.312 7.418 12.625 1 27.28 262 ALA B N 1
ATOM 4096 C CA . ALA B 1 262 ? 80.188 7.93 11.586 1 27.28 262 ALA B CA 1
ATOM 4097 C C . ALA B 1 262 ? 81.5 7.152 11.547 1 27.28 262 ALA B C 1
ATOM 4099 O O . ALA B 1 262 ? 82.375 7.457 10.75 1 27.28 262 ALA B O 1
ATOM 4100 N N . GLN B 1 263 ? 81.438 5.777 11.836 1 23.47 263 GLN B N 1
ATOM 4101 C CA . GLN B 1 263 ? 82.75 5.379 11.289 1 23.47 263 GLN B CA 1
ATOM 4102 C C . GLN B 1 263 ? 82.688 5.273 9.773 1 23.47 263 GLN B C 1
ATOM 4104 O O . GLN B 1 263 ? 81.688 4.789 9.211 1 23.47 263 GLN B O 1
#